Protein AF-0000000083156523 (afdb_homodimer)

Secondary structure (DSSP, 8-state):
---------GGGGHHHHHHHHHHHHHHHTS-TT------------SS-STTSHHHHHHTT-EEETTTTEEE-GGG--HHHHHHHHHHS---EESSTTS-SEE-HHHHTTT--SEEEEEHHHHHHHHHHHHHHHHHHHHTTPPPBHHHHSHHHHHHHHHHHHTHHHHHHH-SEEEEE-BEE-BS--HHHHTSTT---EEEEETTEEE-S-TTSSTTTT-S--/---------GGGGTHHHHHHHHHHHHHHTS-TT------------S--STTSHHHHHHTT-EEETTTTEEE-GGG--HHHHHHHHHHS---EESSTTS-SEE-HHHHTTT--SEEEEEHHHHHHHHHHHHHHHHHHHHTTPPPBHHHHSHHHHHHHHHHHHTHHHHHHH-SEEEEE-BEE-BS--HHHHTSTT---EEEEETTEEE-S-TTSSTTTT-S--

InterPro domains:
  IPR053008 Phomopsin biosynthesis-associated protein [PTHR35896] (39-182)

Sequence (442 aa):
MSLANFCLRPHTWVSFGVATFILVNLIFFLPSHISYPLRLRSAQSIYQCGNSPEEARSNGCHFDLMSFSWLPPACFDGELMDEFLTHSNWEWYSDISQKNTVPANEVQHGQHDALYVSWDYHFVHCTYMWQKMHRALLHQRPMDGYIGNMHHTAHCADLLLSQADMRTTGKMTVIFAKYPSCGEDPRLMADENHHGWYRVENGTRVFTMPGGPPNDYGHHHMSLANFCLRPHTWVSFGVATFILVNLIFFLPSHISYPLRLRSAQSIYQCGNSPEEARSNGCHFDLMSFSWLPPACFDGELMDEFLTHSNWEWYSDISQKNTVPANEVQHGQHDALYVSWDYHFVHCTYMWQKMHRALLHQRPMDGYIGNMHHTAHCADLLLSQADMRTTGKMTVIFAKYPSCGEDPRLMADENHHGWYRVENGTRVFTMPGGPPNDYGHHH

Foldseek 3Di:
DDDDDPCPDPDVVVVVVVVVVVVVVVVVPPPPPVCCVPPCPVQDPFFQCAQALVSNVVSVWFQQPLQLETGHPLLDDPVLSVVLCVVDVWWKAQDQVRPHTDDPVRSRSSHDFKIKTFLVSLLSSLVSLVVSVVVCVVVVTKHWLCSLAVVSNVLSVVCNVCVVVVVVVDTIAMEGYKGFTINHDSVQNDDPPDQRIFHHDPRDTHSDDPPDDCDPSNRYD/DDPPDPPPDPPVVPVVVVVVVVVVVVVVPPPPPVCVVPPPPPQPDWFQQAQALVSNVVSVWFQQPLQLETGHPLLDDPVLSVVLCVVDVWWKAQDQVRPHTDDPVRSRSSHDFKIKTFLVSLLSSLVSLVVSVVVCVVVVTKHWLCSLAVVSNVLSVVCNVCVVVVVVVDTIAMEGYKGFTIRHDSVQRDDPPDQRIFHHDPRDTHSDDPPDDLPDSNRYD

pLDDT: mean 80.74, std 24.46, range [24.69, 98.75]

Structure (mmCIF, N/CA/C/O backbone):
data_AF-0000000083156523-model_v1
#
loop_
_entity.id
_entity.type
_entity.pdbx_description
1 polymer 'Uncharacterized protein'
#
loop_
_atom_site.group_PDB
_atom_site.id
_atom_site.type_symbol
_atom_site.label_atom_id
_atom_site.label_alt_id
_atom_site.label_comp_id
_atom_site.label_asym_id
_atom_site.label_entity_id
_atom_site.label_seq_id
_atom_site.pdbx_PDB_ins_code
_atom_site.Cartn_x
_atom_site.Cartn_y
_atom_site.Cartn_z
_atom_site.occupancy
_atom_site.B_iso_or_equiv
_atom_site.auth_seq_id
_atom_site.auth_comp_id
_atom_site.auth_asym_id
_atom_site.auth_atom_id
_atom_site.pdbx_PDB_model_num
ATOM 1 N N . MET A 1 1 ? -105.75 -8.375 10.539 1 26.44 1 MET A N 1
ATOM 2 C CA . MET A 1 1 ? -104.625 -8.484 9.656 1 26.44 1 MET A CA 1
ATOM 3 C C . MET A 1 1 ? -103.625 -7.332 9.883 1 26.44 1 MET A C 1
ATOM 5 O O . MET A 1 1 ? -103.875 -6.219 9.406 1 26.44 1 MET A O 1
ATOM 9 N N . SER A 1 2 ? -103 -7.277 11.078 1 25.92 2 SER A N 1
ATOM 10 C CA . SER A 1 2 ? -102.188 -6.504 12.055 1 25.92 2 SER A CA 1
ATOM 11 C C . SER A 1 2 ? -100.75 -6.312 11.594 1 25.92 2 SER A C 1
ATOM 13 O O . SER A 1 2 ? -100.125 -7.234 11.047 1 25.92 2 SER A O 1
ATOM 15 N N . LEU A 1 3 ? -100.25 -5.188 11.594 1 25.59 3 LEU A N 1
ATOM 16 C CA . LEU A 1 3 ? -99.125 -4.426 11.039 1 25.59 3 LEU A CA 1
ATOM 17 C C . LEU A 1 3 ? -97.812 -4.863 11.664 1 25.59 3 LEU A C 1
ATOM 19 O O . LEU A 1 3 ? -96.75 -4.344 11.305 1 25.59 3 LEU A O 1
ATOM 23 N N . ALA A 1 4 ? -97.625 -5.738 12.633 1 27.22 4 ALA A N 1
ATOM 24 C CA . ALA A 1 4 ? -96.5 -5.344 13.484 1 27.22 4 ALA A CA 1
ATOM 25 C C . ALA A 1 4 ? -95.188 -5.285 12.688 1 27.22 4 ALA A C 1
ATOM 27 O O . ALA A 1 4 ? -95 -6.074 11.758 1 27.22 4 ALA A O 1
ATOM 28 N N . ASN A 1 5 ? -94.375 -4.207 12.758 1 28.02 5 ASN A N 1
ATOM 29 C CA . ASN A 1 5 ? -93.188 -3.434 12.492 1 28.02 5 ASN A CA 1
ATOM 30 C C . ASN A 1 5 ? -91.938 -4.219 12.852 1 28.02 5 ASN A C 1
ATOM 32 O O . ASN A 1 5 ? -91.812 -4.766 13.945 1 28.02 5 ASN A O 1
ATOM 36 N N . PHE A 1 6 ? -91.312 -4.945 11.867 1 31.67 6 PHE A N 1
ATOM 37 C CA . PHE A 1 6 ? -90.062 -5.637 11.852 1 31.67 6 PHE A CA 1
ATOM 38 C C . PHE A 1 6 ? -88.938 -4.77 12.477 1 31.67 6 PHE A C 1
ATOM 40 O O . PHE A 1 6 ? -88.562 -3.752 11.898 1 31.67 6 PHE A O 1
ATOM 47 N N . CYS A 1 7 ? -89.062 -4.441 13.766 1 28.59 7 CYS A N 1
ATOM 48 C CA . CYS A 1 7 ? -88.25 -3.6 14.617 1 28.59 7 CYS A CA 1
ATOM 49 C C . CYS A 1 7 ? -86.812 -4.043 14.562 1 28.59 7 CYS A C 1
ATOM 51 O O . CYS A 1 7 ? -86.438 -5.105 15.086 1 28.59 7 CYS A O 1
ATOM 53 N N . LEU A 1 8 ? -86.25 -4.125 13.367 1 32.78 8 LEU A N 1
ATOM 54 C CA . LEU A 1 8 ? -84.812 -4.367 13.289 1 32.78 8 LEU A CA 1
ATOM 55 C C . LEU A 1 8 ? -84.062 -3.527 14.312 1 32.78 8 LEU A C 1
ATOM 57 O O . LEU A 1 8 ? -84.188 -2.305 14.359 1 32.78 8 LEU A O 1
ATOM 61 N N . ARG A 1 9 ? -83.812 -4.066 15.5 1 30.81 9 ARG A N 1
ATOM 62 C CA . ARG A 1 9 ? -83.375 -3.41 16.719 1 30.81 9 ARG A CA 1
ATOM 63 C C . ARG A 1 9 ? -82.062 -2.654 16.453 1 30.81 9 ARG A C 1
ATOM 65 O O . ARG A 1 9 ? -81.312 -2.984 15.523 1 30.81 9 ARG A O 1
ATOM 72 N N . PRO A 1 10 ? -81.688 -1.655 17.234 1 34.97 10 PRO A N 1
ATOM 73 C CA . PRO A 1 10 ? -80.75 -0.524 17.234 1 34.97 10 PRO A CA 1
ATOM 74 C C . PRO A 1 10 ? -79.25 -0.961 17.156 1 34.97 10 PRO A C 1
ATOM 76 O O . PRO A 1 10 ? -78.5 -0.313 16.484 1 34.97 10 PRO A O 1
ATOM 79 N N . HIS A 1 11 ? -78.812 -1.833 18.094 1 36.69 11 HIS A N 1
ATOM 80 C CA . HIS A 1 11 ? -77.438 -1.641 18.531 1 36.69 11 HIS A CA 1
ATOM 81 C C . HIS A 1 11 ? -76.5 -2.271 17.547 1 36.69 11 HIS A C 1
ATOM 83 O O . HIS A 1 11 ? -75.312 -2.375 17.844 1 36.69 11 HIS A O 1
ATOM 89 N N . THR A 1 12 ? -76.938 -2.775 16.359 1 38.91 12 THR A N 1
ATOM 90 C CA . THR A 1 12 ? -75.938 -3.256 15.375 1 38.91 12 THR A CA 1
ATOM 91 C C . THR A 1 12 ? -75 -2.135 14.945 1 38.91 12 THR A C 1
ATOM 93 O O . THR A 1 12 ? -74.125 -2.352 14.133 1 38.91 12 THR A O 1
ATOM 96 N N . TRP A 1 13 ? -75.5 -0.959 15.25 1 35.78 13 TRP A N 1
ATOM 97 C CA . TRP A 1 13 ? -74.688 0.128 14.766 1 35.78 13 TRP A CA 1
ATOM 98 C C . TRP A 1 13 ? -73.375 0.183 15.531 1 35.78 13 TRP A C 1
ATOM 100 O O . TRP A 1 13 ? -72.312 0.683 15.023 1 35.78 13 TRP A O 1
ATOM 110 N N . VAL A 1 14 ? -73.562 -0.147 16.844 1 39.09 14 VAL A N 1
ATOM 111 C CA . VAL A 1 14 ? -72.438 0.293 17.703 1 39.09 14 VAL A CA 1
ATOM 112 C C . VAL A 1 14 ? -71.188 -0.596 17.469 1 39.09 14 VAL A C 1
ATOM 114 O O . VAL A 1 14 ? -70.062 -0.189 17.734 1 39.09 14 VAL A O 1
ATOM 117 N N . SER A 1 15 ? -71.5 -1.827 16.969 1 38.81 15 SER A N 1
ATOM 118 C CA . SER A 1 15 ? -70.312 -2.697 16.875 1 38.81 15 SER A CA 1
ATOM 119 C C . SER A 1 15 ? -69.375 -2.223 15.797 1 38.81 15 SER A C 1
ATOM 121 O O . SER A 1 15 ? -68.188 -2.674 15.734 1 38.81 15 SER A O 1
ATOM 123 N N . PHE A 1 16 ? -70 -1.608 14.852 1 43.5 16 PHE A N 1
ATOM 124 C CA . PHE A 1 16 ? -69.062 -1.26 13.766 1 43.5 16 PHE A CA 1
ATOM 125 C C . PHE A 1 16 ? -68.125 -0.141 14.195 1 43.5 16 PHE A C 1
ATOM 127 O O . PHE A 1 16 ? -67.125 0.105 13.539 1 43.5 16 PHE A O 1
ATOM 134 N N . GLY A 1 17 ? -68.688 0.701 15.156 1 38.94 17 GLY A N 1
ATOM 135 C CA . GLY A 1 17 ? -67.812 1.838 15.484 1 38.94 17 GLY A CA 1
ATOM 136 C C . GLY A 1 17 ? -66.562 1.454 16.281 1 38.94 17 GLY A C 1
ATOM 137 O O . GLY A 1 17 ? -65.625 2.193 16.297 1 38.94 17 GLY A O 1
ATOM 138 N N . VAL A 1 18 ? -66.875 0.4 17.125 1 45 18 VAL A N 1
ATOM 139 C CA . VAL A 1 18 ? -65.75 0.145 18.047 1 45 18 VAL A CA 1
ATOM 140 C C . VAL A 1 18 ? -64.625 -0.498 17.297 1 45 18 VAL A C 1
ATOM 142 O O . VAL A 1 18 ? -63.438 -0.29 17.641 1 45 18 VAL A O 1
ATOM 145 N N . ALA A 1 19 ? -64.938 -1.291 16.297 1 42.44 19 ALA A N 1
ATOM 146 C CA . ALA A 1 19 ? -63.844 -1.965 15.641 1 42.44 19 ALA A CA 1
ATOM 147 C C . ALA A 1 19 ? -62.969 -0.97 14.875 1 42.44 19 ALA A C 1
ATOM 149 O O . ALA A 1 19 ? -61.75 -1.111 14.828 1 42.44 19 ALA A O 1
ATOM 150 N N . THR A 1 20 ? -63.688 0.014 14.328 1 43.41 20 THR A N 1
ATOM 151 C CA . THR A 1 20 ? -62.875 0.963 13.586 1 43.41 20 THR A CA 1
ATOM 152 C C . THR A 1 20 ? -62 1.775 14.539 1 43.41 20 THR A C 1
ATOM 154 O O . THR A 1 20 ? -60.906 2.211 14.172 1 43.41 20 THR A O 1
ATOM 157 N N . PHE A 1 21 ? -62.5 1.935 15.797 1 47.12 21 PHE A N 1
ATOM 158 C CA . PHE A 1 21 ? -61.688 2.773 16.672 1 47.12 21 PHE A CA 1
ATOM 159 C C . PHE A 1 21 ? -60.5 2.01 17.172 1 47.12 21 PHE A C 1
ATOM 161 O O . PHE A 1 21 ? -59.406 2.576 17.297 1 47.12 21 PHE A O 1
ATOM 168 N N . ILE A 1 22 ? -60.75 0.719 17.5 1 45.19 22 ILE A N 1
ATOM 169 C CA . ILE A 1 22 ? -59.625 0.001 18.031 1 45.19 22 ILE A CA 1
ATOM 170 C C . ILE A 1 22 ? -58.562 -0.179 16.938 1 45.19 22 ILE A C 1
ATOM 172 O O . ILE A 1 22 ? -57.344 -0.07 17.203 1 45.19 22 ILE A O 1
ATOM 176 N N . LEU A 1 23 ? -59.062 -0.493 15.711 1 45.06 23 LEU A N 1
ATOM 177 C CA . LEU A 1 23 ? -58.031 -0.667 14.688 1 45.06 23 LEU A CA 1
ATOM 178 C C . LEU A 1 23 ? -57.312 0.647 14.414 1 45.06 23 LEU A C 1
ATOM 180 O O . LEU A 1 23 ? -56.125 0.652 14.117 1 45.06 23 LEU A O 1
ATOM 184 N N . VAL A 1 24 ? -58.031 1.756 14.602 1 42.62 24 VAL A N 1
ATOM 185 C CA . VAL A 1 24 ? -57.281 3.002 14.398 1 42.62 24 VAL A CA 1
ATOM 186 C C . VAL A 1 24 ? -56.312 3.223 15.555 1 42.62 24 VAL A C 1
ATOM 188 O O . VAL A 1 24 ? -55.25 3.82 15.375 1 42.62 24 VAL A O 1
ATOM 191 N N . ASN A 1 25 ? -56.688 2.721 16.797 1 42.44 25 ASN A N 1
ATOM 192 C CA . ASN A 1 25 ? -55.75 3.016 17.875 1 42.44 25 ASN A CA 1
ATOM 193 C C . ASN A 1 25 ? -54.562 2.092 17.828 1 42.44 25 ASN A C 1
ATOM 195 O O . ASN A 1 25 ? -53.531 2.352 18.484 1 42.44 25 ASN A O 1
ATOM 199 N N . LEU A 1 26 ? -54.781 0.841 17.453 1 45.44 26 LEU A N 1
ATOM 200 C CA . LEU A 1 26 ? -53.562 0.005 17.422 1 45.44 26 LEU A CA 1
ATOM 201 C C . LEU A 1 26 ? -52.531 0.583 16.469 1 45.44 26 LEU A C 1
ATOM 203 O O . LEU A 1 26 ? -51.344 0.484 16.734 1 45.44 26 LEU A O 1
ATOM 207 N N . ILE A 1 27 ? -53.031 1.021 15.312 1 41.28 27 ILE A N 1
ATOM 208 C CA . ILE A 1 27 ? -52.031 1.539 14.375 1 41.28 27 ILE A CA 1
ATOM 209 C C . ILE A 1 27 ? -51.375 2.789 14.961 1 41.28 27 ILE A C 1
ATOM 211 O O . ILE A 1 27 ? -50.188 3.021 14.766 1 41.28 27 ILE A O 1
ATOM 215 N N . PHE A 1 28 ? -52.125 3.576 15.727 1 43.69 28 PHE A N 1
ATOM 216 C CA . PHE A 1 28 ? -51.469 4.812 16.156 1 43.69 28 PHE A CA 1
ATOM 217 C C . PHE A 1 28 ? -50.438 4.531 17.25 1 43.69 28 PHE A C 1
ATOM 219 O O . PHE A 1 28 ? -49.562 5.355 17.5 1 43.69 28 PHE A O 1
ATOM 226 N N . PHE A 1 29 ? -50.781 3.516 18.125 1 39.5 29 PHE A N 1
ATOM 227 C CA . PHE A 1 29 ? -49.719 3.398 19.141 1 39.5 29 PHE A CA 1
ATOM 228 C C . PHE A 1 29 ? -48.5 2.658 18.578 1 39.5 29 PHE A C 1
ATOM 230 O O . PHE A 1 29 ? -47.688 2.125 19.328 1 39.5 29 PHE A O 1
ATOM 237 N N . LEU A 1 30 ? -48.625 2.035 17.516 1 38.12 30 LEU A N 1
ATOM 238 C CA . LEU A 1 30 ? -47.281 1.626 17.109 1 38.12 30 LEU A CA 1
ATOM 239 C C . LEU A 1 30 ? -46.281 2.771 17.281 1 38.12 30 LEU A C 1
ATOM 241 O O . LEU A 1 30 ? -46.562 3.895 16.844 1 38.12 30 LEU A O 1
ATOM 245 N N . PRO A 1 31 ? -45.656 2.752 18.547 1 35.22 31 PRO A N 1
ATOM 246 C CA . PRO A 1 31 ? -44.656 3.832 18.547 1 35.22 31 PRO A CA 1
ATOM 247 C C . PRO A 1 31 ? -43.969 4.023 17.188 1 35.22 31 PRO A C 1
ATOM 249 O O . PRO A 1 31 ? -43.719 3.045 16.469 1 35.22 31 PRO A O 1
ATOM 252 N N . SER A 1 32 ? -44.438 4.973 16.359 1 37.09 32 SER A N 1
ATOM 253 C CA . SER A 1 32 ? -43.625 5.531 15.289 1 37.09 32 SER A CA 1
ATOM 254 C C . SER A 1 32 ? -42.156 5.488 15.641 1 37.09 32 SER A C 1
ATOM 256 O O . SER A 1 32 ? -41.312 5.945 14.867 1 37.09 32 SER A O 1
ATOM 258 N N . HIS A 1 33 ? -41.938 5.34 16.984 1 35.28 33 HIS A N 1
ATOM 259 C CA . HIS A 1 33 ? -40.531 5.715 17.125 1 35.28 33 HIS A CA 1
ATOM 260 C C . HIS A 1 33 ? -39.625 4.641 16.547 1 35.28 33 HIS A C 1
ATOM 262 O O . HIS A 1 33 ? -38.469 4.512 16.984 1 35.28 33 HIS A O 1
ATOM 268 N N . ILE A 1 34 ? -40.156 3.561 16.062 1 36.12 34 ILE A N 1
ATOM 269 C CA . ILE A 1 34 ? -39 2.881 15.5 1 36.12 34 ILE A CA 1
ATOM 270 C C . ILE A 1 34 ? -38.219 3.855 14.641 1 36.12 34 ILE A C 1
ATOM 272 O O . ILE A 1 34 ? -38.531 4.086 13.477 1 36.12 34 ILE A O 1
ATOM 276 N N . SER A 1 35 ? -38.156 5.105 15.086 1 30.06 35 SER A N 1
ATOM 277 C CA . SER A 1 35 ? -37.094 5.832 14.383 1 30.06 35 SER A CA 1
ATOM 278 C C . SER A 1 35 ? -35.844 4.973 14.227 1 30.06 35 SER A C 1
ATOM 280 O O . SER A 1 35 ? -35.188 4.645 15.211 1 30.06 35 SER A O 1
ATOM 282 N N . TYR A 1 36 ? -35.938 3.801 13.633 1 33.12 36 TYR A N 1
ATOM 283 C CA . TYR A 1 36 ? -34.594 3.385 13.234 1 33.12 36 TYR A CA 1
ATOM 284 C C . TYR A 1 36 ? -33.719 4.59 12.891 1 33.12 36 TYR A C 1
ATOM 286 O O . TYR A 1 36 ? -34.031 5.332 11.953 1 33.12 36 TYR A O 1
ATOM 294 N N . PRO A 1 37 ? -33.344 5.352 13.836 1 32.34 37 PRO A N 1
ATOM 295 C CA . PRO A 1 37 ? -32.469 6.359 13.258 1 32.34 37 PRO A CA 1
ATOM 296 C C . PRO A 1 37 ? -31.656 5.824 12.078 1 32.34 37 PRO A C 1
ATOM 298 O O . PRO A 1 37 ? -31.156 4.695 12.125 1 32.34 37 PRO A O 1
ATOM 301 N N . LEU A 1 38 ? -32.094 6.004 10.859 1 32.94 38 LEU A N 1
ATOM 302 C CA . LEU A 1 38 ? -31.312 6.406 9.703 1 32.94 38 LEU A CA 1
ATOM 303 C C . LEU A 1 38 ? -29.922 6.871 10.125 1 32.94 38 LEU A C 1
ATOM 305 O O . LEU A 1 38 ? -29.781 7.945 10.719 1 32.94 38 LEU A O 1
ATOM 309 N N . ARG A 1 39 ? -29.312 6.035 10.945 1 33.59 39 ARG A N 1
ATOM 310 C CA . ARG A 1 39 ? -27.938 6.508 10.922 1 33.59 39 ARG A CA 1
ATOM 311 C C . ARG A 1 39 ? -27.672 7.371 9.688 1 33.59 39 ARG A C 1
ATOM 313 O O . ARG A 1 39 ? -27.781 6.891 8.562 1 33.59 39 ARG A O 1
ATOM 320 N N . LEU A 1 40 ? -28.125 8.43 9.672 1 31.69 40 LEU A N 1
ATOM 321 C CA . LEU A 1 40 ? -27.391 9.523 9.047 1 31.69 40 LEU A CA 1
ATOM 322 C C . LEU A 1 40 ? -25.891 9.203 8.969 1 31.69 40 LEU A C 1
ATOM 324 O O . LEU A 1 40 ? -25.188 9.258 9.977 1 31.69 40 LEU A O 1
ATOM 328 N N . ARG A 1 41 ? -25.562 7.965 8.672 1 37.88 41 ARG A N 1
ATOM 329 C CA . ARG A 1 41 ? -24.266 8.227 8.055 1 37.88 41 ARG A CA 1
ATOM 330 C C . ARG A 1 41 ? -24.203 9.641 7.477 1 37.88 41 ARG A C 1
ATOM 332 O O . ARG A 1 41 ? -24.828 9.922 6.449 1 37.88 41 ARG A O 1
ATOM 339 N N . SER A 1 42 ? -24.453 10.609 8.242 1 35.16 42 SER A N 1
ATOM 340 C CA . SER A 1 42 ? -23.859 11.914 7.965 1 35.16 42 SER A CA 1
ATOM 341 C C . SER A 1 42 ? -22.703 11.805 6.98 1 35.16 42 SER A C 1
ATOM 343 O O . SER A 1 42 ? -21.656 11.234 7.309 1 35.16 42 SER A O 1
ATOM 345 N N . ALA A 1 43 ? -23 11.406 6.023 1 38.62 43 ALA A N 1
ATOM 346 C CA . ALA A 1 43 ? -22.109 11.453 4.859 1 38.62 43 ALA A CA 1
ATOM 347 C C . ALA A 1 43 ? -20.938 12.391 5.098 1 38.62 43 ALA A C 1
ATOM 349 O O . ALA A 1 43 ? -19.781 12.039 4.809 1 38.62 43 ALA A O 1
ATOM 350 N N . GLN A 1 44 ? -21.188 13.828 5.273 1 40.84 44 GLN A N 1
ATOM 351 C CA . GLN A 1 44 ? -20.562 14.805 4.395 1 40.84 44 GLN A CA 1
ATOM 352 C C . GLN A 1 44 ? -19.109 15.023 4.773 1 40.84 44 GLN A C 1
ATOM 354 O O . GLN A 1 44 ? -18.297 15.461 3.943 1 40.84 44 GLN A O 1
ATOM 359 N N . SER A 1 45 ? -18.656 15.68 6.27 1 50.34 45 SER A N 1
ATOM 360 C CA . SER A 1 45 ? -17.984 16.969 6.164 1 50.34 45 SER A CA 1
ATOM 361 C C . SER A 1 45 ? -16.609 16.828 5.52 1 50.34 45 SER A C 1
ATOM 363 O O . SER A 1 45 ? -15.664 16.328 6.152 1 50.34 45 SER A O 1
ATOM 365 N N . ILE A 1 46 ? -16.5 16.766 4.012 1 71.19 46 ILE A N 1
ATOM 366 C CA . ILE A 1 46 ? -15.297 16.75 3.186 1 71.19 46 ILE A CA 1
ATOM 367 C C . ILE A 1 46 ? -14.336 17.828 3.643 1 71.19 46 ILE A C 1
ATOM 369 O O . ILE A 1 46 ? -14.734 18.984 3.836 1 71.19 46 ILE A O 1
ATOM 373 N N . TYR A 1 47 ? -13.617 18.141 3.996 1 85.94 47 TYR A N 1
ATOM 374 C CA . TYR A 1 47 ? -12.57 19.031 4.48 1 85.94 47 TYR A CA 1
ATOM 375 C C . TYR A 1 47 ? -12.977 19.688 5.797 1 85.94 47 TYR A C 1
ATOM 377 O O . TYR A 1 47 ? -13.68 20.688 5.805 1 85.94 47 TYR A O 1
ATOM 385 N N . GLN A 1 48 ? -12.609 19.047 6.988 1 91.94 48 GLN A N 1
ATOM 386 C CA . GLN A 1 48 ? -13.133 19.391 8.305 1 91.94 48 GLN A CA 1
ATOM 387 C C . GLN A 1 48 ? -12.086 20.125 9.141 1 91.94 48 GLN A C 1
ATOM 389 O O . GLN A 1 48 ? -12.398 20.641 10.211 1 91.94 48 GLN A O 1
ATOM 394 N N . CYS A 1 49 ? -10.898 20.281 8.672 1 97.38 49 CYS A N 1
ATOM 395 C CA . CYS A 1 49 ? -9.859 20.781 9.562 1 97.38 49 CYS A CA 1
ATOM 396 C C . CYS A 1 49 ? -9.625 22.266 9.336 1 97.38 49 CYS A C 1
ATOM 398 O O . CYS A 1 49 ? -8.766 22.875 9.984 1 97.38 49 CYS A O 1
ATOM 400 N N . GLY A 1 50 ? -10.367 22.859 8.469 1 96.19 50 GLY A N 1
ATOM 401 C CA . GLY A 1 50 ? -10.312 24.297 8.305 1 96.19 50 GLY A CA 1
ATOM 402 C C . GLY A 1 50 ? -9.148 24.75 7.445 1 96.19 50 GLY A C 1
ATOM 403 O O . GLY A 1 50 ? -8.719 24.047 6.535 1 96.19 50 GLY A O 1
ATOM 404 N N . ASN A 1 51 ? -8.68 26.031 7.66 1 96.25 51 ASN A N 1
ATOM 405 C CA . ASN A 1 51 ? -7.711 26.656 6.766 1 96.25 51 ASN A CA 1
ATOM 406 C C . ASN A 1 51 ? -6.504 27.188 7.531 1 96.25 51 ASN A C 1
ATOM 408 O O . ASN A 1 51 ? -5.77 28.047 7.023 1 96.25 51 ASN A O 1
ATOM 412 N N . SER A 1 52 ? -6.379 26.719 8.727 1 96.88 52 SER A N 1
ATOM 413 C CA . SER A 1 52 ? -5.219 27.094 9.531 1 96.88 52 SER A CA 1
ATOM 414 C C . SER A 1 52 ? -4.984 26.109 10.664 1 96.88 52 SER A C 1
ATOM 416 O O . SER A 1 52 ? -5.902 25.391 11.07 1 96.88 52 SER A O 1
ATOM 418 N N . PRO A 1 53 ? -3.73 26.047 11.172 1 97.69 53 PRO A N 1
ATOM 419 C CA . PRO A 1 53 ? -3.473 25.188 12.328 1 97.69 53 PRO A CA 1
ATOM 420 C C . PRO A 1 53 ? -4.375 25.516 13.516 1 97.69 53 PRO A C 1
ATOM 422 O O . PRO A 1 53 ? -4.844 24.609 14.211 1 97.69 53 PRO A O 1
ATOM 425 N N . GLU A 1 54 ? -4.602 26.75 13.758 1 97.44 54 GLU A N 1
ATOM 426 C CA . GLU A 1 54 ? -5.469 27.172 14.852 1 97.44 54 GLU A CA 1
ATOM 427 C C . GLU A 1 54 ? -6.887 26.625 14.672 1 97.44 54 GLU A C 1
ATOM 429 O O . GLU A 1 54 ? -7.48 26.109 15.609 1 97.44 54 GLU A O 1
ATOM 434 N N . GLU A 1 55 ? -7.395 26.812 13.492 1 97.31 55 GLU A N 1
ATOM 435 C CA . GLU A 1 55 ? -8.727 26.281 13.211 1 97.31 55 GLU A CA 1
ATOM 436 C C . GLU A 1 55 ? -8.75 24.766 13.336 1 97.31 55 GLU A C 1
ATOM 438 O O . GLU A 1 55 ? -9.711 24.203 13.859 1 97.31 55 GLU A O 1
ATOM 443 N N . ALA A 1 56 ? -7.68 24.172 12.805 1 98.25 56 ALA A N 1
ATOM 444 C CA . ALA A 1 56 ? -7.609 22.703 12.891 1 98.25 56 ALA A CA 1
ATOM 445 C C . ALA A 1 56 ? -7.68 22.234 14.336 1 98.25 56 ALA A C 1
ATOM 447 O O . ALA A 1 56 ? -8.453 21.344 14.664 1 98.25 56 ALA A O 1
ATOM 448 N N . ARG A 1 57 ? -6.93 22.859 15.211 1 98.06 57 ARG A N 1
ATOM 449 C CA . ARG A 1 57 ? -6.945 22.516 16.625 1 98.06 57 ARG A CA 1
ATOM 450 C C . ARG A 1 57 ? -8.328 22.734 17.234 1 98.06 57 ARG A C 1
ATOM 452 O O . ARG A 1 57 ? -8.828 21.891 17.969 1 98.06 57 ARG A O 1
ATOM 459 N N . SER A 1 58 ? -8.906 23.828 16.875 1 97.69 58 SER A N 1
ATOM 460 C CA . SER A 1 58 ? -10.227 24.156 17.391 1 97.69 58 SER A CA 1
ATOM 461 C C . SER A 1 58 ? -11.273 23.156 16.938 1 97.69 58 SER A C 1
ATOM 463 O O . SER A 1 58 ? -12.227 22.875 17.672 1 97.69 58 SER A O 1
ATOM 465 N N . ASN A 1 59 ? -11.055 22.609 15.766 1 97.19 59 ASN A N 1
ATOM 466 C CA . ASN A 1 59 ? -11.984 21.641 15.203 1 97.19 59 ASN A CA 1
ATOM 467 C C . ASN A 1 59 ? -11.68 20.219 15.695 1 97.19 59 ASN A C 1
ATOM 469 O O . ASN A 1 59 ? -12.289 19.25 15.234 1 97.19 59 ASN A O 1
ATOM 473 N N . GLY A 1 60 ? -10.664 20.094 16.609 1 97.94 60 GLY A N 1
ATOM 474 C CA . GLY A 1 60 ? -10.359 18.812 17.219 1 97.94 60 GLY A CA 1
ATOM 475 C C . GLY A 1 60 ? -9.469 17.938 16.344 1 97.94 60 GLY A C 1
ATOM 476 O O . GLY A 1 60 ? -9.352 16.734 16.578 1 97.94 60 GLY A O 1
ATOM 477 N N . CYS A 1 61 ? -8.906 18.516 15.297 1 98.38 61 CYS A N 1
ATOM 478 C CA . CYS A 1 61 ? -8.031 17.766 14.406 1 98.38 61 CYS A CA 1
ATOM 479 C C . CYS A 1 61 ? -6.668 17.547 15.047 1 98.38 61 CYS A C 1
ATOM 481 O O . CYS A 1 61 ? -6.289 18.25 15.977 1 98.38 61 CYS A O 1
ATOM 483 N N . HIS A 1 62 ? -5.965 16.516 14.57 1 98.44 62 HIS A N 1
ATOM 484 C CA . HIS A 1 62 ? -4.621 16.156 15.023 1 98.44 62 HIS A CA 1
ATOM 485 C C . HIS A 1 62 ? -3.613 16.297 13.883 1 98.44 62 HIS A C 1
ATOM 487 O O . HIS A 1 62 ? -3.916 15.953 12.734 1 98.44 62 HIS A O 1
ATOM 493 N N . PHE A 1 63 ? -2.492 16.781 14.234 1 98.69 63 PHE A N 1
ATOM 494 C CA . PHE A 1 63 ? -1.438 16.844 13.227 1 98.69 63 PHE A CA 1
ATOM 495 C C . PHE A 1 63 ? -0.658 15.539 13.18 1 98.69 63 PHE A C 1
ATOM 497 O O . PHE A 1 63 ? -0.103 15.102 14.188 1 98.69 63 PHE A O 1
ATOM 504 N N . ASP A 1 64 ? -0.654 14.945 12.031 1 98.31 64 ASP A N 1
ATOM 505 C CA . ASP A 1 64 ? 0.019 13.68 11.773 1 98.31 64 ASP A CA 1
ATOM 506 C C . ASP A 1 64 ? 1.406 13.898 11.172 1 98.31 64 ASP A C 1
ATOM 508 O O . ASP A 1 64 ? 1.53 14.336 10.023 1 98.31 64 ASP A O 1
ATOM 512 N N . LEU A 1 65 ? 2.434 13.508 11.891 1 97.69 65 LEU A N 1
ATOM 513 C CA . LEU A 1 65 ? 3.805 13.766 11.461 1 97.69 65 LEU A CA 1
ATOM 514 C C . LEU A 1 65 ? 4.207 12.82 10.336 1 97.69 65 LEU A C 1
ATOM 516 O O . LEU A 1 65 ? 5.152 13.094 9.594 1 97.69 65 LEU A O 1
ATOM 520 N N . MET A 1 66 ? 3.541 11.711 10.148 1 96.69 66 MET A N 1
ATOM 521 C CA . MET A 1 66 ? 3.863 10.766 9.086 1 96.69 66 MET A CA 1
ATOM 522 C C . MET A 1 66 ? 3.447 11.312 7.723 1 96.69 66 MET A C 1
ATOM 524 O O . MET A 1 66 ? 4.234 11.289 6.773 1 96.69 66 MET A O 1
ATOM 528 N N . SER A 1 67 ? 2.219 11.82 7.652 1 96.81 67 SER A N 1
ATOM 529 C CA . SER A 1 67 ? 1.687 12.328 6.391 1 96.81 67 SER A CA 1
ATOM 530 C C . SER A 1 67 ? 1.816 13.844 6.305 1 96.81 67 SER A C 1
ATOM 532 O O . SER A 1 67 ? 1.544 14.438 5.258 1 96.81 67 SER A O 1
ATOM 534 N N . PHE A 1 68 ? 2.234 14.523 7.414 1 97.88 68 PHE A N 1
ATOM 535 C CA . PHE A 1 68 ? 2.346 15.969 7.523 1 97.88 68 PHE A CA 1
ATOM 536 C C . PHE A 1 68 ? 1.024 16.641 7.176 1 97.88 68 PHE A C 1
ATOM 538 O O . PHE A 1 68 ? 0.979 17.531 6.312 1 97.88 68 PHE A O 1
ATOM 545 N N . SER A 1 69 ? -0.021 16.203 7.926 1 98.06 69 SER A N 1
ATOM 546 C CA . SER A 1 69 ? -1.386 16.609 7.609 1 98.06 69 SER A CA 1
ATOM 547 C C . SER A 1 69 ? -2.205 16.828 8.875 1 98.06 69 SER A C 1
ATOM 549 O O 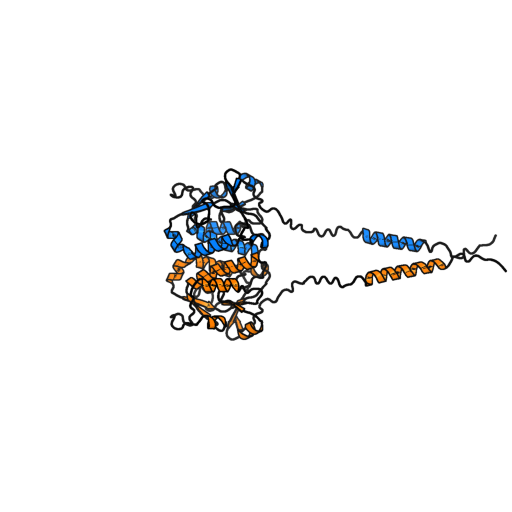. SER A 1 69 ? -2.018 16.141 9.875 1 98.06 69 SER A O 1
ATOM 551 N N . TRP A 1 70 ? -3.068 17.797 8.852 1 98.56 70 TRP A N 1
ATOM 552 C CA . TRP A 1 70 ? -4.129 17.922 9.844 1 98.56 70 TRP A CA 1
ATOM 553 C C . TRP A 1 70 ? -5.285 16.984 9.531 1 98.56 70 TRP A C 1
ATOM 555 O O . TRP A 1 70 ? -5.914 17.094 8.477 1 98.56 70 TRP A O 1
ATOM 565 N N . LEU A 1 71 ? -5.555 16.062 10.453 1 98.25 71 LEU A N 1
ATOM 566 C CA . LEU A 1 71 ? -6.574 15.055 10.195 1 98.25 71 LEU A CA 1
ATOM 567 C C . LEU A 1 71 ? -7.668 15.109 11.258 1 98.25 71 LEU A C 1
ATOM 569 O O . LEU A 1 71 ? -7.379 15.203 12.445 1 98.25 71 LEU A O 1
ATOM 573 N N . PRO A 1 72 ? -8.922 15.062 10.797 1 97.38 72 PRO A N 1
ATOM 574 C CA . PRO A 1 72 ? -9.961 14.789 11.789 1 97.38 72 PRO A CA 1
ATOM 575 C C . PRO A 1 72 ? -9.719 13.492 12.562 1 97.38 72 PRO A C 1
ATOM 577 O O . PRO A 1 72 ? -9.023 12.602 12.07 1 97.38 72 PRO A O 1
ATOM 580 N N . PRO A 1 73 ? -10.258 13.383 13.742 1 97.25 73 PRO A N 1
ATOM 581 C CA . PRO A 1 73 ? -10 12.211 14.578 1 97.25 73 PRO A CA 1
ATOM 582 C C . PRO A 1 73 ? -10.352 10.898 13.875 1 97.25 73 PRO A C 1
ATOM 584 O O . PRO A 1 73 ? -9.656 9.898 14.047 1 97.25 73 PRO A O 1
ATOM 587 N N . ALA A 1 74 ? -11.352 10.875 13.023 1 96.38 74 ALA A N 1
ATOM 588 C CA . ALA A 1 74 ? -11.82 9.656 12.383 1 96.38 74 ALA A CA 1
ATOM 589 C C . ALA A 1 74 ? -10.781 9.102 11.422 1 96.38 74 ALA A C 1
ATOM 591 O O . ALA A 1 74 ? -10.734 7.895 11.164 1 96.38 74 ALA A O 1
ATOM 592 N N . CYS A 1 75 ? -9.883 9.969 10.898 1 97.56 75 CYS A N 1
ATOM 593 C CA . CYS A 1 75 ? -8.906 9.547 9.906 1 97.56 75 CYS A CA 1
ATOM 594 C C . CYS A 1 75 ? -7.492 9.586 10.477 1 97.56 75 CYS A C 1
ATOM 596 O O . CYS A 1 75 ? -6.516 9.375 9.758 1 97.56 75 CYS A O 1
ATOM 598 N N . PHE A 1 76 ? -7.367 9.938 11.742 1 98.31 76 PHE A N 1
ATOM 599 C CA . PHE A 1 76 ? -6.07 10.008 12.406 1 98.31 76 PHE A CA 1
ATOM 600 C C . PHE A 1 76 ? -5.727 8.68 13.07 1 98.31 76 PHE A C 1
ATOM 602 O O . PHE A 1 76 ? -6.527 8.141 13.836 1 98.31 76 PHE A O 1
ATOM 609 N N . ASP A 1 77 ? -4.617 8.102 12.727 1 98.38 77 ASP A N 1
ATOM 610 C CA . ASP A 1 77 ? -4.109 6.875 13.328 1 98.38 77 ASP A CA 1
ATOM 611 C C . ASP A 1 77 ? -2.902 7.168 14.227 1 98.38 77 ASP A C 1
ATOM 613 O O . ASP A 1 77 ? -1.756 7.035 13.789 1 98.38 77 ASP A O 1
ATOM 617 N N . GLY A 1 78 ? -3.176 7.477 15.469 1 98.12 78 GLY A N 1
ATOM 618 C CA . GLY A 1 78 ? -2.135 7.879 16.406 1 98.12 78 GLY A CA 1
ATOM 619 C C . GLY A 1 78 ? -1.151 6.766 16.719 1 98.12 78 GLY A C 1
ATOM 620 O O . GLY A 1 78 ? 0.048 7.012 16.859 1 98.12 78 GLY A O 1
ATOM 621 N N . GLU A 1 79 ? -1.613 5.562 16.859 1 98.12 79 GLU A N 1
ATOM 622 C CA . GLU A 1 79 ? -0.739 4.422 17.109 1 98.12 79 GLU A CA 1
ATOM 623 C C . GLU A 1 79 ? 0.267 4.23 15.984 1 98.12 79 GLU A C 1
ATOM 625 O O . GLU A 1 79 ? 1.456 4.02 16.234 1 98.12 79 GLU A O 1
ATOM 630 N N . LEU A 1 80 ? -0.213 4.309 14.789 1 98.5 80 LEU A N 1
ATOM 631 C CA . LEU A 1 80 ? 0.67 4.148 13.641 1 98.5 80 LEU A CA 1
ATOM 632 C C . LEU A 1 80 ? 1.684 5.285 13.57 1 98.5 80 LEU A C 1
ATOM 634 O O . LEU A 1 80 ? 2.85 5.066 13.234 1 98.5 80 LEU A O 1
ATOM 638 N N . MET A 1 81 ? 1.255 6.539 13.875 1 98.25 81 MET A N 1
ATOM 639 C CA . MET A 1 81 ? 2.191 7.66 13.906 1 98.25 81 MET A CA 1
ATOM 640 C C . MET A 1 81 ? 3.299 7.418 14.93 1 98.25 81 MET A C 1
ATOM 642 O O . MET A 1 81 ? 4.469 7.691 14.656 1 98.25 81 MET A O 1
ATOM 646 N N . ASP A 1 82 ? 2.934 6.883 16.078 1 97.94 82 ASP A N 1
ATOM 647 C CA . ASP A 1 82 ? 3.932 6.578 17.094 1 97.94 82 ASP A CA 1
ATOM 648 C C . ASP A 1 82 ? 4.938 5.547 16.594 1 97.94 82 ASP A C 1
ATOM 650 O O . ASP A 1 82 ? 6.141 5.672 16.844 1 97.94 82 ASP A O 1
ATOM 654 N N . GLU A 1 83 ? 4.449 4.551 15.922 1 98.12 83 GLU A N 1
ATOM 655 C CA . GLU A 1 83 ? 5.336 3.555 15.328 1 98.12 83 GLU A CA 1
ATOM 656 C C . GLU A 1 83 ? 6.293 4.195 14.328 1 98.12 83 GLU A C 1
ATOM 658 O O . GLU A 1 83 ? 7.484 3.877 14.312 1 98.12 83 GLU A O 1
ATOM 663 N N . PHE A 1 84 ? 5.793 5.066 13.562 1 98.44 84 PHE A N 1
ATOM 664 C CA . PHE A 1 84 ? 6.609 5.785 12.594 1 98.44 84 PHE A CA 1
ATOM 665 C C . PHE A 1 84 ? 7.711 6.574 13.289 1 98.44 84 PHE A C 1
ATOM 667 O O . PHE A 1 84 ? 8.867 6.555 12.859 1 98.44 84 PHE A O 1
ATOM 674 N N . LEU A 1 85 ? 7.312 7.219 14.352 1 97.69 85 LEU A N 1
ATOM 675 C CA . LEU A 1 85 ? 8.25 8.094 15.047 1 97.69 85 LEU A CA 1
ATOM 676 C C . LEU A 1 85 ? 9.32 7.281 15.766 1 97.69 85 LEU A C 1
ATOM 678 O O . LEU A 1 85 ? 10.398 7.793 16.062 1 97.69 85 LEU A O 1
ATOM 682 N N . THR A 1 86 ? 9.062 6.012 16.031 1 97.19 86 THR A N 1
ATOM 683 C CA . THR A 1 86 ? 10.047 5.156 16.688 1 97.19 86 THR A CA 1
ATOM 684 C C . THR A 1 86 ? 10.891 4.41 15.664 1 97.19 86 THR A C 1
ATOM 686 O O . THR A 1 86 ? 11.906 3.799 16.016 1 97.19 86 THR A O 1
ATOM 689 N N . HIS A 1 87 ? 10.477 4.461 14.414 1 97.12 87 HIS A N 1
ATOM 690 C CA . HIS A 1 87 ? 11.195 3.77 13.344 1 97.12 87 HIS A CA 1
ATOM 691 C C . HIS A 1 87 ? 12.602 4.328 13.172 1 97.12 87 HIS A C 1
ATOM 693 O O . HIS A 1 87 ? 13.523 3.592 12.828 1 97.12 87 HIS A O 1
ATOM 699 N N . SER A 1 88 ? 12.789 5.57 13.352 1 96.62 88 SER A N 1
ATOM 700 C CA . SER A 1 88 ? 14.055 6.277 13.211 1 96.62 88 SER A CA 1
ATOM 701 C C . SER A 1 88 ? 14.047 7.594 13.984 1 96.62 88 SER A C 1
ATOM 703 O O . SER A 1 88 ? 12.984 8.094 14.352 1 96.62 88 SER A O 1
ATOM 705 N N . ASN A 1 89 ? 15.227 8.062 14.227 1 96.44 89 ASN A N 1
ATOM 706 C CA . ASN A 1 89 ? 15.344 9.406 14.781 1 96.44 89 ASN A CA 1
ATOM 707 C C . ASN A 1 89 ? 15.227 10.477 13.695 1 96.44 89 ASN A C 1
ATOM 709 O O . ASN A 1 89 ? 16.234 11.062 13.297 1 96.44 89 ASN A O 1
ATOM 713 N N . TRP A 1 90 ? 14.055 10.758 13.352 1 97.5 90 TRP A N 1
ATOM 714 C CA . TRP A 1 90 ? 13.781 11.68 12.258 1 97.5 90 TRP A CA 1
ATOM 715 C C . TRP A 1 90 ? 14.25 13.094 12.602 1 97.5 90 TRP A C 1
ATOM 717 O O . TRP A 1 90 ? 14.164 13.508 13.758 1 97.5 90 TRP A O 1
ATOM 727 N N . GLU A 1 91 ? 14.703 13.773 11.625 1 96.75 91 GLU A N 1
ATOM 728 C CA . GLU A 1 91 ? 15.039 15.188 11.734 1 96.75 91 GLU A CA 1
ATOM 729 C C . GLU A 1 91 ? 14.297 16.016 10.688 1 96.75 91 GLU A C 1
ATOM 731 O O . GLU A 1 91 ? 14.109 15.57 9.555 1 96.75 91 GLU A O 1
ATOM 736 N N . TRP A 1 92 ? 13.891 17.188 11.078 1 97.94 92 TRP A N 1
ATOM 737 C CA . TRP A 1 92 ? 13.25 18.172 10.211 1 97.94 92 TRP A CA 1
ATOM 738 C C . TRP A 1 92 ? 14.07 19.453 10.141 1 97.94 92 TRP A C 1
ATOM 740 O O . TRP A 1 92 ? 14.633 19.891 11.148 1 97.94 92 TRP A O 1
ATOM 750 N N . TYR A 1 93 ? 14.086 20.031 9.016 1 97 93 TYR A N 1
ATOM 751 C CA . TYR A 1 93 ? 14.859 21.25 8.812 1 97 93 TYR A CA 1
ATOM 752 C C . TYR A 1 93 ? 14.016 22.328 8.141 1 97 93 TYR A C 1
ATOM 754 O O . TYR A 1 93 ? 13.172 22.031 7.293 1 97 93 TYR A O 1
ATOM 762 N N . SER A 1 94 ? 14.258 23.562 8.5 1 96.38 94 SER A N 1
ATOM 763 C CA . SER A 1 94 ? 13.562 24.672 7.863 1 96.38 94 SER A CA 1
ATOM 764 C C . SER A 1 94 ? 14.273 25.109 6.59 1 96.38 94 SER A C 1
ATOM 766 O O . SER A 1 94 ? 13.75 25.922 5.824 1 96.38 94 SER A O 1
ATOM 768 N N . ASP A 1 95 ? 15.469 24.531 6.355 1 93.19 95 ASP A N 1
ATOM 769 C CA . ASP A 1 95 ? 16.25 24.875 5.176 1 93.19 95 ASP A CA 1
ATOM 770 C C . ASP A 1 95 ? 16.844 23.641 4.531 1 93.19 95 ASP A C 1
ATOM 772 O O . ASP A 1 95 ? 17.125 22.641 5.215 1 93.19 95 ASP A O 1
ATOM 776 N N . ILE A 1 96 ? 17.078 23.703 3.254 1 88.62 96 ILE A N 1
ATOM 777 C CA . ILE A 1 96 ? 17.531 22.547 2.49 1 88.62 96 ILE A CA 1
ATOM 778 C C . ILE A 1 96 ? 18.984 22.234 2.861 1 88.62 96 ILE A C 1
ATOM 780 O O . ILE A 1 96 ? 19.453 21.109 2.672 1 88.62 96 ILE A O 1
ATOM 784 N N . SER A 1 97 ? 19.781 23.234 3.377 1 91.38 97 SER A N 1
ATOM 785 C CA . SER A 1 97 ? 21.188 23.078 3.701 1 91.38 97 SER A CA 1
ATOM 786 C C . SER A 1 97 ? 21.375 22.375 5.043 1 91.38 97 SER A C 1
ATOM 788 O O . SER A 1 97 ? 22.5 22.141 5.473 1 91.38 97 SER A O 1
ATOM 790 N N . GLN A 1 98 ? 20.266 22.047 5.727 1 92.81 98 GLN A N 1
ATOM 791 C CA . GLN A 1 98 ? 20.281 21.312 6.988 1 92.81 98 GLN A CA 1
ATOM 792 C C . GLN A 1 98 ? 20.969 22.125 8.086 1 92.81 98 GLN A C 1
ATOM 794 O O . GLN A 1 98 ? 21.688 21.578 8.922 1 92.81 98 GLN A O 1
ATOM 799 N N . LYS A 1 99 ? 20.844 23.375 8.094 1 94.81 99 LYS A N 1
ATOM 800 C CA . LYS A 1 99 ? 21.469 24.25 9.086 1 94.81 99 LYS A CA 1
ATOM 801 C C . LYS A 1 99 ? 20.531 24.516 10.25 1 94.81 99 LYS A C 1
ATOM 803 O O . LYS A 1 99 ? 20.984 24.734 11.383 1 94.81 99 LYS A O 1
ATOM 808 N N . ASN A 1 100 ? 19.281 24.531 9.961 1 97 100 ASN A N 1
ATOM 809 C CA . ASN A 1 100 ? 18.297 24.875 10.984 1 97 100 ASN A CA 1
ATOM 810 C C . ASN A 1 100 ? 17.359 23.703 11.266 1 97 100 ASN A C 1
ATOM 812 O O . ASN A 1 100 ? 16.359 23.516 10.555 1 97 100 ASN A O 1
ATOM 816 N N . THR A 1 101 ? 17.578 22.984 12.344 1 97.44 101 THR A N 1
ATOM 817 C CA . THR A 1 101 ? 16.734 21.859 12.75 1 97.44 101 THR A CA 1
ATOM 818 C C . THR A 1 101 ? 15.484 22.359 13.461 1 97.44 101 THR A C 1
ATOM 820 O O . THR A 1 101 ? 15.523 23.344 14.188 1 97.44 101 THR A O 1
ATOM 823 N N . VAL A 1 102 ? 14.43 21.734 13.219 1 98 102 VAL A N 1
ATOM 824 C CA . VAL A 1 102 ? 13.188 21.969 13.945 1 98 102 VAL A CA 1
ATOM 825 C C . VAL A 1 102 ? 12.891 20.766 14.844 1 98 102 VAL A C 1
ATOM 827 O O . VAL A 1 102 ? 12.734 19.641 14.352 1 98 102 VAL A O 1
ATOM 830 N N . PRO A 1 103 ? 12.789 20.969 16.156 1 96 103 PRO A N 1
ATOM 831 C CA . PRO A 1 103 ? 12.539 19.828 17.047 1 96 103 PRO A CA 1
ATOM 832 C C . PRO A 1 103 ? 11.164 19.203 16.828 1 96 103 PRO A C 1
ATOM 834 O O . PRO A 1 103 ? 10.211 19.906 16.484 1 96 103 PRO A O 1
ATOM 837 N N . ALA A 1 104 ? 11.062 17.875 17.125 1 94.75 104 ALA A N 1
ATOM 838 C CA . ALA A 1 104 ? 9.852 17.094 16.891 1 94.75 104 ALA A CA 1
ATOM 839 C C . ALA A 1 104 ? 8.648 17.719 17.594 1 94.75 104 ALA A C 1
ATOM 841 O O . ALA A 1 104 ? 7.539 17.734 17.062 1 94.75 104 ALA A O 1
ATOM 842 N N . ASN A 1 105 ? 8.867 18.141 18.797 1 94.31 105 ASN A N 1
ATOM 843 C CA . ASN A 1 105 ? 7.766 18.719 19.562 1 94.31 105 ASN A CA 1
ATOM 844 C C . ASN A 1 105 ? 7.211 19.969 18.875 1 94.31 105 ASN A C 1
ATOM 846 O O . ASN A 1 105 ? 6.012 20.234 18.953 1 94.31 105 ASN A O 1
ATOM 850 N N . GLU A 1 106 ? 8.086 20.766 18.297 1 96.44 106 GLU A N 1
ATOM 851 C CA . GLU A 1 106 ? 7.637 21.922 17.547 1 96.44 106 GLU A CA 1
ATOM 852 C C . GLU A 1 106 ? 6.914 21.5 16.266 1 96.44 106 GLU A C 1
ATOM 854 O O . GLU A 1 106 ? 5.883 22.078 15.914 1 96.44 106 GLU A O 1
ATOM 859 N N . VAL A 1 107 ? 7.438 20.516 15.539 1 97.81 107 VAL A N 1
ATOM 860 C CA . VAL A 1 107 ? 6.809 20 14.32 1 97.81 107 VAL A CA 1
ATOM 861 C C . VAL A 1 107 ? 5.402 19.5 14.641 1 97.81 107 VAL A C 1
ATOM 863 O O . VAL A 1 107 ? 4.473 19.719 13.859 1 97.81 107 VAL A O 1
ATOM 866 N N . GLN A 1 108 ? 5.195 18.906 15.781 1 95.88 108 GLN A N 1
ATOM 867 C CA . GLN A 1 108 ? 3.928 18.312 16.203 1 95.88 108 GLN A CA 1
ATOM 868 C C . GLN A 1 108 ? 2.836 19.375 16.312 1 95.88 108 GLN A C 1
ATOM 870 O O . GLN A 1 108 ? 1.646 19.062 16.234 1 95.88 108 GLN A O 1
ATOM 875 N N . HIS A 1 109 ? 3.26 20.625 16.484 1 96.25 109 HIS A N 1
ATOM 876 C CA . HIS A 1 109 ? 2.277 21.703 16.609 1 96.25 109 HIS A CA 1
ATOM 877 C C . HIS A 1 109 ? 1.672 22.062 15.25 1 96.25 109 HIS A C 1
ATOM 879 O O . HIS A 1 109 ? 0.677 22.781 15.188 1 96.25 109 HIS A O 1
ATOM 885 N N . GLY A 1 110 ? 2.275 21.594 14.195 1 97.56 110 GLY A N 1
ATOM 886 C CA . GLY A 1 110 ? 1.679 21.719 12.875 1 97.56 110 GLY A CA 1
ATOM 887 C C . GLY A 1 110 ? 1.652 23.141 12.367 1 97.56 110 GLY A C 1
ATOM 888 O O . GLY A 1 110 ? 0.734 23.531 11.641 1 97.56 110 GLY A O 1
ATOM 889 N N . GLN A 1 111 ? 2.66 23.938 12.773 1 96.38 111 GLN A N 1
ATOM 890 C CA . GLN A 1 111 ? 2.643 25.359 12.438 1 96.38 111 GLN A CA 1
ATOM 891 C C . GLN A 1 111 ? 3.465 25.625 11.18 1 96.38 111 GLN A C 1
ATOM 893 O O . GLN A 1 111 ? 3.479 26.75 10.672 1 96.38 111 GLN A O 1
ATOM 898 N N . HIS A 1 112 ? 4.188 24.641 10.703 1 96.12 112 HIS A N 1
ATOM 899 C CA . HIS A 1 112 ? 5.039 24.812 9.531 1 96.12 112 HIS A CA 1
ATOM 900 C C . HIS A 1 112 ? 4.32 24.391 8.25 1 96.12 112 HIS A C 1
ATOM 902 O O . HIS A 1 112 ? 3.801 23.281 8.172 1 96.12 112 HIS A O 1
ATOM 908 N N . ASP A 1 113 ? 4.391 25.234 7.227 1 94.5 113 ASP A N 1
ATOM 909 C CA . ASP A 1 113 ? 3.777 24.922 5.941 1 94.5 113 ASP A CA 1
ATOM 910 C C . ASP A 1 113 ? 4.602 23.891 5.176 1 94.5 113 ASP A C 1
ATOM 912 O O . ASP A 1 113 ? 4.066 23.141 4.359 1 94.5 113 ASP A O 1
ATOM 916 N N . ALA A 1 114 ? 5.871 23.938 5.395 1 94.81 114 ALA A N 1
ATOM 917 C CA . ALA A 1 114 ? 6.793 23.016 4.734 1 94.81 114 ALA A CA 1
ATOM 918 C C . ALA A 1 114 ? 8.055 22.812 5.566 1 94.81 114 ALA A C 1
ATOM 920 O O . ALA A 1 114 ? 8.484 23.719 6.285 1 94.81 114 ALA A O 1
ATOM 921 N N . LEU A 1 115 ? 8.578 21.656 5.496 1 96.19 115 LEU A N 1
ATOM 922 C CA . LEU A 1 115 ? 9.875 21.344 6.086 1 96.19 115 LEU A CA 1
ATOM 923 C C . LEU A 1 115 ? 10.672 20.422 5.168 1 96.19 115 LEU A C 1
ATOM 925 O O . LEU A 1 115 ? 10.125 19.844 4.23 1 96.19 115 LEU A O 1
ATOM 929 N N . TYR A 1 116 ? 11.953 20.375 5.438 1 94.75 116 TYR A N 1
ATOM 930 C CA . TYR A 1 116 ? 12.836 19.484 4.699 1 94.75 116 TYR A CA 1
ATOM 931 C C . TYR A 1 116 ? 13.156 18.234 5.52 1 94.75 116 TYR A C 1
ATOM 93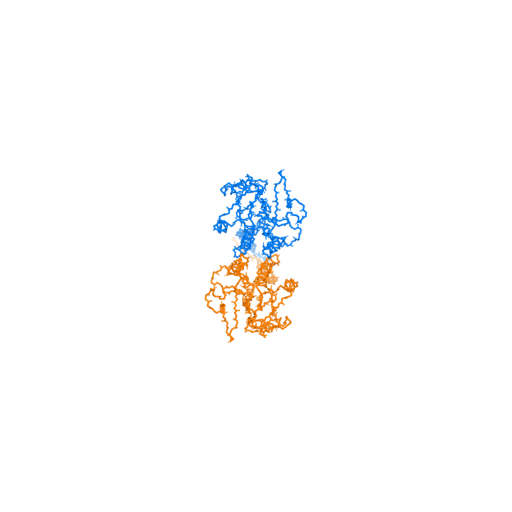3 O O . TYR A 1 116 ? 13.43 18.328 6.719 1 94.75 116 TYR A O 1
ATOM 941 N N . VAL A 1 117 ? 13.078 17.078 4.859 1 95.81 117 VAL A N 1
ATOM 942 C CA . VAL A 1 117 ? 13.336 15.797 5.5 1 95.81 117 VAL A CA 1
ATOM 943 C C . VAL A 1 117 ? 14.234 14.938 4.602 1 95.81 117 VAL A C 1
ATOM 945 O O . VAL A 1 117 ? 14.461 15.281 3.439 1 95.81 117 VAL A O 1
ATOM 948 N N . SER A 1 118 ? 14.734 13.891 5.145 1 94.25 118 SER A N 1
ATOM 949 C CA . SER A 1 118 ? 15.586 12.992 4.379 1 94.25 118 SER A CA 1
ATOM 950 C C . SER A 1 118 ? 14.773 12.156 3.391 1 94.25 118 SER A C 1
ATOM 952 O O . SER A 1 118 ? 13.562 12 3.553 1 94.25 118 SER A O 1
ATOM 954 N N . TRP A 1 119 ? 15.461 11.562 2.385 1 94.38 119 TRP A N 1
ATOM 955 C CA . TRP A 1 119 ? 14.812 10.641 1.463 1 94.38 119 TRP A CA 1
ATOM 956 C C . TRP A 1 119 ? 14.328 9.391 2.193 1 94.38 119 TRP A C 1
ATOM 958 O O . TRP A 1 119 ? 13.281 8.828 1.857 1 94.38 119 TRP A O 1
ATOM 968 N N . ASP A 1 120 ? 15.062 8.977 3.191 1 95.31 120 ASP A N 1
ATOM 969 C CA . ASP A 1 120 ? 14.617 7.836 3.988 1 95.31 120 ASP A CA 1
ATOM 970 C C . ASP A 1 120 ? 13.258 8.109 4.621 1 95.31 120 ASP A C 1
ATOM 972 O O . ASP A 1 120 ? 12.406 7.219 4.676 1 95.31 120 ASP A O 1
ATOM 976 N N . TYR A 1 121 ? 13.125 9.312 5.145 1 96.69 121 TYR A N 1
ATOM 977 C CA . TYR A 1 121 ? 11.82 9.711 5.668 1 96.69 121 TYR A CA 1
ATOM 978 C C . TYR A 1 121 ? 10.727 9.492 4.629 1 96.69 121 TYR A C 1
ATOM 980 O O . TYR A 1 121 ? 9.68 8.922 4.93 1 96.69 121 TYR A O 1
ATOM 988 N N . HIS A 1 122 ? 10.984 9.891 3.395 1 96.62 122 HIS A N 1
ATOM 989 C CA . HIS A 1 122 ? 9.984 9.789 2.334 1 96.62 122 HIS A CA 1
ATOM 990 C C . HIS A 1 122 ? 9.672 8.328 2.012 1 96.62 122 HIS A C 1
ATOM 992 O O . HIS A 1 122 ? 8.5 7.965 1.854 1 96.62 122 HIS A O 1
ATOM 998 N N . PHE A 1 123 ? 10.695 7.5 1.916 1 97.25 123 PHE A N 1
ATOM 999 C CA . PHE A 1 123 ? 10.469 6.094 1.6 1 97.25 123 PHE A CA 1
ATOM 1000 C C . PHE A 1 123 ? 9.656 5.414 2.697 1 97.25 123 PHE A C 1
ATOM 1002 O O . PHE A 1 123 ? 8.703 4.688 2.412 1 97.25 123 PHE A O 1
ATOM 1009 N N . VAL A 1 124 ? 10.047 5.691 3.908 1 98.19 124 VAL A N 1
ATOM 1010 C CA . VAL A 1 124 ? 9.336 5.094 5.039 1 98.19 124 VAL A CA 1
ATOM 1011 C C . VAL A 1 124 ? 7.922 5.656 5.113 1 98.19 124 VAL A C 1
ATOM 1013 O O . VAL A 1 124 ? 6.969 4.918 5.371 1 98.19 124 VAL A O 1
ATOM 1016 N N . HIS A 1 125 ? 7.773 6.953 4.922 1 97.94 125 HIS A N 1
ATOM 1017 C CA . HIS A 1 125 ? 6.453 7.566 4.797 1 97.94 125 HIS A CA 1
ATOM 1018 C C . HIS A 1 125 ? 5.574 6.789 3.826 1 97.94 125 HIS A C 1
ATOM 1020 O O . HIS A 1 125 ? 4.418 6.496 4.129 1 97.94 125 HIS A O 1
ATOM 1026 N N . CYS A 1 126 ? 6.078 6.457 2.68 1 98.25 126 CYS A N 1
ATOM 1027 C CA . CYS A 1 126 ? 5.305 5.762 1.657 1 98.25 126 CYS A CA 1
ATOM 1028 C C . CYS A 1 126 ? 4.793 4.426 2.176 1 98.25 126 CYS A C 1
ATOM 1030 O O . CYS A 1 126 ? 3.619 4.09 1.996 1 98.25 126 CYS A O 1
ATOM 1032 N N . THR A 1 127 ? 5.625 3.641 2.807 1 98.62 127 THR A N 1
ATOM 1033 C CA . THR A 1 127 ? 5.195 2.338 3.299 1 98.62 127 THR A CA 1
ATOM 1034 C C . THR A 1 127 ? 4.195 2.492 4.438 1 98.62 127 THR A C 1
ATOM 1036 O O . THR A 1 127 ? 3.279 1.677 4.582 1 98.62 127 THR A O 1
ATOM 1039 N N . TYR A 1 128 ? 4.309 3.514 5.254 1 98.62 128 TYR A N 1
ATOM 1040 C CA . TYR A 1 128 ? 3.373 3.738 6.352 1 98.62 128 TYR A CA 1
ATOM 1041 C C . TYR A 1 128 ? 2.035 4.246 5.828 1 98.62 128 TYR A C 1
ATOM 1043 O O . TYR A 1 128 ? 0.992 4.016 6.445 1 98.62 128 TYR A O 1
ATOM 1051 N N . MET A 1 129 ? 2.053 4.992 4.68 1 98.56 129 MET A N 1
ATOM 1052 C CA . MET A 1 129 ? 0.78 5.367 4.074 1 98.56 129 MET A CA 1
ATOM 1053 C C . MET A 1 129 ? 0.037 4.133 3.566 1 98.56 129 MET A C 1
ATOM 1055 O O . MET A 1 129 ? -1.192 4.074 3.635 1 98.56 129 MET A O 1
ATOM 1059 N N . TRP A 1 130 ? 0.809 3.15 3.09 1 98.75 130 TRP A N 1
ATOM 1060 C CA . TRP A 1 130 ? 0.213 1.867 2.732 1 98.75 130 TRP A CA 1
ATOM 1061 C C . TRP A 1 130 ? -0.402 1.194 3.955 1 98.75 130 TRP A C 1
ATOM 1063 O O . TRP A 1 130 ? -1.555 0.759 3.918 1 98.75 130 TRP A O 1
ATOM 1073 N N . GLN A 1 131 ? 0.349 1.148 5.004 1 98.5 131 GLN A N 1
ATOM 1074 C CA . GLN A 1 131 ? -0.147 0.557 6.242 1 98.5 131 GLN A CA 1
ATOM 1075 C C . GLN A 1 131 ? -1.383 1.295 6.75 1 98.5 131 GLN A C 1
ATOM 1077 O O . GLN A 1 131 ? -2.338 0.671 7.219 1 98.5 131 GLN A O 1
ATOM 1082 N N . LYS A 1 132 ? -1.345 2.58 6.699 1 98.5 132 LYS A N 1
ATOM 1083 C CA . LYS A 1 132 ? -2.479 3.389 7.137 1 98.5 132 LYS A CA 1
ATOM 1084 C C . LYS A 1 132 ? -3.74 3.035 6.355 1 98.5 132 LYS A C 1
ATOM 1086 O O . LYS A 1 132 ? -4.809 2.852 6.945 1 98.5 132 LYS A O 1
ATOM 1091 N N . MET A 1 133 ? -3.602 2.977 5.051 1 98.12 133 MET A N 1
ATOM 1092 C CA . MET A 1 133 ? -4.723 2.576 4.207 1 98.12 133 MET A CA 1
ATOM 1093 C C . MET A 1 133 ? -5.234 1.194 4.598 1 98.12 133 MET A C 1
ATOM 1095 O O . MET A 1 133 ? -6.441 0.997 4.758 1 98.12 133 MET A O 1
ATOM 1099 N N . HIS A 1 134 ? -4.32 0.281 4.742 1 98.31 134 HIS A N 1
ATOM 1100 C CA . HIS A 1 134 ? -4.691 -1.096 5.055 1 98.31 134 HIS A CA 1
ATOM 1101 C C . HIS A 1 134 ? -5.395 -1.186 6.402 1 98.31 134 HIS A C 1
ATOM 1103 O O . HIS A 1 134 ? -6.41 -1.877 6.531 1 98.31 134 HIS A O 1
ATOM 1109 N N . ARG A 1 135 ? -4.875 -0.499 7.387 1 97.38 135 ARG A N 1
ATOM 1110 C CA . ARG A 1 135 ? -5.496 -0.491 8.711 1 97.38 135 ARG A CA 1
ATOM 1111 C C . ARG A 1 135 ? -6.898 0.103 8.648 1 97.38 135 ARG A C 1
ATOM 1113 O O . ARG A 1 135 ? -7.816 -0.392 9.305 1 97.38 135 ARG A O 1
ATOM 1120 N N . ALA A 1 136 ? -7.027 1.187 7.906 1 96.38 136 ALA A N 1
ATOM 1121 C CA . ALA A 1 136 ? -8.359 1.771 7.758 1 96.38 136 ALA A CA 1
ATOM 1122 C C . ALA A 1 136 ? -9.336 0.764 7.16 1 96.38 136 ALA A C 1
ATOM 1124 O O . ALA A 1 136 ? -10.484 0.665 7.602 1 96.38 136 ALA A O 1
ATOM 1125 N N . LEU A 1 137 ? -8.883 0.033 6.168 1 95 137 LEU A N 1
ATOM 1126 C CA . LEU A 1 137 ? -9.703 -0.986 5.527 1 95 137 LEU A CA 1
ATOM 1127 C C . LEU A 1 137 ? -10.086 -2.08 6.52 1 95 137 LEU A C 1
ATOM 1129 O O . LEU A 1 137 ? -11.266 -2.416 6.656 1 95 137 LEU A O 1
ATOM 1133 N N . LEU A 1 138 ? -9.109 -2.609 7.25 1 95.5 138 LEU A N 1
ATOM 1134 C CA . LEU A 1 138 ? -9.328 -3.736 8.148 1 95.5 138 LEU A CA 1
ATOM 1135 C C . LEU A 1 138 ? -10.258 -3.35 9.297 1 95.5 138 LEU A C 1
ATOM 1137 O O . LEU A 1 138 ? -11.062 -4.164 9.75 1 95.5 138 LEU A O 1
ATOM 1141 N N . HIS A 1 139 ? -10.195 -2.143 9.695 1 94.06 139 HIS A N 1
ATOM 1142 C CA . HIS A 1 139 ? -10.961 -1.715 10.859 1 94.06 139 HIS A CA 1
ATOM 1143 C C . HIS A 1 139 ? -12.164 -0.878 10.453 1 94.06 139 HIS A C 1
ATOM 1145 O O . HIS A 1 139 ? -12.82 -0.269 11.297 1 94.06 139 HIS A O 1
ATOM 1151 N N . GLN A 1 140 ? -12.414 -0.85 9.219 1 91.94 140 GLN A N 1
ATOM 1152 C CA . GLN A 1 140 ? -13.578 -0.169 8.656 1 91.94 140 GLN A CA 1
ATOM 1153 C C . GLN A 1 140 ? -13.633 1.285 9.117 1 91.94 140 GLN A C 1
ATOM 1155 O O . GLN A 1 140 ? -14.68 1.757 9.57 1 91.94 140 GLN A O 1
ATOM 1160 N N . ARG A 1 141 ? -12.5 1.945 9.109 1 94.12 141 ARG A N 1
ATOM 1161 C CA . ARG A 1 141 ? -12.398 3.377 9.375 1 94.12 141 ARG A CA 1
ATOM 1162 C C . ARG A 1 141 ? -12.375 4.176 8.078 1 94.12 141 ARG A C 1
ATOM 1164 O O . ARG A 1 141 ? -11.984 3.658 7.031 1 94.12 141 ARG A O 1
ATOM 1171 N N . PRO A 1 142 ? -12.828 5.402 8.188 1 94.38 142 PRO A N 1
ATOM 1172 C CA . PRO A 1 142 ? -12.773 6.219 6.969 1 94.38 142 PRO A CA 1
ATOM 1173 C C . PRO A 1 142 ? -11.344 6.496 6.504 1 94.38 142 PRO A C 1
ATOM 1175 O O . PRO A 1 142 ? -10.445 6.641 7.332 1 94.38 142 PRO A O 1
ATOM 1178 N N . MET A 1 143 ? -11.211 6.621 5.199 1 94.69 143 MET A N 1
ATOM 1179 C CA . MET A 1 143 ? -9.945 6.957 4.566 1 94.69 143 MET A CA 1
ATOM 1180 C C . MET A 1 143 ? -9.828 8.461 4.336 1 94.69 143 MET A C 1
ATOM 1182 O O . MET A 1 143 ? -10.812 9.117 3.979 1 94.69 143 MET A O 1
ATOM 1186 N N . ASP A 1 144 ? -8.68 9 4.543 1 96.5 144 ASP A N 1
ATOM 1187 C CA . ASP A 1 144 ? -8.523 10.414 4.219 1 96.5 144 ASP A CA 1
ATOM 1188 C C . ASP A 1 144 ? -8.219 10.609 2.734 1 96.5 144 ASP A C 1
ATOM 1190 O O . ASP A 1 144 ? -7.754 9.688 2.064 1 96.5 144 ASP A O 1
ATOM 1194 N N . GLY A 1 145 ? -8.453 11.797 2.262 1 95.06 145 GLY A N 1
ATOM 1195 C CA . GLY A 1 145 ? -8.359 12.086 0.839 1 95.06 145 GLY A CA 1
ATOM 1196 C C . GLY A 1 145 ? -6.926 12.188 0.343 1 95.06 145 GLY A C 1
ATOM 1197 O O . GLY A 1 145 ? -6.68 12.148 -0.864 1 95.06 145 GLY A O 1
ATOM 1198 N N . TYR A 1 146 ? -5.961 12.359 1.21 1 95.19 146 TYR A N 1
ATOM 1199 C CA . TYR A 1 146 ? -4.559 12.43 0.806 1 95.19 146 TYR A CA 1
ATOM 1200 C C . TYR A 1 146 ? -4.074 11.078 0.295 1 95.19 146 TYR A C 1
ATOM 1202 O O . TYR A 1 146 ? -3.455 10.992 -0.769 1 95.19 146 TYR A O 1
ATOM 1210 N N . ILE A 1 147 ? -4.438 10 1.045 1 96.38 147 ILE A N 1
ATOM 1211 C CA . ILE A 1 147 ? -3.963 8.68 0.644 1 96.38 147 ILE A CA 1
ATOM 1212 C C . ILE A 1 147 ? -5.043 7.969 -0.167 1 96.38 147 ILE A C 1
ATOM 1214 O O . ILE A 1 147 ? -4.812 6.879 -0.696 1 96.38 147 ILE A O 1
ATOM 1218 N N . GLY A 1 148 ? -6.195 8.578 -0.333 1 94.62 148 GLY A N 1
ATOM 1219 C CA . GLY A 1 148 ? -7.34 7.914 -0.934 1 94.62 148 GLY A CA 1
ATOM 1220 C C . GLY A 1 148 ? -7.312 7.934 -2.451 1 94.62 148 GLY A C 1
ATOM 1221 O O . GLY A 1 148 ? -8.023 7.168 -3.1 1 94.62 148 GLY A O 1
ATOM 1222 N N . ASN A 1 149 ? -6.586 8.828 -2.988 1 91.44 149 ASN A N 1
ATOM 1223 C CA . ASN A 1 149 ? -6.477 8.906 -4.441 1 91.44 149 ASN A CA 1
ATOM 1224 C C . ASN A 1 149 ? -5.312 8.062 -4.961 1 91.44 149 ASN A C 1
ATOM 1226 O O . ASN A 1 149 ? -4.234 8.055 -4.363 1 91.44 149 ASN A O 1
ATOM 1230 N N . MET A 1 150 ? -5.508 7.449 -6.152 1 93.88 150 MET A N 1
ATOM 1231 C CA . MET A 1 150 ? -4.52 6.535 -6.719 1 93.88 150 MET A CA 1
ATOM 1232 C C . MET A 1 150 ? -3.223 7.266 -7.043 1 93.88 150 MET A C 1
ATOM 1234 O O . MET A 1 150 ? -2.154 6.652 -7.09 1 93.88 150 MET A O 1
ATOM 1238 N N . HIS A 1 151 ? -3.32 8.555 -7.215 1 91.75 151 HIS A N 1
ATOM 1239 C CA . HIS A 1 151 ? -2.131 9.336 -7.531 1 91.75 151 HIS A CA 1
ATOM 1240 C C . HIS A 1 151 ? -1.08 9.203 -6.434 1 91.75 151 HIS A C 1
ATOM 1242 O O . HIS A 1 151 ? 0.115 9.102 -6.723 1 91.75 151 HIS A O 1
ATOM 1248 N N . HIS A 1 152 ? -1.511 9.25 -5.203 1 94.56 152 HIS A N 1
ATOM 1249 C CA . HIS A 1 152 ? -0.556 9.117 -4.109 1 94.56 152 HIS A CA 1
ATOM 1250 C C . HIS A 1 152 ? 0.118 7.746 -4.129 1 94.56 152 HIS A C 1
ATOM 1252 O O . HIS A 1 152 ? 1.342 7.652 -4.008 1 94.56 152 HIS A O 1
ATOM 1258 N N . THR A 1 153 ? -0.677 6.691 -4.285 1 96.44 153 THR A N 1
ATOM 1259 C CA . THR A 1 153 ? -0.148 5.336 -4.352 1 96.44 153 THR A CA 1
ATOM 1260 C C . THR A 1 153 ? 0.835 5.195 -5.508 1 96.44 153 THR A C 1
ATOM 1262 O O . THR A 1 153 ? 1.92 4.633 -5.344 1 96.44 153 THR A O 1
ATOM 1265 N N . ALA A 1 154 ? 0.488 5.719 -6.652 1 94.56 154 ALA A N 1
ATOM 1266 C CA . ALA A 1 154 ? 1.359 5.648 -7.82 1 94.56 154 ALA A CA 1
ATOM 1267 C C . ALA A 1 154 ? 2.668 6.391 -7.574 1 94.56 154 ALA A C 1
ATOM 1269 O O . ALA A 1 154 ? 3.744 5.895 -7.918 1 94.56 154 ALA A O 1
ATOM 1270 N N . HIS A 1 155 ? 2.615 7.559 -7.008 1 94.12 155 HIS A N 1
ATOM 1271 C CA . HIS A 1 155 ? 3.797 8.352 -6.684 1 94.12 155 HIS A CA 1
ATOM 1272 C C . HIS A 1 155 ? 4.719 7.605 -5.727 1 94.12 155 HIS A C 1
ATOM 1274 O O . HIS A 1 155 ? 5.926 7.508 -5.969 1 94.12 155 HIS A O 1
ATOM 1280 N N . CYS A 1 156 ? 4.152 7.078 -4.668 1 96.94 156 CYS A N 1
ATOM 1281 C CA . CYS A 1 156 ? 4.938 6.352 -3.68 1 96.94 156 CYS A CA 1
ATOM 1282 C C . CYS A 1 156 ? 5.555 5.098 -4.289 1 96.94 156 CYS A C 1
ATOM 1284 O O . CYS A 1 156 ? 6.703 4.762 -4 1 96.94 156 CYS A O 1
ATOM 1286 N N . ALA A 1 157 ? 4.711 4.367 -5.109 1 97.06 157 ALA A N 1
ATOM 1287 C CA . ALA A 1 157 ? 5.234 3.176 -5.777 1 97.06 157 ALA A CA 1
ATOM 1288 C C . ALA A 1 157 ? 6.469 3.51 -6.609 1 97.06 157 ALA A C 1
ATOM 1290 O O . ALA A 1 157 ? 7.492 2.832 -6.512 1 97.06 157 ALA A O 1
ATOM 1291 N N . ASP A 1 158 ? 6.391 4.516 -7.391 1 95.62 158 ASP A N 1
ATOM 1292 C CA . ASP A 1 158 ? 7.496 4.949 -8.242 1 95.62 158 ASP A CA 1
ATOM 1293 C C . ASP A 1 158 ? 8.719 5.324 -7.406 1 95.62 158 ASP A C 1
ATOM 1295 O O . ASP A 1 158 ? 9.844 4.945 -7.734 1 95.62 158 ASP A O 1
ATOM 1299 N N . LEU A 1 159 ? 8.461 6.035 -6.352 1 95.69 159 LEU A N 1
ATOM 1300 C CA . LEU A 1 159 ? 9.547 6.48 -5.492 1 95.69 159 LEU A CA 1
ATOM 1301 C C . LEU A 1 159 ? 10.242 5.293 -4.836 1 95.69 159 LEU A C 1
ATOM 1303 O O . LEU A 1 159 ? 11.477 5.246 -4.766 1 95.69 159 LEU A O 1
ATOM 1307 N N . LEU A 1 160 ? 9.461 4.375 -4.352 1 97.38 160 LEU A N 1
ATOM 1308 C CA . LEU A 1 160 ? 10.023 3.205 -3.682 1 97.38 160 LEU A CA 1
ATOM 1309 C C . LEU A 1 160 ? 10.859 2.377 -4.648 1 97.38 160 LEU A C 1
ATOM 1311 O O . LEU A 1 160 ? 11.875 1.793 -4.254 1 97.38 160 LEU A O 1
ATOM 1315 N N . LEU A 1 161 ? 10.438 2.354 -5.898 1 96.94 161 LEU A N 1
ATOM 1316 C CA . LEU A 1 161 ? 11.172 1.56 -6.883 1 96.94 161 LEU A CA 1
ATOM 1317 C C . LEU A 1 161 ? 12.383 2.322 -7.406 1 96.94 161 LEU A C 1
ATOM 1319 O O . LEU A 1 161 ? 13.273 1.73 -8.016 1 96.94 161 LEU A O 1
ATOM 1323 N N . SER A 1 162 ? 12.492 3.645 -7.125 1 94.19 162 SER A N 1
ATOM 1324 C CA . SER A 1 162 ? 13.57 4.469 -7.656 1 94.19 162 SER A CA 1
ATOM 1325 C C . SER A 1 162 ? 14.453 5.016 -6.539 1 94.19 162 SER A C 1
ATOM 1327 O O . SER A 1 162 ? 15.016 6.105 -6.66 1 94.19 162 SER A O 1
ATOM 1329 N N . GLN A 1 163 ? 14.547 4.34 -5.465 1 93.75 163 GLN A N 1
ATOM 1330 C CA . GLN A 1 163 ? 15.234 4.844 -4.281 1 93.75 163 GLN A CA 1
ATOM 1331 C C . GLN A 1 163 ? 16.688 5.191 -4.598 1 93.75 163 GLN A C 1
ATOM 1333 O O . GLN A 1 163 ? 17.203 6.219 -4.145 1 93.75 163 GLN A O 1
ATOM 1338 N N . ALA A 1 164 ? 17.344 4.305 -5.34 1 91.19 164 ALA A N 1
ATOM 1339 C CA . ALA A 1 164 ? 18.75 4.531 -5.652 1 91.19 164 ALA A CA 1
ATOM 1340 C C . ALA A 1 164 ? 18.938 5.84 -6.418 1 91.19 164 ALA A C 1
ATOM 1342 O O . ALA A 1 164 ? 19.844 6.617 -6.117 1 91.19 164 ALA A O 1
ATOM 1343 N N . ASP A 1 165 ? 18.109 6.098 -7.348 1 91.44 165 ASP A N 1
ATOM 1344 C CA . ASP A 1 165 ? 18.172 7.32 -8.141 1 91.44 165 ASP A CA 1
ATOM 1345 C C . ASP A 1 165 ? 17.859 8.547 -7.281 1 91.44 165 ASP A C 1
ATOM 1347 O O . ASP A 1 165 ? 18.547 9.57 -7.383 1 91.44 165 ASP A O 1
ATOM 1351 N N . MET A 1 166 ? 16.891 8.438 -6.398 1 91.5 166 MET A N 1
ATOM 1352 C CA . MET A 1 166 ? 16.5 9.578 -5.574 1 91.5 166 MET A CA 1
ATOM 1353 C C . MET A 1 166 ? 17.609 9.969 -4.613 1 91.5 166 MET A C 1
ATOM 1355 O O . MET A 1 166 ? 17.844 11.156 -4.383 1 91.5 166 MET A O 1
ATOM 1359 N N . ARG A 1 167 ? 18.281 8.984 -4.105 1 88.38 167 ARG A N 1
ATOM 1360 C CA . ARG A 1 167 ? 19.344 9.242 -3.148 1 88.38 167 ARG A CA 1
ATOM 1361 C C . ARG A 1 167 ? 20.5 9.984 -3.809 1 88.38 167 ARG A C 1
ATOM 1363 O O . ARG A 1 167 ? 21.297 10.641 -3.127 1 88.38 167 ARG A O 1
ATOM 1370 N N . THR A 1 168 ? 20.625 9.914 -5.121 1 90.69 168 THR A N 1
ATOM 1371 C CA . THR A 1 168 ? 21.703 10.586 -5.828 1 90.69 168 THR A CA 1
ATOM 1372 C C . THR A 1 168 ? 21.359 12.047 -6.094 1 90.69 168 THR A C 1
ATOM 1374 O O . THR A 1 168 ? 22.219 12.852 -6.434 1 90.69 168 THR A O 1
ATOM 1377 N N . THR A 1 169 ? 20.109 12.453 -6.016 1 85.94 169 THR A N 1
ATOM 1378 C CA . THR A 1 169 ? 19.672 13.805 -6.336 1 85.94 169 THR A CA 1
ATOM 1379 C C . THR A 1 169 ? 20 14.766 -5.199 1 85.94 169 THR A C 1
ATOM 1381 O O . THR A 1 169 ? 20.016 15.984 -5.391 1 85.94 169 THR A O 1
ATOM 1384 N N . GLY A 1 170 ? 20.234 14.25 -4.066 1 83.81 170 GLY A N 1
ATOM 1385 C CA . GLY A 1 170 ? 20.516 15.047 -2.879 1 83.81 170 GLY A CA 1
ATOM 1386 C C . GLY A 1 170 ? 20.125 14.344 -1.589 1 83.81 170 GLY A C 1
ATOM 1387 O O . GLY A 1 170 ? 19.75 13.172 -1.603 1 83.81 170 GLY A O 1
ATOM 1388 N N . LYS A 1 171 ? 20.141 15.242 -0.55 1 81.19 171 LYS A N 1
ATOM 1389 C CA . LYS A 1 171 ? 19.953 14.625 0.759 1 81.19 171 LYS A CA 1
ATOM 1390 C C . LYS A 1 171 ? 18.531 14.805 1.259 1 81.19 171 LYS A C 1
ATOM 1392 O O . LYS A 1 171 ? 18.062 14.07 2.139 1 81.19 171 LYS A O 1
ATOM 1397 N N . MET A 1 172 ? 17.938 15.852 0.615 1 90.81 172 MET A N 1
ATOM 1398 C CA . MET A 1 172 ? 16.688 16.219 1.265 1 90.81 172 MET A CA 1
ATOM 1399 C C . MET A 1 172 ? 15.547 16.297 0.25 1 90.81 172 MET A C 1
ATOM 1401 O O . MET A 1 172 ? 15.789 16.422 -0.951 1 90.81 172 MET A O 1
ATOM 1405 N N . THR A 1 173 ? 14.367 16.125 0.742 1 92.12 173 THR A N 1
ATOM 1406 C CA . THR A 1 173 ? 13.117 16.406 0.049 1 92.12 173 THR A CA 1
ATOM 1407 C C . THR A 1 173 ? 12.195 17.25 0.917 1 92.12 173 THR A C 1
ATOM 1409 O O . THR A 1 173 ? 12.445 17.422 2.113 1 92.12 173 THR A O 1
ATOM 1412 N N . VAL A 1 174 ? 11.219 17.844 0.328 1 93 174 VAL A N 1
ATOM 1413 C CA . VAL A 1 174 ? 10.336 18.766 1.046 1 93 174 VAL A CA 1
ATOM 1414 C C . VAL A 1 174 ? 9.008 18.078 1.345 1 93 174 VAL A C 1
ATOM 1416 O O . VAL A 1 174 ? 8.516 17.281 0.535 1 93 174 VAL A O 1
ATOM 1419 N N . ILE A 1 175 ? 8.5 18.344 2.5 1 94.81 175 ILE A N 1
ATOM 1420 C CA . ILE A 1 175 ? 7.164 17.875 2.877 1 94.81 175 ILE A CA 1
ATOM 1421 C C . ILE A 1 175 ? 6.281 19.078 3.209 1 94.81 175 ILE A C 1
ATOM 1423 O O . ILE A 1 175 ? 6.695 19.984 3.938 1 94.81 175 ILE A O 1
ATOM 1427 N N . PHE A 1 176 ? 5.078 19.078 2.68 1 95.44 176 PHE A N 1
ATOM 1428 C CA . PHE A 1 176 ? 4.148 20.188 2.861 1 95.44 176 PHE A CA 1
ATOM 1429 C C . PHE A 1 176 ? 2.996 19.781 3.773 1 95.44 176 PHE A C 1
ATOM 1431 O O . PHE A 1 176 ? 2.502 18.656 3.693 1 95.44 176 PHE A O 1
ATOM 1438 N N . ALA A 1 177 ? 2.611 20.75 4.57 1 96.69 177 ALA A N 1
ATOM 1439 C CA . ALA A 1 177 ? 1.418 20.516 5.379 1 96.69 177 ALA A CA 1
ATOM 1440 C C . ALA A 1 177 ? 0.163 20.5 4.512 1 96.69 177 ALA A C 1
ATOM 1442 O O . ALA A 1 177 ? 0.008 21.328 3.613 1 96.69 177 ALA A O 1
ATOM 1443 N N . LYS A 1 178 ? -0.714 19.562 4.844 1 97 178 LYS A N 1
ATOM 1444 C CA . LYS A 1 178 ? -1.926 19.391 4.047 1 97 178 LYS A CA 1
ATOM 1445 C C . LYS A 1 178 ? -3.16 19.297 4.941 1 97 178 LYS A C 1
ATOM 1447 O O . LYS A 1 178 ? -3.051 19 6.133 1 97 178 LYS A O 1
ATOM 1452 N N . TYR A 1 179 ? -4.246 19.562 4.324 1 97.5 179 TYR A N 1
ATOM 1453 C CA . TYR A 1 179 ? -5.578 19.406 4.902 1 97.5 179 TYR A CA 1
ATOM 1454 C C . TYR A 1 179 ? -6.426 18.469 4.055 1 97.5 179 TYR A C 1
ATOM 1456 O O . TYR A 1 179 ? -7.098 18.906 3.117 1 97.5 179 TYR A O 1
ATOM 1464 N N . PRO A 1 180 ? -6.383 17.172 4.391 1 96.88 180 PRO A N 1
ATOM 1465 C CA . PRO A 1 180 ? -7.145 16.188 3.604 1 96.88 180 PRO A CA 1
ATOM 1466 C C . PRO A 1 180 ? -8.625 16.156 3.977 1 96.88 180 PRO A C 1
ATOM 1468 O O . PRO A 1 180 ? -8.984 16.5 5.105 1 96.88 180 PRO A O 1
ATOM 1471 N N . SER A 1 181 ? -9.398 15.75 2.992 1 95.38 181 SER A N 1
ATOM 1472 C CA . SER A 1 181 ? -10.758 15.32 3.32 1 95.38 181 SER A CA 1
ATOM 1473 C C . SER A 1 181 ? -10.742 14.031 4.141 1 95.38 181 SER A C 1
ATOM 1475 O O . SER A 1 181 ? -9.727 13.344 4.207 1 95.38 181 SER A O 1
ATOM 1477 N N . CYS A 1 182 ? -11.867 13.773 4.805 1 96.25 182 CYS A N 1
ATOM 1478 C CA . CYS A 1 182 ? -11.984 12.555 5.594 1 96.25 182 CYS A CA 1
ATOM 1479 C C . CYS A 1 182 ? -13.367 11.93 5.434 1 96.25 182 CYS A C 1
ATOM 1481 O O . CYS A 1 182 ? -14.383 12.586 5.672 1 96.25 182 CYS A O 1
ATOM 1483 N N . GLY A 1 183 ? -13.352 10.617 4.992 1 92 183 GLY A N 1
ATOM 1484 C CA . GLY A 1 183 ? -14.586 9.852 4.938 1 92 183 GLY A CA 1
ATOM 1485 C C . GLY A 1 183 ? -15.359 10.062 3.648 1 92 183 GLY A C 1
ATOM 1486 O O . GLY A 1 183 ? -16.578 9.914 3.625 1 92 183 GLY A O 1
ATOM 1487 N N . GLU A 1 184 ? -14.656 10.5 2.678 1 91.25 184 GLU A N 1
ATOM 1488 C CA . GLU A 1 184 ? -15.289 10.602 1.367 1 91.25 184 GLU A CA 1
ATOM 1489 C C . GLU A 1 184 ? -15.617 9.227 0.799 1 91.25 184 GLU A C 1
ATOM 1491 O O . GLU A 1 184 ? -14.961 8.242 1.135 1 91.25 184 GLU A O 1
ATOM 1496 N N . ASP A 1 185 ? -16.656 9.242 -0.031 1 89.56 185 ASP A N 1
ATOM 1497 C CA . ASP A 1 185 ? -16.938 8.031 -0.797 1 89.56 185 ASP A CA 1
ATOM 1498 C C . ASP A 1 185 ? -15.742 7.641 -1.658 1 89.56 185 ASP A C 1
ATOM 1500 O O . ASP A 1 185 ? -15.25 8.445 -2.455 1 89.56 185 ASP A O 1
ATOM 1504 N N . PRO A 1 186 ? -15.305 6.375 -1.481 1 90 186 PRO A N 1
ATOM 1505 C CA . PRO A 1 186 ? -14.141 5.953 -2.268 1 90 186 PRO A CA 1
ATOM 1506 C C . PRO A 1 186 ? -14.367 6.082 -3.771 1 90 186 PRO A C 1
ATOM 1508 O O . PRO A 1 186 ? -13.422 6.324 -4.523 1 90 186 PRO A O 1
ATOM 1511 N N . ARG A 1 187 ? -15.539 5.945 -4.266 1 89.56 187 ARG A N 1
ATOM 1512 C CA . ARG A 1 187 ? -15.828 6.043 -5.695 1 89.56 187 ARG A CA 1
ATOM 1513 C C . ARG A 1 187 ? -15.547 7.449 -6.211 1 89.56 187 ARG A C 1
ATOM 1515 O O . ARG A 1 187 ? -15.203 7.629 -7.383 1 89.56 187 ARG A O 1
ATOM 1522 N N . LEU A 1 188 ? -15.68 8.414 -5.344 1 88.81 188 LEU A N 1
ATOM 1523 C CA . LEU A 1 188 ? -15.352 9.781 -5.711 1 88.81 188 LEU A CA 1
ATOM 1524 C C . LEU A 1 188 ? -13.836 9.969 -5.816 1 88.81 188 LEU A C 1
ATOM 1526 O O . LEU A 1 188 ? -13.359 10.711 -6.672 1 88.81 188 LEU A O 1
ATOM 1530 N N . MET A 1 189 ? -13.148 9.234 -5.012 1 91.19 189 MET A N 1
ATOM 1531 C CA . MET A 1 189 ? -11.695 9.367 -4.984 1 91.19 189 MET A CA 1
ATOM 1532 C C . MET A 1 189 ? -11.062 8.672 -6.188 1 91.19 189 MET A C 1
ATOM 1534 O O . MET A 1 189 ? -9.891 8.891 -6.488 1 91.19 189 MET A O 1
ATOM 1538 N N . ALA A 1 190 ? -11.859 7.848 -6.887 1 89.81 190 ALA A N 1
ATOM 1539 C CA . ALA A 1 190 ? -11.359 7.125 -8.055 1 89.81 190 ALA A CA 1
ATOM 1540 C C . ALA A 1 190 ? -11.234 8.055 -9.258 1 89.81 190 ALA A C 1
ATOM 1542 O O . ALA A 1 190 ? -10.562 7.715 -10.242 1 89.81 190 ALA A O 1
ATOM 1543 N N . ASP A 1 191 ? -11.852 9.227 -9.117 1 89 191 ASP A N 1
ATOM 1544 C CA . ASP A 1 191 ? -11.812 10.188 -10.219 1 89 191 ASP A CA 1
ATOM 1545 C C . ASP A 1 191 ? -10.422 10.797 -10.359 1 89 191 ASP A C 1
ATOM 1547 O O . ASP A 1 191 ? -9.812 11.219 -9.375 1 89 191 ASP A O 1
ATOM 1551 N N . GLU A 1 192 ? -9.906 10.852 -11.547 1 83.31 192 GLU A N 1
ATOM 1552 C CA . GLU A 1 192 ? -8.562 11.359 -11.812 1 83.31 192 GLU A CA 1
ATOM 1553 C C . GLU A 1 192 ? -8.445 12.836 -11.438 1 83.31 192 GLU A C 1
ATOM 1555 O O . GLU A 1 192 ? -7.355 13.328 -11.156 1 83.31 192 GLU A O 1
ATOM 1560 N N . ASN A 1 193 ? -9.562 13.523 -11.414 1 84.31 193 ASN A N 1
ATOM 1561 C CA . ASN A 1 193 ? -9.562 14.945 -11.117 1 84.31 193 ASN A CA 1
ATOM 1562 C C . ASN A 1 193 ? -9.938 15.211 -9.656 1 84.31 193 ASN A C 1
ATOM 1564 O O . ASN A 1 193 ? -10.148 16.359 -9.266 1 84.31 193 ASN A O 1
ATOM 1568 N N . HIS A 1 194 ? -9.984 14.164 -8.898 1 86.5 194 HIS A N 1
ATOM 1569 C CA . HIS A 1 194 ? -10.359 14.289 -7.492 1 86.5 194 HIS A CA 1
ATOM 1570 C C . HIS A 1 194 ? -9.258 14.977 -6.691 1 86.5 194 HIS A C 1
ATOM 1572 O O . HIS A 1 194 ? -8.086 14.617 -6.809 1 86.5 194 HIS A O 1
ATOM 1578 N N . HIS A 1 195 ? -9.672 16.016 -5.926 1 88.75 195 HIS A N 1
ATOM 1579 C CA . HIS A 1 195 ? -8.773 16.641 -4.965 1 88.75 195 HIS A CA 1
ATOM 1580 C C . HIS A 1 195 ? -9.117 16.219 -3.539 1 88.75 195 HIS A C 1
ATOM 1582 O O . HIS A 1 195 ? -10.031 16.781 -2.928 1 88.75 195 HIS A O 1
ATOM 1588 N N . GLY A 1 196 ? -8.406 15.398 -3.004 1 93.06 196 GLY A N 1
ATOM 1589 C CA . GLY A 1 196 ? -8.695 14.852 -1.688 1 93.06 196 GLY A CA 1
ATOM 1590 C C . GLY A 1 196 ? -8.023 15.617 -0.564 1 93.06 196 GLY A C 1
ATOM 1591 O O . GLY A 1 196 ? -8.164 15.258 0.608 1 93.06 196 GLY A O 1
ATOM 1592 N N . TRP A 1 197 ? -7.242 16.703 -0.938 1 94.94 197 TRP A N 1
ATOM 1593 C CA . TRP A 1 197 ? -6.539 17.516 0.044 1 94.94 197 TRP A CA 1
ATOM 1594 C C . TRP A 1 197 ? -6.199 18.891 -0.532 1 94.94 197 TRP A C 1
ATOM 1596 O O . TRP A 1 197 ? -6.348 19.125 -1.735 1 94.94 197 TRP A O 1
ATOM 1606 N N . TYR A 1 198 ? -5.895 19.797 0.297 1 95.5 198 TYR A N 1
ATOM 1607 C CA . TYR A 1 198 ? -5.402 21.109 -0.103 1 95.5 198 TYR A CA 1
ATOM 1608 C C . TYR A 1 198 ? -4.324 21.594 0.858 1 95.5 198 TYR A C 1
ATOM 1610 O O . TYR A 1 198 ? -4.125 21.016 1.926 1 95.5 198 TYR A O 1
ATOM 1618 N N . ARG A 1 199 ? -3.582 22.5 0.426 1 95.88 199 ARG A N 1
ATOM 1619 C CA . ARG A 1 199 ? -2.715 23.328 1.263 1 95.88 199 ARG A CA 1
ATOM 1620 C C . ARG A 1 199 ? -3.309 24.719 1.461 1 95.88 199 ARG A C 1
ATOM 1622 O O . ARG A 1 199 ? -4.27 25.094 0.781 1 95.88 199 ARG A O 1
ATOM 1629 N N . VAL A 1 200 ? -2.762 25.312 2.471 1 95.94 200 VAL A N 1
ATOM 1630 C CA . VAL A 1 200 ? -3.189 26.703 2.67 1 95.94 200 VAL A CA 1
ATOM 1631 C C . VAL A 1 200 ? -2.02 27.641 2.414 1 95.94 200 VAL A C 1
ATOM 1633 O O . VAL A 1 200 ? -0.958 27.516 3.027 1 95.94 200 VAL A O 1
ATOM 1636 N N . GLU A 1 201 ? -2.148 28.5 1.48 1 91.88 201 GLU A N 1
ATOM 1637 C CA . GLU A 1 201 ? -1.191 29.547 1.156 1 91.88 201 GLU A CA 1
ATOM 1638 C C . GLU A 1 201 ? -1.832 30.938 1.273 1 91.88 201 GLU A C 1
ATOM 1640 O O . GLU A 1 201 ? -2.752 31.266 0.522 1 91.88 201 GLU A O 1
ATOM 1645 N N . ASN A 1 202 ? -1.322 31.734 2.203 1 89.75 202 ASN A N 1
ATOM 1646 C CA . ASN A 1 202 ? -1.854 33.062 2.443 1 89.75 202 ASN A CA 1
ATOM 1647 C C . ASN A 1 202 ? -3.367 33.062 2.648 1 89.75 202 ASN A C 1
ATOM 1649 O O . ASN A 1 202 ? -4.094 33.812 2.031 1 89.75 202 ASN A O 1
ATOM 1653 N N . GLY A 1 203 ? -3.832 32.062 3.375 1 89.94 203 GLY A N 1
ATOM 1654 C CA . GLY A 1 203 ? -5.23 31.969 3.764 1 89.94 203 GLY A CA 1
ATOM 1655 C C . GLY A 1 203 ? -6.109 31.344 2.695 1 89.94 203 GLY A C 1
ATOM 1656 O O . GLY A 1 203 ? -7.312 31.172 2.9 1 89.94 203 GLY A O 1
ATOM 1657 N N . THR A 1 204 ? -5.523 30.984 1.599 1 93.44 204 THR A N 1
ATOM 1658 C CA . THR A 1 204 ? -6.297 30.438 0.491 1 93.44 204 THR A CA 1
ATOM 1659 C C . THR A 1 204 ? -5.957 28.969 0.274 1 93.44 204 THR A C 1
ATOM 1661 O O . THR A 1 204 ? -4.789 28.578 0.357 1 93.44 204 THR A O 1
ATOM 1664 N N . ARG A 1 205 ? -6.973 28.219 -0.062 1 94.88 205 ARG A N 1
ATOM 1665 C CA . ARG A 1 205 ? -6.77 26.797 -0.364 1 94.88 205 ARG A CA 1
ATOM 1666 C C . ARG A 1 205 ? -6.141 26.625 -1.741 1 94.88 205 ARG A C 1
ATOM 1668 O O . ARG A 1 205 ? -6.594 27.219 -2.719 1 94.88 205 ARG A O 1
ATOM 1675 N N . VAL A 1 206 ? -5.133 25.891 -1.767 1 93.5 206 VAL A N 1
ATOM 1676 C CA . VAL A 1 206 ? -4.461 25.5 -3.006 1 93.5 206 VAL A CA 1
ATOM 1677 C C . VAL A 1 206 ? -4.457 23.984 -3.141 1 93.5 206 VAL A C 1
ATOM 1679 O O . VAL A 1 206 ? -4.027 23.266 -2.227 1 93.5 206 VAL A O 1
ATOM 1682 N N . PHE A 1 207 ? -4.852 23.453 -4.234 1 90.5 207 PHE A N 1
ATOM 1683 C CA . PHE A 1 207 ? -5.082 22.016 -4.391 1 90.5 207 PHE A CA 1
ATOM 1684 C C . PHE A 1 207 ? -3.949 21.375 -5.184 1 90.5 207 PHE A C 1
ATOM 1686 O O . PHE A 1 207 ? -4.121 20.297 -5.75 1 90.5 207 PHE A O 1
ATOM 1693 N N . THR A 1 208 ? -2.791 22.156 -5.293 1 84.19 208 THR A N 1
ATOM 1694 C CA . THR A 1 208 ? -1.62 21.656 -6.004 1 84.19 208 THR A CA 1
ATOM 1695 C C . THR A 1 208 ? -0.366 21.797 -5.145 1 84.19 208 THR A C 1
ATOM 1697 O O . THR A 1 208 ? -0.375 22.5 -4.137 1 84.19 208 THR A O 1
ATOM 1700 N N . MET A 1 209 ? 0.61 21.078 -5.473 1 82.81 209 MET A N 1
ATOM 1701 C CA . MET A 1 209 ? 1.917 21.281 -4.855 1 82.81 209 MET A CA 1
ATOM 1702 C C . MET A 1 209 ? 2.621 22.5 -5.453 1 82.81 209 MET A C 1
ATOM 1704 O O . MET A 1 209 ? 2.381 22.859 -6.609 1 82.81 209 MET A O 1
ATOM 1708 N N . PRO A 1 210 ? 3.391 23.234 -4.59 1 74.69 210 PRO A N 1
ATOM 1709 C CA . PRO A 1 210 ? 4.145 24.344 -5.176 1 74.69 210 PRO A CA 1
ATOM 1710 C C . PRO A 1 210 ? 5.066 23.906 -6.309 1 74.69 210 PRO A C 1
ATOM 1712 O O . PRO A 1 210 ? 5.66 22.828 -6.238 1 74.69 210 PRO A O 1
ATOM 1715 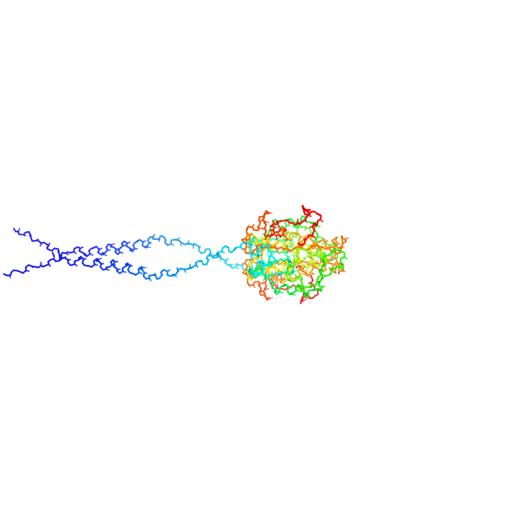N N . GLY A 1 211 ? 5.41 25 -7.32 1 58.25 211 GLY A N 1
ATOM 1716 C CA . GLY A 1 211 ? 6.297 24.797 -8.453 1 58.25 211 GLY A CA 1
ATOM 1717 C C . GLY A 1 211 ? 5.633 24.078 -9.609 1 58.25 211 GLY A C 1
ATOM 1718 O O . GLY A 1 211 ? 6.188 24 -10.703 1 58.25 211 GLY A O 1
ATOM 1719 N N . GLY A 1 212 ? 4.34 24.172 -10.008 1 43.75 212 GLY A N 1
ATOM 1720 C CA . GLY A 1 212 ? 3.561 23.75 -11.164 1 43.75 212 GLY A CA 1
ATOM 1721 C C . GLY A 1 212 ? 3.562 22.25 -11.367 1 43.75 212 GLY A C 1
ATOM 1722 O O . GLY A 1 212 ? 4.047 21.5 -10.516 1 43.75 212 GLY A O 1
ATOM 1723 N N . PRO A 1 213 ? 3.199 21.781 -12.734 1 40.28 213 PRO A N 1
ATOM 1724 C CA . PRO A 1 213 ? 3.109 20.359 -13.062 1 40.28 213 PRO A CA 1
ATOM 1725 C C . PRO A 1 213 ? 4.266 19.547 -12.484 1 40.28 213 PRO A C 1
ATOM 1727 O O . PRO A 1 213 ? 5.34 20.094 -12.227 1 40.28 213 PRO A O 1
ATOM 1730 N N . PRO A 1 214 ? 3.982 18.281 -12.023 1 39.22 214 PRO A N 1
ATOM 1731 C CA . PRO A 1 214 ? 4.773 17.375 -11.18 1 39.22 214 PRO A CA 1
ATOM 1732 C C . PRO A 1 214 ? 6.25 17.359 -11.562 1 39.22 214 PRO A C 1
ATOM 1734 O O . PRO A 1 214 ? 6.996 16.484 -11.117 1 39.22 214 PRO A O 1
ATOM 1737 N N . ASN A 1 215 ? 6.746 18.031 -12.578 1 36.72 215 ASN A N 1
ATOM 1738 C CA . ASN A 1 215 ? 8.062 17.547 -13 1 36.72 215 ASN A CA 1
ATOM 1739 C C . ASN A 1 215 ? 9.148 17.984 -12.023 1 36.72 215 ASN A C 1
ATOM 1741 O O . ASN A 1 215 ? 10.219 17.375 -11.969 1 36.72 215 ASN A O 1
ATOM 1745 N N . ASP A 1 216 ? 9.344 19.266 -11.672 1 38.97 216 ASP A N 1
ATOM 1746 C CA . ASP A 1 216 ? 10.586 19.672 -11.023 1 38.97 216 ASP A CA 1
ATOM 1747 C C . ASP A 1 216 ? 10.594 19.281 -9.547 1 38.97 216 ASP A C 1
ATOM 1749 O O . ASP A 1 216 ? 11.648 18.953 -8.992 1 38.97 216 ASP A O 1
ATOM 1753 N N . TYR A 1 217 ? 9.68 19.891 -8.68 1 45.09 217 TYR A N 1
ATOM 1754 C CA . TYR A 1 217 ? 9.75 19.375 -7.324 1 45.09 217 TYR A CA 1
ATOM 1755 C C . TYR A 1 217 ? 9.172 17.953 -7.258 1 45.09 217 TYR A C 1
ATOM 1757 O O . TYR A 1 217 ? 8.039 17.766 -6.812 1 45.09 217 TYR A O 1
ATOM 1765 N N . GLY A 1 218 ? 9.375 17.219 -8.312 1 50.31 218 GLY A N 1
ATOM 1766 C CA . GLY A 1 218 ? 8.953 15.898 -8.75 1 50.31 218 GLY A CA 1
ATOM 1767 C C . GLY A 1 218 ? 8.445 15.031 -7.609 1 50.31 218 GLY A C 1
ATOM 1768 O O . GLY A 1 218 ? 7.324 14.523 -7.656 1 50.31 218 GLY A O 1
ATOM 1769 N N . HIS A 1 219 ? 9.375 14.484 -6.848 1 61.31 219 HIS A N 1
ATOM 1770 C CA . HIS A 1 219 ? 9.023 13.539 -5.793 1 61.31 219 HIS A CA 1
ATOM 1771 C C . HIS A 1 219 ? 8.883 14.25 -4.449 1 61.31 219 HIS A C 1
ATOM 1773 O O . HIS A 1 219 ? 9.883 14.633 -3.842 1 61.31 219 HIS A O 1
ATOM 1779 N N . HIS A 1 220 ? 7.711 15.039 -4.223 1 65.62 220 HIS A N 1
ATOM 1780 C CA . HIS A 1 220 ? 7.355 15.633 -2.941 1 65.62 220 HIS A CA 1
ATOM 1781 C C . HIS A 1 220 ? 6.371 14.758 -2.178 1 65.62 220 HIS A C 1
ATOM 1783 O O . HIS A 1 220 ? 5.805 13.82 -2.74 1 65.62 220 HIS A O 1
ATOM 1789 N N . HIS A 1 221 ? 6.438 15 -0.688 1 69.69 221 HIS A N 1
ATOM 1790 C CA . HIS A 1 221 ? 5.375 14.438 0.14 1 69.69 221 HIS A CA 1
ATOM 1791 C C . HIS A 1 221 ? 4.113 15.289 0.07 1 69.69 221 HIS A C 1
ATOM 1793 O O . HIS A 1 221 ? 4.191 16.516 0.039 1 69.69 221 HIS A O 1
ATOM 1799 N N . MET B 1 1 ? -100.875 -1.705 31.031 1 24.69 1 MET B N 1
ATOM 1800 C CA . MET B 1 1 ? -100.312 -1.346 29.734 1 24.69 1 MET B CA 1
ATOM 1801 C C . MET B 1 1 ? -99.125 -2.26 29.391 1 24.69 1 MET B C 1
ATOM 1803 O O . MET B 1 1 ? -98.375 -2.67 30.281 1 24.69 1 MET B O 1
ATOM 1807 N N . SER B 1 2 ? -99.125 -2.891 28.109 1 27.39 2 SER B N 1
ATOM 1808 C CA . SER B 1 2 ? -98.562 -3.893 27.203 1 27.39 2 SER B CA 1
ATOM 1809 C C . SER B 1 2 ? -97.062 -3.619 26.922 1 27.39 2 SER B C 1
ATOM 1811 O O . SER B 1 2 ? -96.688 -2.469 26.734 1 27.39 2 SER B O 1
ATOM 1813 N N . LEU B 1 3 ? -96.25 -4.512 27.281 1 28.66 3 LEU B N 1
ATOM 1814 C CA . LEU B 1 3 ? -94.812 -4.789 27.219 1 28.66 3 LEU B CA 1
ATOM 1815 C C . LEU B 1 3 ? -94.312 -4.859 25.781 1 28.66 3 LEU B C 1
ATOM 1817 O O . LEU B 1 3 ? -94.688 -5.801 25.047 1 28.66 3 LEU B O 1
ATOM 1821 N N . ALA B 1 4 ? -94.438 -3.812 25 1 30.72 4 ALA B N 1
ATOM 1822 C CA . ALA B 1 4 ? -94.125 -3.777 23.562 1 30.72 4 ALA B CA 1
ATOM 1823 C C . ALA B 1 4 ? -92.688 -4.223 23.281 1 30.72 4 ALA B C 1
ATOM 1825 O O . ALA B 1 4 ? -91.75 -3.766 23.938 1 30.72 4 ALA B O 1
ATOM 1826 N N . ASN B 1 5 ? -92.562 -5.43 22.797 1 28.17 5 ASN B N 1
ATOM 1827 C CA . ASN B 1 5 ? -91.5 -6.277 22.328 1 28.17 5 ASN B CA 1
ATOM 1828 C C . ASN B 1 5 ? -90.625 -5.543 21.312 1 28.17 5 ASN B C 1
ATOM 1830 O O . ASN B 1 5 ? -91.125 -5.078 20.281 1 28.17 5 ASN B O 1
ATOM 1834 N N . PHE B 1 6 ? -89.688 -4.684 21.766 1 31.78 6 PHE B N 1
ATOM 1835 C CA . PHE B 1 6 ? -88.688 -3.998 20.984 1 31.78 6 PHE B CA 1
ATOM 1836 C C . PHE B 1 6 ? -87.938 -4.977 20.062 1 31.78 6 PHE B C 1
ATOM 1838 O O . PHE B 1 6 ? -87.312 -5.883 20.547 1 31.78 6 PHE B O 1
ATOM 1845 N N . CYS B 1 7 ? -88.688 -5.434 18.969 1 30.05 7 CYS B N 1
ATOM 1846 C CA . CYS B 1 7 ? -88.188 -6.316 17.906 1 30.05 7 CYS B CA 1
ATOM 1847 C C . CYS B 1 7 ? -86.875 -5.797 17.312 1 30.05 7 CYS B C 1
ATOM 1849 O O . CYS B 1 7 ? -86.875 -4.707 16.75 1 30.05 7 CYS B O 1
ATOM 1851 N N . LEU B 1 8 ? -85.812 -6.027 17.984 1 31.17 8 LEU B N 1
ATOM 1852 C CA . LEU B 1 8 ? -84.438 -5.773 17.5 1 31.17 8 LEU B CA 1
ATOM 1853 C C . LEU B 1 8 ? -84.25 -6.312 16.078 1 31.17 8 LEU B C 1
ATOM 1855 O O . LEU B 1 8 ? -84.625 -7.453 15.797 1 31.17 8 LEU B O 1
ATOM 1859 N N . ARG B 1 9 ? -84.375 -5.418 15.102 1 33.81 9 ARG B N 1
ATOM 1860 C CA . ARG B 1 9 ? -84.312 -5.562 13.656 1 33.81 9 ARG B CA 1
ATOM 1861 C C . ARG B 1 9 ? -83 -6.289 13.273 1 33.81 9 ARG B C 1
ATOM 1863 O O . ARG B 1 9 ? -81.938 -5.984 13.797 1 33.81 9 ARG B O 1
ATOM 1870 N N . PRO B 1 10 ? -83.062 -7.516 12.75 1 37.59 10 PRO B N 1
ATOM 1871 C CA . PRO B 1 10 ? -82.062 -8.508 12.383 1 37.59 10 PRO B CA 1
ATOM 1872 C C . PRO B 1 10 ? -81 -7.934 11.461 1 37.59 10 PRO B C 1
ATOM 1874 O O . PRO B 1 10 ? -80 -8.586 11.219 1 37.59 10 PRO B O 1
ATOM 1877 N N . HIS B 1 11 ? -81.375 -6.738 10.805 1 38.03 11 HIS B N 1
ATOM 1878 C CA . HIS B 1 11 ? -80.5 -6.566 9.648 1 38.03 11 HIS B CA 1
ATOM 1879 C C . HIS B 1 11 ? -79.062 -6.156 10.07 1 38.03 11 HIS B C 1
ATOM 1881 O O . HIS B 1 11 ? -78.188 -5.93 9.219 1 38.03 11 HIS B O 1
ATOM 1887 N N . THR B 1 12 ? -78.875 -5.75 11.375 1 39.19 12 THR B N 1
ATOM 1888 C CA . THR B 1 12 ? -77.562 -5.246 11.719 1 39.19 12 THR B CA 1
ATOM 1889 C C . THR B 1 12 ? -76.5 -6.355 11.633 1 39.19 12 THR B C 1
ATOM 1891 O O . THR B 1 12 ? -75.312 -6.125 11.906 1 39.19 12 THR B O 1
ATOM 1894 N N . TRP B 1 13 ? -77 -7.598 11.523 1 37 13 TRP B N 1
ATOM 1895 C CA . TRP B 1 13 ? -75.938 -8.617 11.562 1 37 13 TRP B CA 1
ATOM 1896 C C . TRP B 1 13 ? -75.125 -8.625 10.273 1 37 13 TRP B C 1
ATOM 1898 O O . TRP B 1 13 ? -74.062 -9.227 10.211 1 37 13 TRP B O 1
ATOM 1908 N N . VAL B 1 14 ? -75.812 -8.18 9.156 1 40.66 14 VAL B N 1
ATOM 1909 C CA . VAL B 1 14 ? -75.188 -8.547 7.91 1 40.66 14 VAL B CA 1
ATOM 1910 C C . VAL B 1 14 ? -73.938 -7.672 7.711 1 40.66 14 VAL B C 1
ATOM 1912 O O . VAL B 1 14 ? -72.938 -8.125 7.141 1 40.66 14 VAL B O 1
ATOM 1915 N N . SER B 1 15 ? -73.938 -6.43 8.25 1 39.59 15 SER B N 1
ATOM 1916 C CA . SER B 1 15 ? -72.875 -5.543 7.848 1 39.59 15 SER B CA 1
ATOM 1917 C C . SER B 1 15 ? -71.562 -5.957 8.484 1 39.59 15 SER B C 1
ATOM 1919 O O . SER B 1 15 ? -70.5 -5.461 8.109 1 39.59 15 SER B O 1
ATOM 1921 N N . PHE B 1 16 ? -71.625 -6.652 9.57 1 42.75 16 PHE B N 1
ATOM 1922 C CA . PHE B 1 16 ? -70.375 -6.918 10.195 1 42.75 16 PHE B CA 1
ATOM 1923 C C . PHE B 1 16 ? -69.562 -7.965 9.406 1 42.75 16 PHE B C 1
ATOM 1925 O O . PHE B 1 16 ? -68.375 -8.18 9.656 1 42.75 16 PHE B O 1
ATOM 1932 N N . GLY B 1 17 ? -70.375 -8.789 8.633 1 38.56 17 GLY B N 1
ATOM 1933 C CA . GLY B 1 17 ? -69.562 -9.867 8.016 1 38.56 17 GLY B CA 1
ATOM 1934 C C . GLY B 1 17 ? -68.688 -9.391 6.879 1 38.56 17 GLY B C 1
ATOM 1935 O O . GLY B 1 17 ? -67.688 -10.016 6.574 1 38.56 17 GLY B O 1
ATOM 1936 N N . VAL B 1 18 ? -69.312 -8.367 6.137 1 45.53 18 VAL B N 1
ATOM 1937 C CA . VAL B 1 18 ? -68.562 -8.086 4.891 1 45.53 18 VAL B CA 1
ATOM 1938 C C . VAL B 1 18 ? -67.312 -7.336 5.184 1 45.53 18 VAL B C 1
ATOM 1940 O O . VAL B 1 18 ? -66.312 -7.492 4.465 1 45.53 18 VAL B O 1
ATOM 1943 N N . ALA B 1 19 ? -67.312 -6.543 6.25 1 42.19 19 ALA B N 1
ATOM 1944 C CA . ALA B 1 19 ? -66.062 -5.754 6.449 1 42.19 19 ALA B CA 1
ATOM 1945 C C . ALA B 1 19 ? -64.938 -6.645 6.84 1 42.19 19 ALA B C 1
ATOM 1947 O O . ALA B 1 19 ? -63.75 -6.379 6.457 1 42.19 19 ALA B O 1
ATOM 1948 N N . THR B 1 20 ? -65.25 -7.734 7.527 1 42.97 20 THR B N 1
ATOM 1949 C CA . THR B 1 20 ? -64.125 -8.57 7.867 1 42.97 20 THR B CA 1
ATOM 1950 C C . THR B 1 20 ? -63.562 -9.25 6.621 1 42.97 20 THR B C 1
ATOM 1952 O O . THR B 1 20 ? -62.375 -9.562 6.566 1 42.97 20 THR B O 1
ATOM 1955 N N . PHE B 1 21 ? -64.438 -9.391 5.566 1 46.69 21 PHE B N 1
ATOM 1956 C CA . PHE B 1 21 ? -63.938 -10.109 4.414 1 46.69 21 PHE B CA 1
ATOM 1957 C C . PHE B 1 21 ? -63 -9.219 3.605 1 46.69 21 PHE B C 1
ATOM 1959 O O . PHE B 1 21 ? -61.969 -9.688 3.102 1 46.69 21 PHE B O 1
ATOM 1966 N N . ILE B 1 22 ? -63.438 -7.961 3.486 1 45.31 22 ILE B N 1
ATOM 1967 C CA . ILE B 1 22 ? -62.625 -7.117 2.625 1 45.31 22 ILE B CA 1
ATOM 1968 C C . ILE B 1 22 ? -61.281 -6.875 3.285 1 45.31 22 ILE B C 1
ATOM 1970 O O . ILE B 1 22 ? -60.25 -6.859 2.611 1 45.31 22 ILE B O 1
ATOM 1974 N N . LEU B 1 23 ? -61.281 -6.723 4.629 1 45.53 23 LEU B N 1
ATOM 1975 C CA . LEU B 1 23 ? -59.969 -6.469 5.227 1 45.53 23 LEU B CA 1
ATOM 1976 C C . LEU B 1 23 ? -59.094 -7.695 5.109 1 45.53 23 LEU B C 1
ATOM 1978 O O . LEU B 1 23 ? -57.875 -7.57 4.996 1 45.53 23 LEU B O 1
ATOM 1982 N N . VAL B 1 24 ? -59.688 -8.891 5.059 1 43.12 24 VAL B N 1
ATOM 1983 C CA . VAL B 1 24 ? -58.812 -10.039 4.914 1 43.12 24 VAL B CA 1
ATOM 1984 C C . VAL B 1 24 ? -58.25 -10.094 3.494 1 43.12 24 VAL B C 1
ATOM 1986 O O . VAL B 1 24 ? -57.125 -10.562 3.275 1 43.12 24 VAL B O 1
ATOM 1989 N N . ASN B 1 25 ? -59.125 -9.617 2.486 1 42.12 25 ASN B N 1
ATOM 1990 C CA . ASN B 1 25 ? -58.594 -9.773 1.14 1 42.12 25 ASN B CA 1
ATOM 1991 C C . ASN B 1 25 ? -57.5 -8.742 0.847 1 42.12 25 ASN B C 1
ATOM 1993 O O . ASN B 1 25 ? -56.719 -8.898 -0.106 1 42.12 25 ASN B O 1
ATOM 1997 N N . LEU B 1 26 ? -57.719 -7.535 1.374 1 45.59 26 LEU B N 1
ATOM 1998 C CA . LEU B 1 26 ? -56.688 -6.574 1.025 1 45.59 26 LEU B CA 1
ATOM 1999 C C . LEU B 1 26 ? -55.344 -7.031 1.55 1 45.59 26 LEU B C 1
ATOM 2001 O O . LEU B 1 26 ? -54.312 -6.75 0.938 1 45.59 26 LEU B O 1
ATOM 2005 N N . ILE B 1 27 ? -55.344 -7.652 2.727 1 40.81 27 ILE B N 1
ATOM 2006 C CA . ILE B 1 27 ? -54.031 -8.094 3.211 1 40.81 27 ILE B CA 1
ATOM 2007 C C . ILE B 1 27 ? -53.5 -9.18 2.291 1 40.81 27 ILE B C 1
ATOM 2009 O O . ILE B 1 27 ? -52.281 -9.289 2.107 1 40.81 27 ILE B O 1
ATOM 2013 N N . PHE B 1 28 ? -54.375 -9.953 1.675 1 43.28 28 PHE B N 1
ATOM 2014 C CA . PHE B 1 28 ? -53.781 -11.047 0.908 1 43.28 28 PHE B CA 1
ATOM 2015 C C . PHE B 1 28 ? -53.125 -10.516 -0.36 1 43.28 28 PHE B C 1
ATOM 2017 O O . PHE B 1 28 ? -52.25 -11.172 -0.932 1 43.28 28 PHE B O 1
ATOM 2024 N N . PHE B 1 29 ? -53.781 -9.5 -1.018 1 39.91 29 PHE B N 1
ATOM 2025 C CA . PHE B 1 29 ? -53.094 -9.156 -2.254 1 39.91 29 PHE B CA 1
ATOM 2026 C C . PHE B 1 29 ? -51.844 -8.336 -1.965 1 39.91 29 PHE B C 1
ATOM 2028 O O . PHE B 1 29 ? -51.375 -7.613 -2.834 1 39.91 29 PHE B O 1
ATOM 2035 N N . LEU B 1 30 ? -51.656 -7.918 -0.756 1 38.47 30 LEU B N 1
ATOM 2036 C CA . LEU B 1 30 ? -50.281 -7.418 -0.697 1 38.47 30 LEU B CA 1
ATOM 2037 C C . LEU B 1 30 ? -49.312 -8.414 -1.329 1 38.47 30 LEU B C 1
ATOM 2039 O O . LEU B 1 30 ? -49.312 -9.594 -0.984 1 38.47 30 LEU B O 1
ATOM 2043 N N . PRO B 1 31 ? -49.156 -8.211 -2.689 1 36.69 31 PRO B N 1
ATOM 2044 C CA . PRO B 1 31 ? -48.125 -9.141 -3.17 1 36.69 31 PRO B CA 1
ATOM 2045 C C . PRO B 1 31 ? -46.969 -9.32 -2.178 1 36.69 31 PRO B C 1
ATOM 2047 O O . PRO B 1 31 ? -46.562 -8.359 -1.525 1 36.69 31 PRO B O 1
ATOM 2050 N N . SER B 1 32 ? -47 -10.367 -1.32 1 38.28 32 SER B N 1
ATOM 2051 C CA . SER B 1 32 ? -45.812 -10.898 -0.68 1 38.28 32 SER B CA 1
ATOM 2052 C C . SER B 1 32 ? -44.562 -10.672 -1.545 1 38.28 32 SER B C 1
ATOM 2054 O O . SER B 1 32 ? -43.5 -11.18 -1.238 1 38.28 32 SER B O 1
ATOM 2056 N N . HIS B 1 33 ? -44.875 -10.273 -2.781 1 36.69 33 HIS B N 1
ATOM 2057 C CA . HIS B 1 33 ? -43.594 -10.406 -3.504 1 36.69 33 HIS B CA 1
ATOM 2058 C C . HIS B 1 33 ? -42.594 -9.359 -3.045 1 36.69 33 HIS B C 1
ATOM 2060 O O . HIS B 1 33 ? -41.562 -9.18 -3.678 1 36.69 33 HIS B O 1
ATOM 2066 N N . ILE B 1 34 ? -43.062 -8.375 -2.311 1 36.31 34 ILE B N 1
ATOM 2067 C CA . ILE B 1 34 ? -41.812 -7.609 -2.129 1 36.31 34 ILE B CA 1
ATOM 2068 C C . ILE B 1 34 ? -40.781 -8.477 -1.425 1 36.31 34 ILE B C 1
ATOM 2070 O O . ILE B 1 34 ? -40.812 -8.625 -0.2 1 36.31 34 ILE B O 1
ATOM 2074 N N . SER B 1 35 ? -40.75 -9.711 -1.691 1 31.19 35 SER B N 1
ATOM 2075 C CA . SER B 1 35 ? -39.5 -10.289 -1.21 1 31.19 35 SER B CA 1
ATOM 2076 C C . SER B 1 35 ? -38.312 -9.367 -1.508 1 31.19 35 SER B C 1
ATOM 2078 O O . SER B 1 35 ? -37.969 -9.148 -2.672 1 31.19 35 SER B O 1
ATOM 2080 N N . TYR B 1 36 ? -38.281 -8.188 -0.995 1 33.09 36 TYR B N 1
ATOM 2081 C CA . TYR B 1 36 ? -36.938 -7.633 -1.022 1 33.09 36 TYR B CA 1
ATOM 2082 C C . TYR B 1 36 ? -35.906 -8.727 -0.799 1 33.09 36 TYR B C 1
ATOM 2084 O O . TYR B 1 36 ? -35.844 -9.312 0.281 1 33.09 36 TYR B O 1
ATOM 2092 N N . PRO B 1 37 ? -35.781 -9.609 -1.74 1 34.03 37 PRO B N 1
ATOM 2093 C CA . PRO B 1 37 ? -34.562 -10.336 -1.324 1 34.03 37 PRO B CA 1
ATOM 2094 C C . PRO B 1 37 ? -33.5 -9.43 -0.728 1 34.03 37 PRO B C 1
ATOM 2096 O O . PRO B 1 37 ? -33.125 -8.438 -1.351 1 34.03 37 PRO B O 1
ATOM 2099 N N . LEU B 1 38 ? -33.688 -8.891 0.444 1 33.66 38 LEU B N 1
ATOM 2100 C CA . LEU B 1 38 ? -32.406 -8.625 1.066 1 33.66 38 LEU B CA 1
ATOM 2101 C C . LEU B 1 38 ? -31.297 -9.445 0.4 1 33.66 38 LEU B C 1
ATOM 2103 O O . LEU B 1 38 ? -31.344 -10.672 0.385 1 33.66 38 LEU B O 1
ATOM 2107 N N . ARG B 1 39 ? -31 -9.07 -0.821 1 34.38 39 ARG B N 1
ATOM 2108 C CA . ARG B 1 39 ? -29.703 -9.602 -1.223 1 34.38 39 ARG B CA 1
ATOM 2109 C C . ARG B 1 39 ? -28.859 -9.969 -0.005 1 34.38 39 ARG B C 1
ATOM 2111 O O . ARG B 1 39 ? -28.438 -9.094 0.756 1 34.38 39 ARG B O 1
ATOM 2118 N N . LEU B 1 40 ? -29.281 -10.812 0.852 1 32.38 40 LEU B N 1
ATOM 2119 C CA . LEU B 1 40 ? -28.25 -11.625 1.5 1 32.38 40 LEU B CA 1
ATOM 2120 C C . LEU B 1 40 ? -26.953 -11.586 0.708 1 32.38 40 LEU B C 1
ATOM 2122 O O . LEU B 1 40 ? -26.906 -12.047 -0.432 1 32.38 40 LEU B O 1
ATOM 2126 N N . ARG B 1 41 ? -26.375 -10.406 0.551 1 38.5 41 ARG B N 1
ATOM 2127 C CA . ARG B 1 41 ? -24.938 -10.648 0.37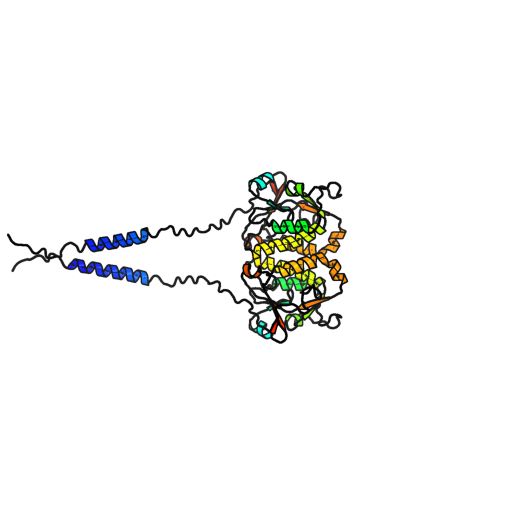9 1 38.5 41 ARG B CA 1
ATOM 2128 C C . ARG B 1 41 ? -24.562 -12.031 0.893 1 38.5 41 ARG B C 1
ATOM 2130 O O . ARG B 1 41 ? -24.531 -12.266 2.104 1 38.5 41 ARG B O 1
ATOM 2137 N N . SER B 1 42 ? -25.172 -13.109 0.458 1 36.94 42 SER B N 1
ATOM 2138 C CA . SER B 1 42 ? -24.547 -14.422 0.572 1 36.94 42 SER B CA 1
ATOM 2139 C C . SER B 1 42 ? -23.078 -14.305 0.97 1 36.94 42 SER B C 1
ATOM 2141 O O . SER B 1 42 ? -22.344 -13.477 0.426 1 36.94 42 SER B O 1
ATOM 2143 N N . ALA B 1 43 ? -22.75 -14.453 2.084 1 42.72 43 ALA B N 1
ATOM 2144 C CA . ALA B 1 43 ? -21.406 -14.719 2.59 1 42.72 43 ALA B CA 1
ATOM 2145 C C . ALA B 1 43 ? -20.516 -15.344 1.509 1 42.72 43 ALA B C 1
ATOM 2147 O O . ALA B 1 43 ? -20.656 -16.531 1.194 1 42.72 43 ALA B O 1
ATOM 2148 N N . GLN B 1 44 ? -20.5 -14.914 0.221 1 47.69 44 GLN B N 1
ATOM 2149 C CA . GLN B 1 44 ? -19.641 -15.578 -0.751 1 47.69 44 GLN B CA 1
ATOM 2150 C C . GLN B 1 44 ? -18.484 -16.312 -0.06 1 47.69 44 GLN B C 1
ATOM 2152 O O . GLN B 1 44 ? -17.953 -15.828 0.943 1 47.69 44 GLN B O 1
ATOM 2157 N N . SER B 1 45 ? -18.344 -17.578 -0.567 1 55.78 45 SER B N 1
ATOM 2158 C CA . SER B 1 45 ? -17.484 -18.719 -0.321 1 55.78 45 SER B CA 1
ATOM 2159 C C . SER B 1 45 ? -16.016 -18.297 -0.247 1 55.78 45 SER B C 1
ATOM 2161 O O . SER B 1 45 ? -15.469 -17.781 -1.218 1 55.78 45 SER B O 1
ATOM 2163 N N . ILE B 1 46 ? -15.523 -18.25 0.853 1 77.88 46 ILE B N 1
ATOM 2164 C CA . ILE B 1 46 ? -14.117 -18.141 1.202 1 77.88 46 ILE B CA 1
ATOM 2165 C C . ILE B 1 46 ? -13.328 -19.266 0.524 1 77.88 46 ILE B C 1
ATOM 2167 O O . ILE B 1 46 ? -13.844 -20.359 0.328 1 77.88 46 ILE B O 1
ATOM 2171 N N . TYR B 1 47 ? -12.508 -19.281 -0.233 1 85.81 47 TYR B N 1
ATOM 2172 C CA . TYR B 1 47 ? -11.609 -20.172 -0.959 1 85.81 47 TYR B CA 1
ATOM 2173 C C . TYR B 1 47 ? -12.352 -20.922 -2.055 1 85.81 47 TYR B C 1
ATOM 2175 O O . TYR B 1 47 ? -12.93 -21.984 -1.804 1 85.81 47 TYR B O 1
ATOM 2183 N N . GLN B 1 48 ? -12.445 -20.422 -3.238 1 91.62 48 GLN B N 1
ATOM 2184 C CA . GLN B 1 48 ? -13.328 -20.875 -4.309 1 91.62 48 GLN B CA 1
ATOM 2185 C C . GLN B 1 48 ? -12.531 -21.516 -5.445 1 91.62 48 GLN B C 1
ATOM 2187 O O . GLN B 1 48 ? -13.109 -22.109 -6.363 1 91.62 48 GLN B O 1
ATOM 2192 N N . CYS B 1 49 ? -11.219 -21.562 -5.371 1 97.38 49 CYS B N 1
ATOM 2193 C CA . CYS B 1 49 ? -10.484 -21.969 -6.555 1 97.38 49 CYS B CA 1
ATOM 2194 C C . CYS B 1 49 ? -10.047 -23.438 -6.445 1 97.38 49 CYS B C 1
ATOM 2196 O O . CYS B 1 49 ? -9.391 -23.953 -7.352 1 97.38 49 CYS B O 1
ATOM 2198 N N . GLY B 1 50 ? -10.414 -24.078 -5.379 1 96.31 50 GLY B N 1
ATOM 2199 C CA . GLY B 1 50 ? -10.164 -25.516 -5.27 1 96.31 50 GLY B CA 1
ATOM 2200 C C . GLY B 1 50 ? -8.75 -25.844 -4.84 1 96.31 50 GLY B C 1
ATOM 2201 O O . GLY B 1 50 ? -8.125 -25.078 -4.094 1 96.31 50 GLY B O 1
ATOM 2202 N N . ASN B 1 51 ? -8.242 -27.078 -5.223 1 96.5 51 ASN B N 1
ATOM 2203 C CA . ASN B 1 51 ? -6.977 -27.594 -4.703 1 96.5 51 ASN B CA 1
ATOM 2204 C C . ASN B 1 51 ? -6.039 -28.016 -5.828 1 96.5 51 ASN B C 1
ATOM 2206 O O . ASN B 1 51 ? -5.102 -28.781 -5.602 1 96.5 51 ASN B O 1
ATOM 2210 N N . SER B 1 52 ? -6.344 -27.562 -6.992 1 96.75 52 SER B N 1
ATOM 2211 C CA . SER B 1 52 ? -5.48 -27.828 -8.133 1 96.75 52 SER B CA 1
ATOM 2212 C C . SER B 1 52 ? -5.727 -26.844 -9.266 1 96.75 52 SER B C 1
ATOM 2214 O O . SER B 1 52 ? -6.793 -26.234 -9.344 1 96.75 52 SER B O 1
ATOM 2216 N N . PRO B 1 53 ? -4.723 -26.672 -10.156 1 97.62 53 PRO B N 1
ATOM 2217 C CA . PRO B 1 53 ? -4.941 -25.812 -11.32 1 97.62 53 PRO B CA 1
ATOM 2218 C C . PRO B 1 53 ? -6.148 -26.25 -12.156 1 97.62 53 PRO B C 1
ATOM 2220 O O . PRO B 1 53 ? -6.902 -25.391 -12.641 1 97.62 53 PRO B O 1
ATOM 2223 N N . GLU B 1 54 ? -6.316 -27.5 -12.328 1 97.25 54 GLU B N 1
ATOM 2224 C CA . GLU B 1 54 ? -7.453 -28 -13.086 1 97.25 54 GLU B CA 1
ATOM 2225 C C . GLU B 1 54 ? -8.773 -27.609 -12.438 1 97.25 54 GLU B C 1
ATOM 2227 O O . GLU B 1 54 ? -9.695 -27.141 -13.117 1 97.25 54 GLU B O 1
ATOM 2232 N N . GLU B 1 55 ? -8.852 -27.828 -11.172 1 97.31 55 GLU B N 1
ATOM 2233 C CA . GLU B 1 55 ? -10.055 -27.422 -10.453 1 97.31 55 GLU B CA 1
ATOM 2234 C C . GLU B 1 55 ? -10.266 -25.906 -10.539 1 97.31 55 GLU B C 1
ATOM 2236 O O . GLU B 1 55 ? -11.398 -25.438 -10.703 1 97.31 55 GLU B O 1
ATOM 2241 N N . ALA B 1 56 ? -9.141 -25.203 -10.383 1 98.25 56 ALA B N 1
ATOM 2242 C CA . ALA B 1 56 ? -9.242 -23.734 -10.453 1 98.25 56 ALA B CA 1
ATOM 2243 C C . ALA B 1 56 ? -9.836 -23.297 -11.789 1 98.25 56 ALA B C 1
ATOM 2245 O O . ALA B 1 56 ? -10.758 -22.484 -11.828 1 98.25 56 ALA B O 1
ATOM 2246 N N . ARG B 1 57 ? -9.359 -23.859 -12.875 1 98 57 ARG B N 1
ATOM 2247 C CA . ARG B 1 57 ? -9.867 -23.531 -14.203 1 98 57 ARG B CA 1
ATOM 2248 C C . ARG B 1 57 ? -11.344 -23.906 -14.32 1 98 57 ARG B C 1
ATOM 2250 O O . ARG B 1 57 ? -12.148 -23.125 -14.844 1 98 57 ARG B O 1
ATOM 2257 N N . SER B 1 58 ? -11.672 -25.047 -13.805 1 97.62 58 SER B N 1
ATOM 2258 C CA . SER B 1 58 ? -13.055 -25.516 -13.867 1 97.62 58 SER B CA 1
ATOM 2259 C C . SER B 1 58 ? -13.984 -24.594 -13.078 1 97.62 58 SER B C 1
ATOM 2261 O O . SER B 1 58 ? -15.148 -24.422 -13.445 1 97.62 58 SER B O 1
ATOM 2263 N N . ASN B 1 59 ? -13.438 -24.016 -12.039 1 97.19 59 ASN B N 1
ATOM 2264 C CA . ASN B 1 59 ? -14.219 -23.125 -11.195 1 97.19 59 ASN B CA 1
ATOM 2265 C C . ASN B 1 59 ? -14.234 -21.703 -11.734 1 97.19 59 ASN B C 1
ATOM 2267 O O . ASN B 1 59 ? -14.734 -20.781 -11.078 1 97.19 59 ASN B O 1
ATOM 2271 N N . GLY B 1 60 ? -13.586 -21.5 -12.922 1 97.88 60 GLY B N 1
ATOM 2272 C CA . GLY B 1 60 ? -13.617 -20.188 -13.578 1 97.88 60 GLY B CA 1
ATOM 2273 C C . GLY B 1 60 ? -12.578 -19.234 -13.031 1 97.88 60 GLY B C 1
ATOM 2274 O O . GLY B 1 60 ? -12.656 -18.016 -13.273 1 97.88 60 GLY B O 1
ATOM 2275 N N . CYS B 1 61 ? -11.656 -19.734 -12.219 1 98.38 61 CYS B N 1
ATOM 2276 C CA . CYS B 1 61 ? -10.617 -18.891 -11.648 1 98.38 61 CYS B CA 1
ATOM 2277 C C . CYS B 1 61 ? -9.562 -18.547 -12.688 1 98.38 61 CYS B C 1
ATOM 2279 O O . CYS B 1 61 ? -9.438 -19.234 -13.703 1 98.38 61 CYS B O 1
ATOM 2281 N N . HIS B 1 62 ? -8.836 -17.438 -12.461 1 98.38 62 HIS B N 1
ATOM 2282 C CA . HIS B 1 62 ? -7.754 -16.969 -13.312 1 98.38 62 HIS B CA 1
ATOM 2283 C C . HIS B 1 62 ? -6.422 -16.984 -12.562 1 98.38 62 HIS B C 1
ATOM 2285 O O . HIS B 1 62 ? -6.367 -16.656 -11.383 1 98.38 62 HIS B O 1
ATOM 2291 N N . PHE B 1 63 ? -5.434 -17.375 -13.273 1 98.62 63 PHE B N 1
ATOM 2292 C CA . PHE B 1 63 ? -4.109 -17.328 -12.672 1 98.62 63 PHE B CA 1
ATOM 2293 C C . PHE B 1 63 ? -3.482 -15.945 -12.852 1 98.62 63 PHE B C 1
ATOM 2295 O O . PHE B 1 63 ? -3.332 -15.477 -13.977 1 98.62 63 PHE B O 1
ATOM 2302 N N . ASP B 1 64 ? -3.168 -15.336 -11.758 1 98.31 64 ASP B N 1
ATOM 2303 C CA . ASP B 1 64 ? -2.572 -14 -11.711 1 98.31 64 ASP B CA 1
ATOM 2304 C C . ASP B 1 64 ? -1.052 -14.086 -11.602 1 98.31 64 ASP B C 1
ATOM 2306 O O . ASP B 1 64 ? -0.521 -14.492 -10.57 1 98.31 64 ASP B O 1
ATOM 2310 N N . LEU B 1 65 ? -0.362 -13.602 -12.609 1 97.62 65 LEU B N 1
ATOM 2311 C CA . LEU B 1 65 ? 1.092 -13.719 -12.656 1 97.62 65 LEU B CA 1
ATOM 2312 C C . LEU B 1 65 ? 1.748 -12.727 -11.711 1 97.62 65 LEU B C 1
ATOM 2314 O O . LEU B 1 65 ? 2.91 -12.891 -11.328 1 97.62 65 LEU B O 1
ATOM 2318 N N . MET B 1 66 ? 1.076 -11.68 -11.289 1 96.69 66 MET B N 1
ATOM 2319 C CA . MET B 1 66 ? 1.635 -10.695 -10.367 1 96.69 66 MET B CA 1
ATOM 2320 C C . MET B 1 66 ? 1.738 -11.266 -8.961 1 96.69 66 MET B C 1
ATOM 2322 O O . MET B 1 66 ? 2.785 -11.156 -8.32 1 96.69 66 MET B O 1
ATOM 2326 N N . SER B 1 67 ? 0.651 -11.883 -8.5 1 96.75 67 SER B N 1
ATOM 2327 C CA . SER B 1 67 ? 0.608 -12.422 -7.145 1 96.75 67 SER B CA 1
ATOM 2328 C C . SER B 1 67 ? 0.901 -13.922 -7.133 1 96.75 67 SER B C 1
ATOM 2330 O O . SER B 1 67 ? 1.038 -14.523 -6.066 1 96.75 67 SER B O 1
ATOM 2332 N N . PHE B 1 68 ? 1.003 -14.57 -8.328 1 97.88 68 PHE B N 1
ATOM 2333 C CA . PHE B 1 68 ? 1.211 -16 -8.5 1 97.88 68 PHE B CA 1
ATOM 2334 C C . PHE B 1 68 ? 0.145 -16.797 -7.746 1 97.88 68 PHE B C 1
ATOM 2336 O O . PHE B 1 68 ? 0.466 -17.672 -6.938 1 97.88 68 PHE B O 1
ATOM 2343 N N . SER B 1 69 ? -1.12 -16.469 -8.109 1 97.94 69 SER B N 1
ATOM 2344 C CA . SER B 1 69 ? -2.262 -17 -7.371 1 97.94 69 SER B CA 1
ATOM 2345 C C . SER B 1 69 ? -3.424 -17.312 -8.305 1 97.94 69 SER B C 1
ATOM 2347 O O . SER B 1 69 ? -3.643 -16.609 -9.297 1 97.94 69 SER B O 1
ATOM 2349 N N . TRP B 1 70 ? -4.137 -18.359 -8.016 1 98.5 70 TRP B N 1
ATOM 2350 C CA . TRP B 1 70 ? -5.445 -18.609 -8.617 1 98.5 70 TRP B CA 1
ATOM 2351 C C . TRP B 1 70 ? -6.52 -17.766 -7.922 1 98.5 70 TRP B C 1
ATOM 2353 O O . TRP B 1 70 ? -6.75 -17.922 -6.719 1 98.5 70 TRP B O 1
ATOM 2363 N N . LEU B 1 71 ? -7.168 -16.891 -8.688 1 98.12 71 LEU B N 1
ATOM 2364 C CA . LEU B 1 71 ? -8.141 -15.984 -8.102 1 98.12 71 LEU B CA 1
ATOM 2365 C C . LEU B 1 71 ? -9.508 -16.156 -8.742 1 98.12 71 LEU B C 1
ATOM 2367 O O . LEU B 1 71 ? -9.625 -16.25 -9.961 1 98.12 71 LEU B O 1
ATOM 2371 N N . PRO B 1 72 ? -10.539 -16.219 -7.883 1 97.38 72 PRO B N 1
ATOM 2372 C CA . PRO B 1 72 ? -11.875 -16.062 -8.469 1 97.38 72 PRO B CA 1
ATOM 2373 C C . PRO B 1 72 ? -12.023 -14.758 -9.258 1 97.38 72 PRO B C 1
ATOM 2375 O O . PRO B 1 72 ? -11.297 -13.797 -9.008 1 97.38 72 PRO B O 1
ATOM 2378 N N . PRO B 1 73 ? -12.93 -14.727 -10.203 1 97.19 73 PRO B N 1
ATOM 2379 C CA . PRO B 1 73 ? -13.07 -13.547 -11.062 1 97.19 73 PRO B CA 1
ATOM 2380 C C . PRO B 1 73 ? -13.297 -12.266 -10.266 1 97.19 73 PRO B C 1
ATOM 2382 O O . PRO B 1 73 ? -12.797 -11.203 -10.648 1 97.19 73 PRO B O 1
ATOM 2385 N N . ALA B 1 74 ? -13.961 -12.32 -9.133 1 96.31 74 ALA B N 1
ATOM 2386 C CA . ALA B 1 74 ? -14.312 -11.133 -8.359 1 96.31 74 ALA B CA 1
ATOM 2387 C C . ALA B 1 74 ? -13.062 -10.469 -7.777 1 96.31 74 ALA B C 1
ATOM 2389 O O . ALA B 1 74 ? -13.055 -9.258 -7.535 1 96.31 74 ALA B O 1
ATOM 2390 N N . CYS B 1 75 ? -11.969 -11.234 -7.598 1 97.56 75 CYS B N 1
ATOM 2391 C CA . CYS B 1 75 ? -10.766 -10.703 -6.973 1 97.56 75 CYS B CA 1
ATOM 2392 C C . CYS B 1 75 ? -9.617 -10.625 -7.973 1 97.56 75 CYS B C 1
ATOM 2394 O O . CYS B 1 75 ? -8.484 -10.312 -7.602 1 97.56 75 CYS B O 1
ATOM 2396 N N . PHE B 1 76 ? -9.891 -10.984 -9.211 1 98.25 76 PHE B N 1
ATOM 2397 C CA . PHE B 1 76 ? -8.875 -10.945 -10.266 1 98.25 76 PHE B CA 1
ATOM 2398 C C . PHE B 1 76 ? -8.898 -9.602 -10.984 1 98.25 76 PHE B C 1
ATOM 2400 O O . PHE B 1 76 ? -9.953 -9.148 -11.438 1 98.25 76 PHE B O 1
ATOM 2407 N N . ASP B 1 77 ? -7.789 -8.922 -11.016 1 98.31 77 ASP B N 1
ATOM 2408 C CA . ASP B 1 77 ? -7.621 -7.66 -11.734 1 98.31 77 ASP B CA 1
ATOM 2409 C C . ASP B 1 77 ? -6.75 -7.848 -12.977 1 98.31 77 ASP B C 1
ATOM 2411 O O . ASP B 1 77 ? -5.543 -7.598 -12.938 1 98.31 77 ASP B O 1
ATOM 2415 N N . GLY B 1 78 ? -7.383 -8.203 -14.078 1 98.12 78 GLY B N 1
ATOM 2416 C CA . GLY B 1 78 ? -6.672 -8.523 -15.305 1 98.12 78 GLY B CA 1
ATOM 2417 C C . GLY B 1 78 ? -5.949 -7.332 -15.898 1 98.12 78 GLY B C 1
ATOM 2418 O O . GLY B 1 78 ? -4.844 -7.469 -16.438 1 98.12 78 GLY B O 1
ATOM 2419 N N . GLU B 1 79 ? -6.547 -6.172 -15.867 1 98.12 79 GLU B N 1
ATOM 2420 C CA . GLU B 1 79 ? -5.914 -4.961 -16.391 1 98.12 79 GLU B CA 1
ATOM 2421 C C . GLU B 1 79 ? -4.617 -4.656 -15.641 1 98.12 79 GLU B C 1
ATOM 2423 O O . GLU B 1 79 ? -3.6 -4.336 -16.25 1 98.12 79 GLU B O 1
ATOM 2428 N N . LEU B 1 80 ? -4.676 -4.762 -14.352 1 98.5 80 LEU B N 1
ATOM 2429 C CA . LEU B 1 80 ? -3.486 -4.5 -13.555 1 98.5 80 LEU B CA 1
ATOM 2430 C C . LEU B 1 80 ? -2.404 -5.535 -13.836 1 98.5 80 LEU B C 1
ATOM 2432 O O . LEU B 1 80 ? -1.219 -5.199 -13.898 1 98.5 80 LEU B O 1
ATOM 2436 N N . MET B 1 81 ? -2.783 -6.824 -14.008 1 98.25 81 MET B N 1
ATOM 2437 C CA . MET B 1 81 ? -1.807 -7.852 -14.352 1 98.25 81 MET B CA 1
ATOM 2438 C C . MET B 1 81 ? -1.118 -7.523 -15.672 1 98.25 81 MET B C 1
ATOM 2440 O O . MET B 1 81 ? 0.097 -7.68 -15.805 1 98.25 81 MET B O 1
ATOM 2444 N N . ASP B 1 82 ? -1.893 -7.047 -16.641 1 98 82 ASP B N 1
ATOM 2445 C CA . ASP B 1 82 ? -1.313 -6.668 -17.922 1 98 82 ASP B CA 1
ATOM 2446 C C . ASP B 1 82 ? -0.301 -5.535 -17.75 1 98 82 ASP B C 1
ATOM 2448 O O . ASP B 1 82 ? 0.765 -5.555 -18.375 1 98 82 ASP B O 1
ATOM 2452 N N . GLU B 1 83 ? -0.641 -4.574 -16.953 1 98.12 83 GLU B N 1
ATOM 2453 C CA . GLU B 1 83 ? 0.292 -3.49 -16.656 1 98.12 83 GLU B CA 1
ATOM 2454 C C . GLU B 1 83 ? 1.581 -4.02 -16.047 1 98.12 83 GLU B C 1
ATOM 2456 O O . GLU B 1 83 ? 2.676 -3.592 -16.406 1 98.12 83 GLU B O 1
ATOM 2461 N N . PHE B 1 84 ? 1.441 -4.918 -15.164 1 98.44 84 PHE B N 1
ATOM 2462 C CA . PHE B 1 84 ? 2.598 -5.539 -14.523 1 98.44 84 PHE B CA 1
ATOM 2463 C C . PHE B 1 84 ? 3.477 -6.234 -15.555 1 98.44 84 PHE B C 1
ATOM 2465 O O . PHE B 1 84 ? 4.703 -6.094 -15.531 1 98.44 84 PHE B O 1
ATOM 2472 N N . LEU B 1 85 ? 2.828 -6.938 -16.438 1 97.69 85 LEU B N 1
ATOM 2473 C CA . LEU B 1 85 ? 3.561 -7.734 -17.422 1 97.69 85 LEU B CA 1
ATOM 2474 C C . LEU B 1 85 ? 4.258 -6.84 -18.438 1 97.69 85 LEU B C 1
ATOM 2476 O O . LEU B 1 85 ? 5.234 -7.25 -19.062 1 97.69 85 LEU B O 1
ATOM 2480 N N . THR B 1 86 ? 3.816 -5.602 -18.578 1 97.12 86 THR B N 1
ATOM 2481 C CA . THR B 1 86 ? 4.438 -4.672 -19.516 1 97.12 86 THR B CA 1
ATOM 2482 C C . THR B 1 86 ? 5.496 -3.826 -18.812 1 97.12 86 THR B C 1
ATOM 2484 O O . THR B 1 86 ? 6.27 -3.119 -19.453 1 97.12 86 THR B O 1
ATOM 2487 N N . HIS B 1 87 ? 5.523 -3.898 -17.5 1 97.12 87 HIS B N 1
ATOM 2488 C CA . HIS B 1 87 ? 6.473 -3.119 -16.719 1 97.12 87 HIS B CA 1
ATOM 2489 C C . HIS B 1 87 ? 7.91 -3.535 -17.016 1 97.12 87 HIS B C 1
ATOM 2491 O O . HIS B 1 87 ? 8.82 -2.707 -16.984 1 97.12 87 HIS B O 1
ATOM 2497 N N . SER B 1 88 ? 8.141 -4.746 -17.266 1 96.56 88 SER B N 1
ATOM 2498 C CA . SER B 1 88 ? 9.453 -5.32 -17.562 1 96.56 88 SER B CA 1
ATOM 2499 C C . SER B 1 88 ? 9.32 -6.641 -18.312 1 96.56 88 SER B C 1
ATOM 2501 O O . SER B 1 88 ? 8.242 -7.238 -18.344 1 96.56 88 SER B O 1
ATOM 2503 N N . ASN B 1 89 ? 10.406 -7.012 -18.922 1 96.38 89 ASN B N 1
ATOM 2504 C CA . ASN B 1 89 ? 10.469 -8.344 -19.516 1 96.38 89 ASN B CA 1
ATOM 2505 C C . ASN B 1 89 ? 10.812 -9.406 -18.469 1 96.38 89 ASN B C 1
ATOM 2507 O O . ASN B 1 89 ? 11.945 -9.891 -18.422 1 96.38 89 ASN B O 1
ATOM 2511 N N . TRP B 1 90 ? 9.844 -9.797 -17.766 1 97.44 90 TRP B N 1
ATOM 2512 C CA . TRP B 1 90 ? 10.031 -10.727 -16.656 1 97.44 90 TRP B CA 1
ATOM 2513 C C . TRP B 1 90 ? 10.484 -12.094 -17.156 1 97.44 90 TRP B C 1
ATOM 2515 O O . TRP B 1 90 ? 10.078 -12.531 -18.234 1 97.44 90 TRP B O 1
ATOM 2525 N N . GLU B 1 91 ? 11.289 -12.711 -16.391 1 96.75 91 GLU B N 1
ATOM 2526 C CA . GLU B 1 91 ? 11.703 -14.086 -16.625 1 96.75 91 GLU B CA 1
ATOM 2527 C C . GLU B 1 91 ? 11.422 -14.961 -15.406 1 96.75 91 GLU B C 1
ATOM 2529 O O . GLU B 1 91 ? 11.578 -14.516 -14.266 1 96.75 91 GLU B O 1
ATOM 2534 N N . TRP B 1 92 ? 11.031 -16.188 -15.664 1 97.88 92 TRP B N 1
ATOM 2535 C CA . TRP B 1 92 ? 10.805 -17.203 -14.648 1 97.88 92 TRP B CA 1
ATOM 2536 C C . TRP B 1 92 ? 11.719 -18.406 -14.867 1 97.88 92 TRP B C 1
ATOM 2538 O O . TRP B 1 92 ? 11.961 -18.812 -16.016 1 97.88 92 TRP B O 1
ATOM 2548 N N . TYR B 1 93 ? 12.156 -18.953 -13.82 1 96.88 93 TYR B N 1
ATOM 2549 C CA . TYR B 1 93 ? 13.07 -20.094 -13.898 1 96.88 93 TYR B CA 1
ATOM 2550 C C . TYR B 1 93 ? 12.586 -21.234 -13.016 1 96.88 93 TYR B C 1
ATOM 2552 O O . TYR B 1 93 ? 12.047 -21 -11.93 1 96.88 93 TYR B O 1
ATOM 2560 N N . SER B 1 94 ? 12.82 -22.438 -13.461 1 96.25 94 SER B N 1
ATOM 2561 C CA . SER B 1 94 ? 12.477 -23.594 -12.648 1 96.25 94 SER B CA 1
ATOM 2562 C C . SER B 1 94 ? 13.602 -23.953 -11.68 1 96.25 94 SER B C 1
ATOM 2564 O O . SER B 1 94 ? 13.43 -24.797 -10.797 1 96.25 94 SER B O 1
ATOM 2566 N N . ASP B 1 95 ? 14.742 -23.266 -11.836 1 93.06 95 ASP B N 1
ATOM 2567 C CA . ASP B 1 95 ? 15.906 -23.516 -10.984 1 93.06 95 ASP B CA 1
ATOM 2568 C C . ASP B 1 95 ? 16.562 -22.203 -10.547 1 93.06 95 ASP B C 1
ATOM 2570 O O . ASP B 1 95 ? 16.5 -21.203 -11.273 1 93.06 95 ASP B O 1
ATOM 2574 N N . ILE B 1 96 ? 17.203 -22.234 -9.414 1 88.25 96 ILE B N 1
ATOM 2575 C CA . ILE B 1 96 ? 17.781 -21.031 -8.828 1 88.25 96 ILE B CA 1
ATOM 2576 C C . ILE B 1 96 ? 18.984 -20.578 -9.641 1 88.25 96 ILE B C 1
ATOM 2578 O O . ILE B 1 96 ? 19.375 -19.406 -9.594 1 88.25 96 ILE B O 1
ATOM 2582 N N . SER B 1 97 ? 19.656 -21.5 -10.398 1 91.19 97 SER B N 1
ATOM 2583 C CA . SER B 1 97 ? 20.875 -21.203 -11.156 1 91.19 97 SER B CA 1
ATOM 2584 C C . SER B 1 97 ? 20.547 -20.516 -12.477 1 91.19 97 SER B C 1
ATOM 2586 O O . SER B 1 97 ? 21.438 -20.188 -13.25 1 91.19 97 SER B O 1
ATOM 2588 N N . GLN B 1 98 ? 19.234 -20.312 -12.758 1 92.56 98 GLN B N 1
ATOM 2589 C CA . GLN B 1 98 ? 18.781 -19.594 -13.945 1 92.56 98 GLN B CA 1
ATOM 2590 C C . GLN B 1 98 ? 19.141 -20.359 -15.219 1 92.56 98 GLN B C 1
ATOM 2592 O O . GLN B 1 98 ? 19.484 -19.75 -16.234 1 92.56 98 GLN B O 1
ATOM 2597 N N . LYS B 1 99 ? 19.141 -21.609 -15.195 1 94.62 99 LYS B N 1
ATOM 2598 C CA . LYS B 1 99 ? 19.484 -22.438 -16.344 1 94.62 99 LYS B CA 1
ATOM 2599 C C . LYS B 1 99 ? 18.25 -22.797 -17.156 1 94.62 99 LYS B C 1
ATOM 2601 O O . LYS B 1 99 ? 18.312 -22.984 -18.375 1 94.62 99 LYS B O 1
ATOM 2606 N N . ASN B 1 100 ? 17.172 -22.922 -16.484 1 96.81 100 ASN B N 1
ATOM 2607 C CA . ASN B 1 100 ? 15.938 -23.375 -17.141 1 96.81 100 ASN B CA 1
ATOM 2608 C C . ASN B 1 100 ? 14.852 -22.312 -17.078 1 96.81 100 ASN B C 1
ATOM 2610 O O . ASN B 1 100 ? 14.133 -22.203 -16.078 1 96.81 100 ASN B O 1
ATOM 2614 N N . THR B 1 101 ? 14.633 -21.594 -18.156 1 97.44 101 THR B N 1
ATOM 2615 C CA . THR B 1 101 ? 13.609 -20.562 -18.25 1 97.44 101 THR B CA 1
ATOM 2616 C C . THR B 1 101 ? 12.242 -21.188 -18.516 1 97.44 101 THR B C 1
ATOM 2618 O O . THR B 1 101 ? 12.141 -22.188 -19.25 1 97.44 101 THR B O 1
ATOM 2621 N N . VAL B 1 102 ? 11.281 -20.688 -17.953 1 97.94 102 VAL B N 1
ATOM 2622 C CA . VAL B 1 102 ? 9.891 -21.031 -18.234 1 97.94 102 VAL B CA 1
ATOM 2623 C C . VAL B 1 102 ? 9.203 -19.891 -18.969 1 97.94 102 VAL B C 1
ATOM 2625 O O . VAL B 1 102 ? 9.109 -18.781 -18.438 1 97.94 102 VAL B O 1
ATOM 2628 N N . PRO B 1 103 ? 8.703 -20.109 -20.172 1 96 103 PRO B N 1
ATOM 2629 C CA . PRO B 1 103 ? 8.062 -19.031 -20.922 1 96 103 PRO B CA 1
ATOM 2630 C C . PRO B 1 103 ? 6.777 -18.531 -20.25 1 96 103 PRO B C 1
ATOM 2632 O O . PRO B 1 103 ? 6.062 -19.312 -19.625 1 96 103 PRO B O 1
ATOM 2635 N N . ALA B 1 104 ? 6.465 -17.25 -20.469 1 94.62 104 ALA B N 1
ATOM 2636 C CA . ALA B 1 104 ? 5.328 -16.578 -19.844 1 94.62 104 ALA B CA 1
ATOM 2637 C C . ALA B 1 104 ? 4.027 -17.312 -20.125 1 94.62 104 ALA B C 1
ATOM 2639 O O . ALA B 1 104 ? 3.16 -17.422 -19.25 1 94.62 104 ALA B O 1
ATOM 2640 N N . ASN B 1 105 ? 3.877 -17.719 -21.344 1 94.31 105 ASN B N 1
ATOM 2641 C CA . ASN B 1 105 ? 2.652 -18.422 -21.719 1 94.31 105 ASN B CA 1
ATOM 2642 C C . ASN B 1 105 ? 2.475 -19.703 -20.906 1 94.31 105 ASN B C 1
ATOM 2644 O O . ASN B 1 105 ? 1.349 -20.094 -20.578 1 94.31 105 ASN B O 1
ATOM 2648 N N . GLU B 1 106 ? 3.561 -20.406 -20.656 1 96.31 106 GLU B N 1
ATOM 2649 C CA . GLU B 1 106 ? 3.502 -21.594 -19.797 1 96.31 106 GLU B CA 1
ATOM 2650 C C . GLU B 1 106 ? 3.197 -21.219 -18.359 1 96.31 106 GLU B C 1
ATOM 2652 O O . GLU B 1 106 ? 2.396 -21.891 -17.688 1 96.31 106 GLU B O 1
ATOM 2657 N N . VAL B 1 107 ? 3.82 -20.188 -17.828 1 97.81 107 VAL B N 1
ATOM 2658 C CA . VAL B 1 107 ? 3.58 -19.719 -16.469 1 97.81 107 VAL B CA 1
ATOM 2659 C C . VAL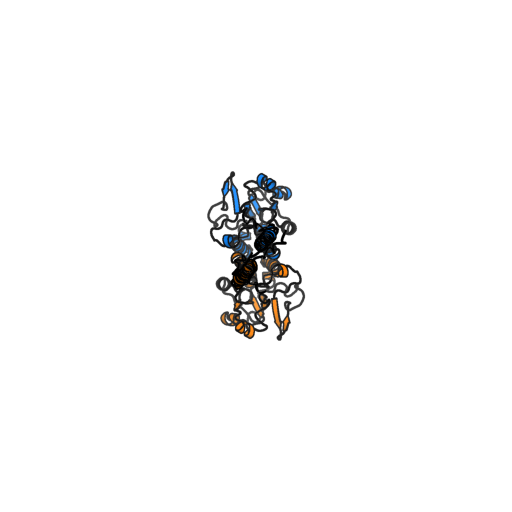 B 1 107 ? 2.107 -19.359 -16.297 1 97.81 107 VAL B C 1
ATOM 2661 O O . VAL B 1 107 ? 1.508 -19.641 -15.258 1 97.81 107 VAL B O 1
ATOM 2664 N N . GLN B 1 108 ? 1.488 -18.797 -17.297 1 95.75 108 GLN B N 1
ATOM 2665 C CA . GLN B 1 108 ? 0.106 -18.328 -17.266 1 95.75 108 GLN B CA 1
ATOM 2666 C C . GLN B 1 108 ? -0.86 -19.484 -17.047 1 95.75 108 GLN B C 1
ATOM 2668 O O . GLN B 1 108 ? -1.979 -19.281 -16.562 1 95.75 108 GLN B O 1
ATOM 2673 N N . HIS B 1 109 ? -0.407 -20.703 -17.359 1 96.12 109 HIS B N 1
ATOM 2674 C CA . HIS B 1 109 ? -1.271 -21.859 -17.172 1 96.12 109 HIS B CA 1
ATOM 2675 C C . HIS B 1 109 ? -1.362 -22.25 -15.695 1 96.12 109 HIS B C 1
ATOM 2677 O O . HIS B 1 109 ? -2.197 -23.078 -15.32 1 96.12 109 HIS B O 1
ATOM 2683 N N . GLY B 1 110 ? -0.488 -21.703 -14.891 1 97.5 110 GLY B N 1
ATOM 2684 C CA . GLY B 1 110 ? -0.604 -21.875 -13.445 1 97.5 110 GLY B CA 1
ATOM 2685 C C . GLY B 1 110 ? -0.322 -23.297 -12.984 1 97.5 110 GLY B C 1
ATOM 2686 O O . GLY B 1 110 ? -0.912 -23.766 -12.008 1 97.5 110 GLY B O 1
ATOM 2687 N N . GLN B 1 111 ? 0.562 -23.984 -13.711 1 96.19 111 GLN B N 1
ATOM 2688 C CA . GLN B 1 111 ? 0.794 -25.391 -13.406 1 96.19 111 GLN B CA 1
ATOM 2689 C C . GLN B 1 111 ? 2.008 -25.562 -12.5 1 96.19 111 GLN B C 1
ATOM 2691 O O . GLN B 1 111 ? 2.301 -26.672 -12.047 1 96.19 111 GLN B O 1
ATOM 2696 N N . HIS B 1 112 ? 2.74 -24.516 -12.258 1 96.06 112 HIS B N 1
ATOM 2697 C CA . HIS B 1 112 ? 3.941 -24.594 -11.438 1 96.06 112 HIS B CA 1
ATOM 2698 C C . HIS B 1 112 ? 3.643 -24.219 -9.984 1 96.06 112 HIS B C 1
ATOM 2700 O O . HIS B 1 112 ? 3.072 -23.156 -9.719 1 96.06 112 HIS B O 1
ATOM 2706 N N . ASP B 1 113 ? 4.121 -25.031 -9.055 1 94.44 113 ASP B N 1
ATOM 2707 C CA . ASP B 1 113 ? 3.936 -24.75 -7.633 1 94.44 113 ASP B CA 1
ATOM 2708 C C . ASP B 1 113 ? 4.863 -23.641 -7.16 1 94.44 113 ASP B C 1
ATOM 2710 O O . ASP B 1 113 ? 4.555 -22.938 -6.195 1 94.44 113 ASP B O 1
ATOM 2714 N N . ALA B 1 114 ? 5.988 -23.562 -7.777 1 94.75 114 ALA B N 1
ATOM 2715 C CA . ALA B 1 114 ? 6.98 -22.547 -7.441 1 94.75 114 ALA B CA 1
ATOM 2716 C C . ALA B 1 114 ? 7.875 -22.234 -8.641 1 94.75 114 ALA B C 1
ATOM 2718 O O . ALA B 1 114 ? 8.125 -23.109 -9.477 1 94.75 114 ALA B O 1
ATOM 2719 N N . LEU B 1 115 ? 8.273 -21.031 -8.727 1 96.12 115 LEU B N 1
ATOM 2720 C CA . LEU B 1 115 ? 9.273 -20.594 -9.703 1 96.12 115 LEU B CA 1
ATOM 2721 C C . LEU B 1 115 ? 10.234 -19.594 -9.086 1 96.12 115 LEU B C 1
ATOM 2723 O O . LEU B 1 115 ? 9.969 -19.031 -8.016 1 96.12 115 LEU B O 1
ATOM 2727 N N . TYR B 1 116 ? 11.359 -19.438 -9.734 1 94.62 116 TYR B N 1
ATOM 2728 C CA . TYR B 1 116 ? 12.336 -18.453 -9.312 1 94.62 116 TYR B CA 1
ATOM 2729 C C . TYR B 1 116 ? 12.258 -17.188 -10.18 1 94.62 116 TYR B C 1
ATOM 2731 O O . TYR B 1 116 ? 12.125 -17.281 -11.398 1 94.62 116 TYR B O 1
ATOM 2739 N N . VAL B 1 117 ? 12.297 -16.031 -9.523 1 95.75 117 VAL B N 1
ATOM 2740 C CA . VAL B 1 117 ? 12.211 -14.742 -10.195 1 95.75 117 VAL B CA 1
ATOM 2741 C C . VAL B 1 117 ? 13.258 -13.797 -9.625 1 95.75 117 VAL B C 1
ATOM 2743 O O . VAL B 1 117 ? 13.891 -14.094 -8.609 1 95.75 117 VAL B O 1
ATOM 2746 N N . SER B 1 118 ? 13.453 -12.703 -10.281 1 94.12 118 SER B N 1
ATOM 2747 C CA . SER B 1 118 ? 14.422 -11.719 -9.82 1 94.12 118 SER B CA 1
ATOM 2748 C C . SER B 1 118 ? 13.906 -10.953 -8.609 1 94.12 118 SER B C 1
ATOM 2750 O O . SER B 1 118 ? 12.695 -10.914 -8.359 1 94.12 118 SER B O 1
ATOM 2752 N N . TRP B 1 119 ? 14.812 -10.289 -7.863 1 94.31 119 TRP B N 1
ATOM 2753 C CA . TRP B 1 119 ? 14.414 -9.414 -6.766 1 94.31 119 TRP B CA 1
ATOM 2754 C C . TRP B 1 119 ? 13.602 -8.227 -7.281 1 94.31 119 TRP B C 1
ATOM 2756 O O . TRP B 1 119 ? 12.68 -7.762 -6.613 1 94.31 119 TRP B O 1
ATOM 2766 N N . ASP B 1 120 ? 13.93 -7.758 -8.453 1 95.25 120 ASP B N 1
ATOM 2767 C CA . ASP B 1 120 ? 13.141 -6.676 -9.039 1 95.25 120 ASP B CA 1
ATOM 2768 C C . ASP B 1 120 ? 11.68 -7.086 -9.203 1 95.25 120 ASP B C 1
ATOM 2770 O O . ASP B 1 120 ? 10.773 -6.285 -8.961 1 95.25 120 ASP B O 1
ATOM 2774 N N . TYR B 1 121 ? 11.5 -8.312 -9.68 1 96.62 121 TYR B N 1
ATOM 2775 C CA . TYR B 1 121 ? 10.141 -8.836 -9.75 1 96.62 121 TYR B CA 1
ATOM 2776 C C . TYR B 1 121 ? 9.43 -8.711 -8.406 1 96.62 121 TYR B C 1
ATOM 2778 O O . TYR B 1 121 ? 8.289 -8.258 -8.344 1 96.62 121 TYR B O 1
ATOM 2786 N N . HIS B 1 122 ? 10.117 -9.055 -7.332 1 96.56 122 HIS B N 1
ATOM 2787 C CA . HIS B 1 122 ? 9.516 -9.031 -6.004 1 96.56 122 HIS B CA 1
ATOM 2788 C C . HIS B 1 122 ? 9.18 -7.609 -5.574 1 96.56 122 HIS B C 1
ATOM 2790 O O . HIS B 1 122 ? 8.102 -7.355 -5.043 1 96.56 122 HIS B O 1
ATOM 2796 N N . PHE B 1 123 ? 10.094 -6.676 -5.801 1 97.25 123 PHE B N 1
ATOM 2797 C CA . PHE B 1 123 ? 9.852 -5.293 -5.406 1 97.25 123 PHE B CA 1
ATOM 2798 C C . PHE B 1 123 ? 8.664 -4.715 -6.168 1 97.25 123 PHE B C 1
ATOM 2800 O O . PHE B 1 123 ? 7.785 -4.078 -5.578 1 97.25 123 PHE B O 1
ATOM 2807 N N . VAL B 1 124 ? 8.664 -4.98 -7.449 1 98.19 124 VAL B N 1
ATOM 2808 C CA . VAL B 1 124 ? 7.57 -4.477 -8.273 1 98.19 124 VAL B CA 1
ATOM 2809 C C . VAL B 1 124 ? 6.266 -5.172 -7.891 1 98.19 124 VAL B C 1
ATOM 2811 O O . VAL B 1 124 ? 5.211 -4.535 -7.812 1 98.19 124 VAL B O 1
ATOM 2814 N N . HIS B 1 125 ? 6.312 -6.473 -7.68 1 97.94 125 HIS B N 1
ATOM 2815 C CA . HIS B 1 125 ? 5.172 -7.207 -7.141 1 97.94 125 HIS B CA 1
ATOM 2816 C C . HIS B 1 125 ? 4.59 -6.5 -5.922 1 97.94 125 HIS B C 1
ATOM 2818 O O . HIS B 1 125 ? 3.373 -6.324 -5.824 1 97.94 125 HIS B O 1
ATOM 2824 N N . CYS B 1 126 ? 5.402 -6.102 -4.996 1 98.19 126 CYS B N 1
ATOM 2825 C CA . CYS B 1 126 ? 4.945 -5.469 -3.766 1 98.19 126 CYS B CA 1
ATOM 2826 C C . CYS B 1 126 ? 4.164 -4.191 -4.066 1 98.19 126 CYS B C 1
ATOM 2828 O O . CYS B 1 126 ? 3.09 -3.971 -3.508 1 98.19 126 CYS B O 1
ATOM 2830 N N . THR B 1 127 ? 4.672 -3.336 -4.922 1 98.62 127 THR B N 1
ATOM 2831 C CA . THR B 1 127 ? 3.986 -2.086 -5.227 1 98.62 127 THR B CA 1
ATOM 2832 C C . THR B 1 127 ? 2.686 -2.352 -5.977 1 98.62 127 THR B C 1
ATOM 2834 O O . THR B 1 127 ? 1.702 -1.629 -5.805 1 98.62 127 THR B O 1
ATOM 2837 N N . TYR B 1 128 ? 2.619 -3.377 -6.797 1 98.62 128 TYR B N 1
ATOM 2838 C CA . TYR B 1 128 ? 1.402 -3.705 -7.531 1 98.62 128 TYR B CA 1
ATOM 2839 C C . TYR B 1 128 ? 0.363 -4.332 -6.609 1 98.62 128 TYR B C 1
ATOM 2841 O O . TYR B 1 128 ? -0.841 -4.207 -6.848 1 98.62 128 TYR B O 1
ATOM 2849 N N . MET B 1 129 ? 0.826 -5.055 -5.543 1 98.56 129 MET B N 1
ATOM 2850 C CA . MET B 1 129 ? -0.137 -5.543 -4.559 1 98.56 129 MET B CA 1
ATOM 2851 C C . MET B 1 129 ? -0.789 -4.379 -3.814 1 98.56 129 MET B C 1
ATOM 2853 O O . MET B 1 129 ? -1.973 -4.438 -3.479 1 98.56 129 MET B O 1
ATOM 2857 N N . TRP B 1 130 ? 0 -3.318 -3.598 1 98.75 130 TRP B N 1
ATOM 2858 C CA . TRP B 1 130 ? -0.567 -2.092 -3.045 1 98.75 130 TRP B CA 1
ATOM 2859 C C . TRP B 1 130 ? -1.606 -1.499 -3.99 1 98.75 130 TRP B C 1
ATOM 2861 O O . TRP B 1 130 ? -2.721 -1.176 -3.574 1 98.75 130 TRP B O 1
ATOM 2871 N N . GLN B 1 131 ? -1.251 -1.396 -5.223 1 98.5 131 GLN B N 1
ATOM 2872 C CA . GLN B 1 131 ? -2.18 -0.875 -6.223 1 98.5 131 GLN B CA 1
ATOM 2873 C C . GLN B 1 131 ? -3.436 -1.737 -6.309 1 98.5 131 GLN B C 1
ATOM 2875 O O . GLN B 1 131 ? -4.547 -1.215 -6.43 1 98.5 131 GLN B O 1
ATOM 2880 N N . LYS B 1 132 ? -3.264 -3.012 -6.285 1 98.5 132 LYS B N 1
ATOM 2881 C CA . LYS B 1 132 ? -4.398 -3.932 -6.344 1 98.5 132 LYS B CA 1
ATOM 2882 C C . LYS B 1 132 ? -5.363 -3.688 -5.188 1 98.5 132 LYS B C 1
ATOM 2884 O O . LYS B 1 132 ? -6.578 -3.613 -5.395 1 98.5 132 LYS B O 1
ATOM 2889 N N . MET B 1 133 ? -4.812 -3.596 -4 1 98.06 133 MET B N 1
ATOM 2890 C CA . MET B 1 133 ? -5.629 -3.289 -2.828 1 98.06 133 MET B CA 1
ATOM 2891 C C . MET B 1 133 ? -6.367 -1.969 -3.01 1 98.06 133 MET B C 1
ATOM 2893 O O . MET B 1 133 ? -7.57 -1.888 -2.762 1 98.06 133 MET B O 1
ATOM 2897 N N . HIS B 1 134 ? -5.637 -0.971 -3.428 1 98.25 134 HIS B N 1
ATOM 2898 C CA . HIS B 1 134 ? -6.215 0.36 -3.578 1 98.25 134 HIS B CA 1
ATOM 2899 C C . HIS B 1 134 ? -7.324 0.364 -4.621 1 98.25 134 HIS B C 1
ATOM 2901 O O . HIS B 1 134 ? -8.383 0.954 -4.402 1 98.25 134 HIS B O 1
ATOM 2907 N N . ARG B 1 135 ? -7.094 -0.291 -5.742 1 97.38 135 ARG B N 1
ATOM 2908 C CA . ARG B 1 135 ? -8.109 -0.379 -6.785 1 97.38 135 ARG B CA 1
ATOM 2909 C C . ARG B 1 135 ? -9.359 -1.1 -6.277 1 97.38 135 ARG B C 1
ATOM 2911 O O . ARG B 1 135 ? -10.477 -0.705 -6.594 1 97.38 135 ARG B O 1
ATOM 2918 N N . ALA B 1 136 ? -9.141 -2.176 -5.547 1 96.19 136 ALA B N 1
ATOM 2919 C CA . ALA B 1 136 ? -10.289 -2.879 -4.98 1 96.19 136 ALA B CA 1
ATOM 2920 C C . ALA B 1 136 ? -11.109 -1.957 -4.082 1 96.19 136 ALA B C 1
ATOM 2922 O O . ALA B 1 136 ? -12.336 -1.974 -4.125 1 96.19 136 ALA B O 1
ATOM 2923 N N . LEU B 1 137 ? -10.422 -1.165 -3.289 1 95 137 LEU B N 1
ATOM 2924 C CA . LEU B 1 137 ? -11.086 -0.214 -2.404 1 95 137 LEU B CA 1
ATOM 2925 C C . LEU B 1 137 ? -11.875 0.819 -3.205 1 95 137 LEU B C 1
ATOM 2927 O O . LEU B 1 137 ? -13.055 1.041 -2.949 1 95 137 LEU B O 1
ATOM 2931 N N . LEU B 1 138 ? -11.242 1.428 -4.207 1 95.56 138 LEU B N 1
ATOM 2932 C CA . LEU B 1 138 ? -11.836 2.516 -4.973 1 95.56 138 LEU B CA 1
ATOM 2933 C C . LEU B 1 138 ? -13.047 2.023 -5.766 1 95.56 138 LEU B C 1
ATOM 2935 O O . LEU B 1 138 ? -14.023 2.756 -5.93 1 95.56 138 LEU B O 1
ATOM 2939 N N . HIS B 1 139 ? -13.008 0.817 -6.18 1 94.25 139 HIS B N 1
ATOM 2940 C CA . HIS B 1 139 ? -14.062 0.3 -7.039 1 94.25 139 HIS B CA 1
ATOM 2941 C C . HIS B 1 139 ? -14.992 -0.638 -6.273 1 94.25 139 HIS B C 1
ATOM 2943 O O . HIS B 1 139 ? -15.828 -1.319 -6.871 1 94.25 139 HIS B O 1
ATOM 2949 N N . GLN B 1 140 ? -14.82 -0.671 -5.02 1 92 140 GLN B N 1
ATOM 2950 C CA . GLN B 1 140 ? -15.672 -1.452 -4.121 1 92 140 GLN B CA 1
ATOM 2951 C C . GLN B 1 140 ? -15.734 -2.912 -4.559 1 92 140 GLN B C 1
ATOM 2953 O O . GLN B 1 140 ? -16.812 -3.488 -4.66 1 92 140 GLN B O 1
ATOM 2958 N N . ARG B 1 141 ? -14.609 -3.451 -4.934 1 94.19 141 ARG B N 1
ATOM 2959 C CA . ARG B 1 141 ? -14.469 -4.871 -5.242 1 94.19 141 ARG B CA 1
ATOM 2960 C C . ARG B 1 141 ? -13.945 -5.645 -4.035 1 94.19 141 ARG B C 1
ATOM 2962 O O . ARG B 1 141 ? -13.281 -5.074 -3.166 1 94.19 141 ARG B O 1
ATOM 2969 N N . PRO B 1 142 ? -14.273 -6.914 -4 1 94.44 142 PRO B N 1
ATOM 2970 C CA . PRO B 1 142 ? -13.75 -7.699 -2.881 1 94.44 142 PRO B CA 1
ATOM 2971 C C . PRO B 1 142 ? -12.227 -7.832 -2.914 1 94.44 142 PRO B C 1
ATOM 2973 O O . PRO B 1 142 ? -11.633 -7.895 -3.994 1 94.44 142 PRO B O 1
ATOM 2976 N N . MET B 1 143 ? -11.664 -7.93 -1.73 1 94.62 143 MET B N 1
ATOM 2977 C CA . MET B 1 143 ? -10.234 -8.141 -1.553 1 94.62 143 MET B CA 1
ATOM 2978 C C . MET B 1 143 ? -9.914 -9.625 -1.394 1 94.62 143 MET B C 1
ATOM 2980 O O . MET B 1 143 ? -10.664 -10.359 -0.746 1 94.62 143 MET B O 1
ATOM 2984 N N . ASP B 1 144 ? -8.852 -10.047 -1.962 1 96.44 144 ASP B N 1
ATOM 2985 C CA . ASP B 1 144 ? -8.469 -11.438 -1.727 1 96.44 144 ASP B CA 1
ATOM 2986 C C . ASP B 1 144 ? -7.676 -11.578 -0.427 1 96.44 144 ASP B C 1
ATOM 2988 O O . ASP B 1 144 ? -7.102 -10.602 0.064 1 96.44 144 ASP B O 1
ATOM 2992 N N . GLY B 1 145 ? -7.637 -12.773 0.083 1 95.06 145 GLY B N 1
ATOM 2993 C CA . GLY B 1 145 ? -7.051 -13.023 1.391 1 95.06 145 GLY B CA 1
ATOM 2994 C C . GLY B 1 145 ? -5.535 -12.977 1.388 1 95.06 145 GLY B C 1
ATOM 2995 O O . GLY B 1 145 ? -4.91 -12.891 2.445 1 95.06 145 GLY B O 1
ATOM 2996 N N . TYR B 1 146 ? -4.891 -13.078 0.242 1 95.19 146 TYR B N 1
ATOM 2997 C CA . TYR B 1 146 ? -3.438 -13.008 0.159 1 95.19 146 TYR B CA 1
ATOM 2998 C C . TYR B 1 146 ? -2.943 -11.609 0.499 1 95.19 146 TYR B C 1
ATOM 3000 O O . TYR B 1 146 ? -2.014 -11.445 1.294 1 95.19 146 TYR B O 1
ATOM 3008 N N . ILE B 1 147 ? -3.633 -10.578 -0.07 1 96.31 147 ILE B N 1
ATOM 3009 C CA . ILE B 1 147 ? -3.182 -9.211 0.177 1 96.31 147 ILE B CA 1
ATOM 3010 C C . ILE B 1 147 ? -4 -8.602 1.309 1 96.31 147 ILE B C 1
ATOM 3012 O O . ILE B 1 147 ? -3.721 -7.48 1.747 1 96.31 147 ILE B O 1
ATOM 3016 N N . GLY B 1 148 ? -4.98 -9.312 1.834 1 94.5 148 GLY B N 1
ATOM 3017 C CA . GLY B 1 148 ? -5.922 -8.766 2.795 1 94.5 148 GLY B CA 1
ATOM 3018 C C . GLY B 1 148 ? -5.395 -8.766 4.215 1 94.5 148 GLY B C 1
ATOM 3019 O O . GLY B 1 148 ? -5.922 -8.062 5.082 1 94.5 148 GLY B O 1
ATOM 3020 N N . ASN B 1 149 ? -4.445 -9.57 4.457 1 91.19 149 ASN B N 1
ATOM 3021 C CA . ASN B 1 149 ? -3.857 -9.617 5.789 1 91.19 149 ASN B CA 1
ATOM 3022 C C . ASN B 1 149 ? -2.676 -8.664 5.918 1 91.19 149 ASN B C 1
ATOM 3024 O O . ASN B 1 149 ? -1.858 -8.555 5.004 1 91.19 149 ASN B O 1
ATOM 3028 N N . MET B 1 150 ? -2.52 -8.055 7.121 1 93.69 150 MET B N 1
ATOM 3029 C CA . MET B 1 150 ? -1.494 -7.043 7.352 1 93.69 150 MET B CA 1
ATOM 3030 C C . MET B 1 150 ? -0.097 -7.641 7.223 1 93.69 150 MET B C 1
ATOM 3032 O O . MET B 1 150 ? 0.862 -6.926 6.922 1 93.69 150 MET B O 1
ATOM 3036 N N . HIS B 1 151 ? -0.018 -8.922 7.398 1 91.69 151 HIS B N 1
ATOM 3037 C CA . HIS B 1 151 ? 1.28 -9.578 7.297 1 91.69 151 HIS B CA 1
ATOM 3038 C C . HIS B 1 151 ? 1.898 -9.367 5.918 1 91.69 151 HIS B C 1
ATOM 3040 O O . HIS B 1 151 ? 3.105 -9.141 5.805 1 91.69 151 HIS B O 1
ATOM 3046 N N . HIS B 1 152 ? 1.099 -9.477 4.895 1 94.56 152 HIS B N 1
ATOM 3047 C CA . HIS B 1 152 ? 1.627 -9.266 3.549 1 94.56 152 HIS B CA 1
ATOM 3048 C C . HIS B 1 152 ? 2.139 -7.844 3.371 1 94.56 152 HIS B C 1
ATOM 3050 O O . HIS B 1 152 ? 3.24 -7.633 2.859 1 94.56 152 HIS B O 1
ATOM 3056 N N . THR B 1 153 ? 1.339 -6.871 3.787 1 96.44 153 THR B N 1
ATOM 3057 C CA . THR B 1 153 ? 1.729 -5.469 3.699 1 96.44 153 THR B CA 1
ATOM 3058 C C . THR B 1 153 ? 3.018 -5.215 4.477 1 96.44 153 THR B C 1
ATOM 3060 O O . THR B 1 153 ? 3.932 -4.559 3.975 1 96.44 153 THR B O 1
ATOM 3063 N N . ALA B 1 154 ? 3.109 -5.75 5.664 1 94.56 154 ALA B N 1
ATOM 3064 C CA . ALA B 1 154 ? 4.305 -5.578 6.488 1 94.56 154 ALA B CA 1
ATOM 3065 C C . ALA B 1 154 ? 5.527 -6.199 5.82 1 94.56 154 ALA B C 1
ATOM 3067 O O . ALA B 1 154 ? 6.602 -5.598 5.801 1 94.56 154 ALA B O 1
ATOM 3068 N N . HIS B 1 155 ? 5.402 -7.379 5.277 1 94.12 155 HIS B N 1
ATOM 3069 C CA . HIS B 1 155 ? 6.48 -8.062 4.574 1 94.12 155 HIS B CA 1
ATOM 3070 C C . HIS B 1 155 ? 6.969 -7.242 3.385 1 94.12 155 HIS B C 1
ATOM 3072 O O . HIS B 1 155 ? 8.172 -7.023 3.225 1 94.12 155 HIS B O 1
ATOM 3078 N N . CYS B 1 156 ? 6.039 -6.785 2.578 1 96.94 156 CYS B N 1
ATOM 3079 C CA . CYS B 1 156 ? 6.391 -6 1.399 1 96.94 156 CYS B CA 1
ATOM 3080 C C . CYS B 1 156 ? 7.051 -4.684 1.796 1 96.94 156 CYS B C 1
ATOM 3082 O O . CYS B 1 156 ? 8.008 -4.246 1.151 1 96.94 156 CYS B O 1
ATOM 3084 N N . ALA B 1 157 ? 6.461 -4.016 2.855 1 97 157 ALA B N 1
ATOM 3085 C CA . ALA B 1 157 ? 7.059 -2.771 3.334 1 97 157 ALA B CA 1
ATOM 3086 C C . ALA B 1 157 ? 8.523 -2.975 3.715 1 97 157 ALA B C 1
ATOM 3088 O O . ALA B 1 157 ? 9.391 -2.203 3.303 1 97 157 ALA B O 1
ATOM 3089 N N . ASP B 1 158 ? 8.797 -3.973 4.461 1 95.62 158 ASP B N 1
ATOM 3090 C CA . ASP B 1 158 ? 10.148 -4.285 4.898 1 95.62 158 ASP B CA 1
ATOM 3091 C C . ASP B 1 158 ? 11.062 -4.559 3.705 1 95.62 158 ASP B C 1
ATOM 3093 O O . ASP B 1 158 ? 12.195 -4.07 3.654 1 95.62 158 ASP B O 1
ATOM 3097 N N . LEU B 1 159 ? 10.547 -5.312 2.791 1 95.69 159 LEU B N 1
ATOM 3098 C CA . LEU B 1 159 ? 11.336 -5.668 1.616 1 95.69 159 LEU B CA 1
ATOM 3099 C C . LEU B 1 159 ? 11.664 -4.43 0.787 1 95.69 159 LEU B C 1
ATOM 3101 O O . LEU B 1 159 ? 12.797 -4.27 0.326 1 95.69 159 LEU B O 1
ATOM 3105 N N . LEU B 1 160 ? 10.688 -3.605 0.59 1 97.31 160 LEU B N 1
ATOM 3106 C CA . LEU B 1 160 ? 10.883 -2.4 -0.209 1 97.31 160 LEU B CA 1
ATOM 3107 C C . LEU B 1 160 ? 11.914 -1.479 0.444 1 97.31 160 LEU B C 1
ATOM 3109 O O . LEU B 1 160 ? 12.68 -0.813 -0.25 1 97.31 160 LEU B O 1
ATOM 3113 N N . LEU B 1 161 ? 11.914 -1.464 1.764 1 96.88 161 LEU B N 1
ATOM 3114 C CA . LEU B 1 161 ? 12.844 -0.589 2.469 1 96.88 161 LEU B CA 1
ATOM 3115 C C . LEU B 1 161 ? 14.227 -1.225 2.555 1 96.88 161 LEU B C 1
ATOM 3117 O O . LEU B 1 161 ? 15.211 -0.542 2.852 1 96.88 161 LEU B O 1
ATOM 3121 N N . SER B 1 162 ? 14.359 -2.535 2.238 1 94.12 162 SER B N 1
ATOM 3122 C CA . SER B 1 162 ? 15.625 -3.248 2.375 1 94.12 162 SER B CA 1
ATOM 3123 C C . SER B 1 162 ? 16.141 -3.725 1.021 1 94.12 162 SER B C 1
ATOM 3125 O O . SER B 1 162 ? 16.828 -4.742 0.936 1 94.12 162 SER B O 1
ATOM 3127 N N . GLN B 1 163 ? 15.812 -3.07 -0.016 1 93.62 163 GLN B N 1
ATOM 3128 C CA . GLN B 1 163 ? 16.125 -3.521 -1.369 1 93.62 163 GLN B CA 1
ATOM 3129 C C . GLN B 1 163 ? 17.625 -3.721 -1.553 1 93.62 163 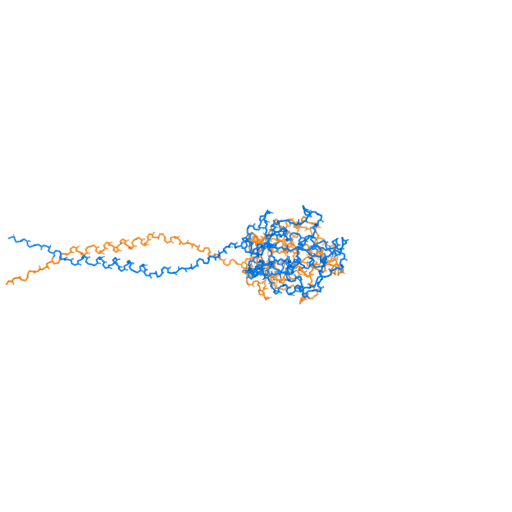GLN B C 1
ATOM 3131 O O . GLN B 1 163 ? 18.047 -4.695 -2.172 1 93.62 163 GLN B O 1
ATOM 3136 N N . ALA B 1 164 ? 18.406 -2.756 -1.053 1 91.06 164 ALA B N 1
ATOM 3137 C CA . ALA B 1 164 ? 19.859 -2.84 -1.221 1 91.06 164 ALA B CA 1
ATOM 3138 C C . ALA B 1 164 ? 20.406 -4.113 -0.586 1 91.06 164 ALA B C 1
ATOM 3140 O O . ALA B 1 164 ? 21.234 -4.801 -1.183 1 91.06 164 ALA B O 1
ATOM 3141 N N . ASP B 1 165 ? 19.953 -4.434 0.569 1 91.38 165 ASP B N 1
ATOM 3142 C CA . ASP B 1 165 ? 20.391 -5.637 1.273 1 91.38 165 ASP B CA 1
ATOM 3143 C C . ASP B 1 165 ? 19.953 -6.898 0.537 1 91.38 165 ASP B C 1
ATOM 3145 O O . ASP B 1 165 ? 20.719 -7.844 0.392 1 91.38 165 ASP B O 1
ATOM 3149 N N . MET B 1 166 ? 18.734 -6.895 0.021 1 91.31 166 MET B N 1
ATOM 3150 C CA . MET B 1 166 ? 18.203 -8.078 -0.65 1 91.31 166 MET B CA 1
ATOM 3151 C C . MET B 1 166 ? 18.969 -8.375 -1.93 1 91.31 166 MET B C 1
ATOM 3153 O O . MET B 1 166 ? 19.234 -9.531 -2.252 1 91.31 166 MET B O 1
ATOM 3157 N N . ARG B 1 167 ? 19.328 -7.328 -2.611 1 88.12 167 ARG B N 1
ATOM 3158 C CA . ARG B 1 167 ? 20.047 -7.496 -3.869 1 88.12 167 ARG B CA 1
ATOM 3159 C C . ARG B 1 167 ? 21.438 -8.109 -3.635 1 88.12 167 ARG B C 1
ATOM 3161 O O . ARG B 1 167 ? 22.016 -8.695 -4.547 1 88.12 167 ARG B O 1
ATOM 3168 N N . THR B 1 168 ? 21.969 -8.016 -2.43 1 90.44 168 THR B N 1
ATOM 3169 C CA . THR B 1 168 ? 23.281 -8.57 -2.125 1 90.44 168 THR B CA 1
ATOM 3170 C C . THR B 1 168 ? 23.172 -10.055 -1.777 1 90.44 168 THR B C 1
ATOM 3172 O O . THR B 1 168 ? 24.172 -10.766 -1.745 1 90.44 168 THR B O 1
ATOM 3175 N N . THR B 1 169 ? 22.016 -10.578 -1.458 1 85.62 169 THR B N 1
ATOM 3176 C CA . THR B 1 169 ? 21.828 -11.961 -1.028 1 85.62 169 THR B CA 1
ATOM 3177 C C . THR B 1 169 ? 21.859 -12.906 -2.225 1 85.62 169 THR B C 1
ATOM 3179 O O . THR B 1 169 ? 22.031 -14.117 -2.061 1 85.62 169 THR B O 1
ATOM 3182 N N . GLY B 1 170 ? 21.688 -12.383 -3.365 1 83.25 170 GLY B N 1
ATOM 3183 C CA . GLY B 1 170 ? 21.625 -13.172 -4.586 1 83.25 170 GLY B CA 1
ATOM 3184 C C . GLY B 1 170 ? 20.781 -12.531 -5.672 1 83.25 170 GLY B C 1
ATOM 3185 O O . GLY B 1 170 ? 20.328 -11.398 -5.527 1 83.25 170 GLY B O 1
ATOM 3186 N N . LYS B 1 171 ? 20.531 -13.453 -6.664 1 80.75 171 LYS B N 1
ATOM 3187 C CA . LYS B 1 171 ? 19.875 -12.875 -7.832 1 80.75 171 LYS B CA 1
ATOM 3188 C C . LYS B 1 171 ? 18.375 -13.195 -7.844 1 80.75 171 LYS B C 1
ATOM 3190 O O . LYS B 1 171 ? 17.594 -12.523 -8.523 1 80.75 171 LYS B O 1
ATOM 3195 N N . MET B 1 172 ? 18.141 -14.281 -7.051 1 90.62 172 MET B N 1
ATOM 3196 C CA . MET B 1 172 ? 16.781 -14.781 -7.266 1 90.62 172 MET B CA 1
ATOM 3197 C C . MET B 1 172 ? 16.047 -14.945 -5.941 1 90.62 172 MET B C 1
ATOM 3199 O O . MET B 1 172 ? 16.672 -15.031 -4.883 1 90.62 172 MET B O 1
ATOM 3203 N N . THR B 1 173 ? 14.75 -14.883 -6.035 1 92 173 THR B N 1
ATOM 3204 C CA . THR B 1 173 ? 13.828 -15.273 -4.973 1 92 173 THR B CA 1
ATOM 3205 C C . THR B 1 173 ? 12.758 -16.219 -5.508 1 92 173 THR B C 1
ATOM 3207 O O . THR B 1 173 ? 12.617 -16.391 -6.723 1 92 173 THR B O 1
ATOM 3210 N N . VAL B 1 174 ? 12.078 -16.891 -4.625 1 93 174 VAL B N 1
ATOM 3211 C CA . VAL B 1 174 ? 11.109 -17.906 -5.031 1 93 174 VAL B CA 1
ATOM 3212 C C . VAL B 1 174 ? 9.695 -17.344 -4.867 1 93 174 VAL B C 1
ATOM 3214 O O . VAL B 1 174 ? 9.422 -16.594 -3.932 1 93 174 VAL B O 1
ATOM 3217 N N . ILE B 1 175 ? 8.867 -17.688 -5.801 1 94.81 175 ILE B N 1
ATOM 3218 C CA . ILE B 1 175 ? 7.445 -17.359 -5.711 1 94.81 175 ILE B CA 1
ATOM 3219 C C . ILE B 1 175 ? 6.621 -18.641 -5.762 1 94.81 175 ILE B C 1
ATOM 3221 O O . ILE B 1 175 ? 6.859 -19.516 -6.605 1 94.81 175 ILE B O 1
ATOM 3225 N N . PHE B 1 176 ? 5.672 -18.75 -4.875 1 95.44 176 PHE B N 1
ATOM 3226 C CA . PHE B 1 176 ? 4.844 -19.953 -4.762 1 95.44 176 PHE B CA 1
ATOM 3227 C C . PHE B 1 176 ? 3.424 -19.672 -5.242 1 95.44 176 PHE B C 1
ATOM 3229 O O . PHE B 1 176 ? 2.879 -18.594 -4.992 1 95.44 176 PHE B O 1
ATOM 3236 N N . ALA B 1 177 ? 2.891 -20.688 -5.879 1 96.62 177 ALA B N 1
ATOM 3237 C CA . ALA B 1 177 ? 1.481 -20.578 -6.25 1 96.62 177 ALA B CA 1
ATOM 3238 C C . ALA B 1 177 ? 0.582 -20.672 -5.023 1 96.62 177 ALA B C 1
ATOM 3240 O O . ALA B 1 177 ? 0.812 -21.5 -4.137 1 96.62 177 ALA B O 1
ATOM 3241 N N . LYS B 1 178 ? -0.451 -19.828 -5.027 1 96.94 178 LYS B N 1
ATOM 3242 C CA . LYS B 1 178 ? -1.347 -19.766 -3.877 1 96.94 178 LYS B CA 1
ATOM 3243 C C . LYS B 1 178 ? -2.809 -19.797 -4.316 1 96.94 178 LYS B C 1
ATOM 3245 O O . LYS B 1 178 ? -3.121 -19.516 -5.473 1 96.94 178 LYS B O 1
ATOM 3250 N N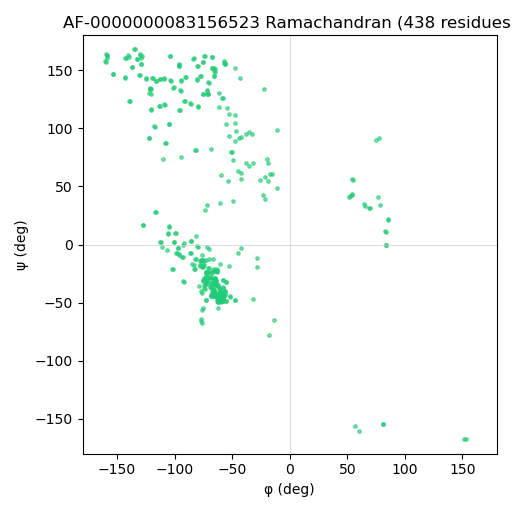 . TYR B 1 179 ? -3.604 -20.156 -3.377 1 97.5 179 TYR B N 1
ATOM 3251 C CA . TYR B 1 179 ? -5.059 -20.125 -3.488 1 97.5 179 TYR B CA 1
ATOM 3252 C C . TYR B 1 179 ? -5.672 -19.266 -2.398 1 97.5 179 TYR B C 1
ATOM 3254 O O . TYR B 1 179 ? -5.953 -19.734 -1.297 1 97.5 179 TYR B O 1
ATOM 3262 N N . PRO B 1 180 ? -5.871 -17.969 -2.719 1 96.81 180 PRO B N 1
ATOM 3263 C CA . PRO B 1 180 ? -6.422 -17.047 -1.712 1 96.81 180 PRO B CA 1
ATOM 3264 C C . PRO B 1 180 ? -7.938 -17.156 -1.582 1 96.81 180 PRO B C 1
ATOM 3266 O O . PRO B 1 180 ? -8.617 -17.547 -2.537 1 96.81 180 PRO B O 1
ATOM 3269 N N . SER B 1 181 ? -8.391 -16.797 -0.392 1 95.31 181 SER B N 1
ATOM 3270 C CA . SER B 1 181 ? -9.812 -16.5 -0.251 1 95.31 181 SER B CA 1
ATOM 3271 C C . SER B 1 181 ? -10.188 -15.234 -1.005 1 95.31 181 SER B C 1
ATOM 3273 O O . SER B 1 181 ? -9.312 -14.453 -1.386 1 95.31 181 SER B O 1
ATOM 3275 N N . CYS B 1 182 ? -11.477 -15.086 -1.256 1 96.19 182 CYS B N 1
ATOM 3276 C CA . CYS B 1 182 ? -11.961 -13.891 -1.945 1 96.19 182 CYS B CA 1
ATOM 3277 C C . CYS B 1 182 ? -13.258 -13.391 -1.323 1 96.19 182 CYS B C 1
ATOM 3279 O O . CYS B 1 182 ? -14.227 -14.133 -1.219 1 96.19 182 CYS B O 1
ATOM 3281 N N . GLY B 1 183 ? -13.188 -12.062 -0.886 1 92 183 GLY B N 1
ATOM 3282 C CA . GLY B 1 183 ? -14.398 -11.414 -0.408 1 92 183 GLY B CA 1
ATOM 3283 C C . GLY B 1 183 ? -14.68 -11.68 1.059 1 92 183 GLY B C 1
ATOM 3284 O O . GLY B 1 183 ? -15.836 -11.656 1.488 1 92 183 GLY B O 1
ATOM 3285 N N . GLU B 1 184 ? -13.68 -12.023 1.745 1 91.19 184 GLU B N 1
ATOM 3286 C CA . GLU B 1 184 ? -13.836 -12.172 3.189 1 91.19 184 GLU B CA 1
ATOM 3287 C C . GLU B 1 184 ? -14.094 -10.82 3.855 1 91.19 184 GLU B C 1
ATOM 3289 O O . GLU B 1 184 ? -13.68 -9.781 3.344 1 91.19 184 GLU B O 1
ATOM 3294 N N . ASP B 1 185 ? -14.812 -10.945 4.969 1 89.38 185 ASP B N 1
ATOM 3295 C CA . ASP B 1 185 ? -14.938 -9.758 5.805 1 89.38 185 ASP B CA 1
ATOM 3296 C C . ASP B 1 185 ? -13.57 -9.242 6.246 1 89.38 185 ASP B C 1
ATOM 3298 O O . ASP B 1 185 ? -12.781 -9.992 6.824 1 89.38 185 ASP B O 1
ATOM 3302 N N . PRO B 1 186 ? -13.336 -7.938 5.965 1 90 186 PRO B N 1
ATOM 3303 C CA . PRO B 1 186 ? -12.031 -7.391 6.352 1 90 186 PRO B CA 1
ATOM 3304 C C . PRO B 1 186 ? -11.758 -7.539 7.848 1 90 186 PRO B C 1
ATOM 3306 O O . PRO B 1 186 ? -10.602 -7.691 8.25 1 90 186 PRO B O 1
ATOM 3309 N N . ARG B 1 187 ? -12.719 -7.523 8.688 1 89.44 187 ARG B N 1
ATOM 3310 C CA . ARG B 1 187 ? -12.523 -7.645 10.125 1 89.44 187 ARG B CA 1
ATOM 3311 C C . ARG B 1 187 ? -11.961 -9.016 10.492 1 89.44 187 ARG B C 1
ATOM 3313 O O . ARG B 1 187 ? -11.234 -9.156 11.477 1 89.44 187 ARG B O 1
ATOM 3320 N N . LEU B 1 188 ? -12.281 -9.984 9.688 1 88.81 188 LEU B N 1
ATOM 3321 C CA . LEU B 1 188 ? -11.719 -11.32 9.891 1 88.81 188 LEU B CA 1
ATOM 3322 C C . LEU B 1 188 ? -10.25 -11.352 9.5 1 88.81 188 LEU B C 1
ATOM 3324 O O . LEU B 1 188 ? -9.445 -12.031 10.141 1 88.81 188 LEU B O 1
ATOM 3328 N N . MET B 1 189 ? -9.93 -10.57 8.539 1 91.12 189 MET B N 1
ATOM 3329 C CA . MET B 1 189 ? -8.562 -10.562 8.039 1 91.12 189 MET B CA 1
ATOM 3330 C C . MET B 1 189 ? -7.637 -9.797 8.977 1 91.12 189 MET B C 1
ATOM 3332 O O . MET B 1 189 ? -6.414 -9.898 8.875 1 91.12 189 MET B O 1
ATOM 3336 N N . ALA B 1 190 ? -8.219 -9.031 9.898 1 90 190 ALA B N 1
ATOM 3337 C CA . ALA B 1 190 ? -7.438 -8.242 10.852 1 90 190 ALA B CA 1
ATOM 3338 C C . ALA B 1 190 ? -6.836 -9.141 11.93 1 90 190 ALA B C 1
ATOM 3340 O O . ALA B 1 190 ? -5.922 -8.727 12.648 1 90 190 ALA B O 1
ATOM 3341 N N . ASP B 1 191 ? -7.348 -10.367 11.977 1 89.25 191 ASP B N 1
ATOM 3342 C CA . ASP B 1 191 ? -6.867 -11.305 12.984 1 89.25 191 ASP B CA 1
ATOM 3343 C C . ASP B 1 191 ? -5.457 -11.789 12.656 1 89.25 191 ASP B C 1
ATOM 3345 O O . ASP B 1 191 ? -5.18 -12.18 11.516 1 89.25 191 ASP B O 1
ATOM 3349 N N . GLU B 1 192 ? -4.574 -11.773 13.602 1 83.19 192 GLU B N 1
ATOM 3350 C CA . GLU B 1 192 ? -3.178 -12.156 13.398 1 83.19 192 GLU B CA 1
ATOM 3351 C C . GLU B 1 192 ? -3.062 -13.625 13 1 83.19 192 GLU B C 1
ATOM 3353 O O . GLU B 1 192 ? -2.082 -14.023 12.367 1 83.19 192 GLU B O 1
ATOM 3358 N N . ASN B 1 193 ? -4.055 -14.398 13.344 1 84.31 193 ASN B N 1
ATOM 3359 C CA . ASN B 1 193 ? -4.027 -15.828 13.047 1 84.31 193 ASN B CA 1
ATOM 3360 C C . ASN B 1 193 ? -4.828 -16.156 11.789 1 84.31 193 ASN B C 1
ATOM 3362 O O . ASN B 1 193 ? -5.039 -17.328 11.469 1 84.31 193 ASN B O 1
ATOM 3366 N N . HIS B 1 194 ? -5.215 -15.133 11.094 1 86.31 194 HIS B N 1
ATOM 3367 C CA . HIS B 1 194 ? -6.016 -15.32 9.883 1 86.31 194 HIS B CA 1
ATOM 3368 C C . HIS B 1 194 ? -5.176 -15.898 8.75 1 86.31 194 HIS B C 1
ATOM 3370 O O . HIS B 1 194 ? -4.066 -15.43 8.492 1 86.31 194 HIS B O 1
ATOM 3376 N N . HIS B 1 195 ? -5.723 -16.984 8.141 1 88.62 195 HIS B N 1
ATOM 3377 C CA . HIS B 1 195 ? -5.125 -17.516 6.922 1 88.62 195 HIS B CA 1
ATOM 3378 C C . HIS B 1 195 ? -5.953 -17.156 5.695 1 88.62 195 HIS B C 1
ATOM 3380 O O . HIS B 1 195 ? -6.965 -17.797 5.406 1 88.62 195 HIS B O 1
ATOM 3386 N N . GLY B 1 196 ? -5.527 -16.266 4.984 1 93 196 GLY B N 1
ATOM 3387 C CA . GLY B 1 196 ? -6.281 -15.781 3.844 1 93 196 GLY B CA 1
ATOM 3388 C C . GLY B 1 196 ? -5.938 -16.484 2.549 1 93 196 GLY B C 1
ATOM 3389 O O . GLY B 1 196 ? -6.484 -16.172 1.492 1 93 196 GLY B O 1
ATOM 3390 N N . TRP B 1 197 ? -4.984 -17.5 2.621 1 94.94 197 TRP B N 1
ATOM 3391 C CA . TRP B 1 197 ? -4.566 -18.266 1.451 1 94.94 197 TRP B CA 1
ATOM 3392 C C . TRP B 1 197 ? -3.936 -19.594 1.865 1 94.94 197 TRP B C 1
ATOM 3394 O O . TRP B 1 197 ? -3.662 -19.812 3.047 1 94.94 197 TRP B O 1
ATOM 3404 N N . TYR B 1 198 ? -3.83 -20.469 0.961 1 95.69 198 TYR B N 1
ATOM 3405 C CA . TYR B 1 198 ? -3.111 -21.719 1.158 1 95.69 198 TYR B CA 1
ATOM 3406 C C . TYR B 1 198 ? -2.363 -22.125 -0.106 1 95.69 198 TYR B C 1
ATOM 3408 O O . TYR B 1 198 ? -2.57 -21.547 -1.172 1 95.69 198 TYR B O 1
ATOM 3416 N N . ARG B 1 199 ? -1.434 -22.953 0.044 1 95.94 199 ARG B N 1
ATOM 3417 C CA . ARG B 1 199 ? -0.81 -23.703 -1.041 1 95.94 199 ARG B CA 1
ATOM 3418 C C . ARG B 1 199 ? -1.294 -25.141 -1.055 1 95.94 199 ARG B C 1
ATOM 3420 O O . ARG B 1 199 ? -1.935 -25.594 -0.104 1 95.94 199 ARG B O 1
ATOM 3427 N N . VAL B 1 200 ? -1.049 -25.703 -2.186 1 96.06 200 VAL B N 1
ATOM 3428 C CA . VAL B 1 200 ? -1.377 -27.125 -2.256 1 96.06 200 VAL B CA 1
ATOM 3429 C C . VAL B 1 200 ? -0.098 -27.953 -2.414 1 96.06 200 VAL B C 1
ATOM 3431 O O . VAL B 1 200 ? 0.681 -27.719 -3.344 1 96.06 200 VAL B O 1
ATOM 3434 N N . GLU B 1 201 ? 0.183 -28.812 -1.505 1 91.88 201 GLU B N 1
ATOM 3435 C CA . GLU B 1 201 ? 1.296 -29.75 -1.529 1 91.88 201 GLU B CA 1
ATOM 3436 C C . GLU B 1 201 ? 0.8 -31.203 -1.459 1 91.88 201 GLU B C 1
ATOM 3438 O O . GLU B 1 201 ? 0.208 -31.609 -0.458 1 91.88 201 GLU B O 1
ATOM 3443 N N . ASN B 1 202 ? 1.051 -31.953 -2.518 1 89.75 202 ASN B N 1
ATOM 3444 C CA . ASN B 1 202 ? 0.614 -33.344 -2.598 1 89.75 202 ASN B CA 1
ATOM 3445 C C . ASN B 1 202 ? -0.876 -33.469 -2.299 1 89.75 202 ASN B C 1
ATOM 3447 O O . ASN B 1 202 ? -1.279 -34.344 -1.5 1 89.75 202 ASN B O 1
ATOM 3451 N N . GLY B 1 203 ? -1.65 -32.562 -2.816 1 90 203 GLY B N 1
ATOM 3452 C CA . GLY B 1 203 ? -3.1 -32.625 -2.725 1 90 203 GLY B CA 1
ATOM 3453 C C . GLY B 1 203 ? -3.641 -32.062 -1.416 1 90 203 GLY B C 1
ATOM 3454 O O . GLY B 1 203 ? -4.855 -32.031 -1.214 1 90 203 GLY B O 1
ATOM 3455 N N . THR B 1 204 ? -2.781 -31.625 -0.566 1 93.44 204 THR B N 1
ATOM 3456 C CA . THR B 1 204 ? -3.201 -31.141 0.742 1 93.44 204 THR B CA 1
ATOM 3457 C C . THR B 1 204 ? -2.957 -29.641 0.859 1 93.44 204 THR B C 1
ATOM 3459 O O . THR B 1 204 ? -1.927 -29.125 0.408 1 93.44 204 THR B O 1
ATOM 3462 N N . ARG B 1 205 ? -3.877 -28.984 1.524 1 95 205 ARG B N 1
ATOM 3463 C CA . ARG B 1 205 ? -3.727 -27.562 1.767 1 95 205 ARG B CA 1
ATOM 3464 C C . ARG B 1 205 ? -2.705 -27.297 2.867 1 95 205 ARG B C 1
ATOM 3466 O O . ARG B 1 205 ? -2.752 -27.922 3.928 1 95 205 ARG B O 1
ATOM 3473 N N . VAL B 1 206 ? -1.823 -26.453 2.584 1 93.62 206 VAL B N 1
ATOM 3474 C CA . VAL B 1 206 ? -0.83 -25.984 3.543 1 93.62 206 VAL B CA 1
ATOM 3475 C C . VAL B 1 206 ? -0.933 -24.469 3.688 1 93.62 206 VAL B C 1
ATOM 3477 O O . VAL B 1 206 ? -0.917 -23.75 2.691 1 93.62 206 VAL B O 1
ATOM 3480 N N . PHE B 1 207 ? -0.992 -23.953 4.852 1 90.56 207 PHE B N 1
ATOM 3481 C CA . PHE B 1 207 ? -1.299 -22.547 5.094 1 90.56 207 PHE B CA 1
ATOM 3482 C C . PHE B 1 207 ? -0.04 -21.781 5.473 1 90.56 207 PHE B C 1
ATOM 3484 O O . PHE B 1 207 ? -0.122 -20.703 6.066 1 90.56 207 PHE B O 1
ATOM 3491 N N . THR B 1 208 ? 1.171 -22.453 5.195 1 84.31 208 THR B N 1
ATOM 3492 C CA . THR B 1 208 ? 2.453 -21.812 5.488 1 84.31 208 THR B CA 1
ATOM 3493 C C . THR B 1 208 ? 3.363 -21.844 4.262 1 84.31 208 THR B C 1
ATOM 3495 O O . THR B 1 208 ? 3.088 -22.562 3.297 1 84.31 208 THR B O 1
ATOM 3498 N N . MET B 1 209 ? 4.34 -21.031 4.254 1 82.88 209 MET B N 1
ATOM 3499 C CA . MET B 1 209 ? 5.383 -21.109 3.234 1 82.88 209 MET B CA 1
ATOM 3500 C C . MET B 1 209 ? 6.367 -22.234 3.549 1 82.88 209 MET B C 1
ATOM 3502 O O . MET B 1 209 ? 6.562 -22.594 4.715 1 82.88 209 MET B O 1
ATOM 3506 N N . PRO B 1 210 ? 6.887 -22.906 2.463 1 74.75 210 PRO B N 1
ATOM 3507 C CA . PRO B 1 210 ? 7.91 -23.922 2.75 1 74.75 210 PRO B CA 1
ATOM 3508 C C . PRO B 1 210 ? 9.109 -23.359 3.508 1 74.75 210 PRO B C 1
ATOM 3510 O O . PRO B 1 210 ? 9.523 -22.219 3.246 1 74.75 210 PRO B O 1
ATOM 3513 N N . GLY B 1 211 ? 9.906 -24.359 4.312 1 58.62 211 GLY B N 1
ATOM 3514 C CA . GLY B 1 211 ? 11.086 -24.031 5.098 1 58.62 211 GLY B CA 1
ATOM 3515 C C . GLY B 1 211 ? 10.75 -23.344 6.41 1 58.62 211 GLY B C 1
ATOM 3516 O O . GLY B 1 211 ? 11.625 -23.156 7.258 1 58.62 211 GLY B O 1
ATOM 3517 N N . GLY B 1 212 ? 9.852 -23.547 7.254 1 44.19 212 GLY B N 1
ATOM 3518 C CA . GLY B 1 212 ? 9.461 -23.172 8.602 1 44.19 212 GLY B CA 1
ATOM 3519 C C . GLY B 1 212 ? 9.32 -21.672 8.789 1 44.19 212 GLY B C 1
ATOM 3520 O O . GLY B 1 212 ? 9.383 -20.922 7.824 1 44.19 212 GLY B O 1
ATOM 3521 N N . PRO B 1 213 ? 9.469 -21.203 10.18 1 39.66 213 PRO B N 1
ATOM 3522 C CA . PRO B 1 213 ? 9.305 -19.797 10.547 1 39.66 213 PRO B CA 1
ATOM 3523 C C . PRO B 1 213 ? 10.07 -18.844 9.617 1 39.66 213 PRO B C 1
ATOM 3525 O O . PRO B 1 213 ? 11.016 -19.266 8.953 1 39.66 213 PRO B O 1
ATOM 3528 N N . PRO B 1 214 ? 9.617 -17.562 9.422 1 38.84 214 PRO B N 1
ATOM 3529 C CA . PRO B 1 214 ? 9.93 -16.547 8.406 1 38.84 214 PRO B CA 1
ATOM 3530 C C . PRO B 1 214 ? 11.43 -16.422 8.148 1 38.84 214 PRO B C 1
ATOM 3532 O O . PRO B 1 214 ? 11.859 -15.508 7.441 1 38.84 214 PRO B O 1
ATOM 3535 N N . ASN B 1 215 ? 12.344 -17.047 8.875 1 36.88 215 ASN B N 1
ATOM 3536 C CA . ASN B 1 215 ? 13.688 -16.484 8.797 1 36.88 215 ASN B CA 1
ATOM 3537 C C . ASN B 1 215 ? 14.375 -16.859 7.484 1 36.88 215 ASN B C 1
ATOM 3539 O O . ASN B 1 215 ? 15.281 -16.141 7.039 1 36.88 215 ASN B O 1
ATOM 3543 N N . ASP B 1 216 ? 14.539 -18.109 7.098 1 40.38 216 ASP B N 1
ATOM 3544 C CA . ASP B 1 216 ? 15.508 -18.406 6.047 1 40.38 216 ASP B CA 1
ATOM 3545 C C . ASP B 1 216 ? 14.969 -18.016 4.676 1 40.38 216 ASP B C 1
ATOM 3547 O O . ASP B 1 216 ? 15.719 -17.531 3.82 1 40.38 216 ASP B O 1
ATOM 3551 N N . TYR B 1 217 ? 13.898 -18.734 4.172 1 45.69 217 TYR B N 1
ATOM 3552 C CA . TYR B 1 217 ? 13.445 -18.203 2.893 1 45.69 217 TYR B CA 1
ATOM 3553 C C . TYR B 1 217 ? 12.688 -16.891 3.088 1 45.69 217 TYR B C 1
ATOM 3555 O O . TYR B 1 217 ? 11.461 -16.859 2.953 1 45.69 217 TYR B O 1
ATOM 3563 N N . GLY B 1 218 ? 13.039 -16.188 4.074 1 51.47 218 GLY B N 1
ATOM 3564 C CA . GLY B 1 218 ? 12.508 -15.039 4.797 1 51.47 218 GLY B CA 1
ATOM 3565 C C . GLY B 1 218 ? 11.719 -14.094 3.916 1 51.47 218 GLY B C 1
ATOM 3566 O O . GLY B 1 218 ? 10.703 -13.547 4.34 1 51.47 218 GLY B O 1
ATOM 3567 N N . HIS B 1 219 ? 12.32 -13.805 2.793 1 61.38 219 HIS B N 1
ATOM 3568 C CA . HIS B 1 219 ? 11.586 -12.883 1.932 1 61.38 219 HIS B CA 1
ATOM 3569 C C . HIS B 1 219 ? 11.062 -13.594 0.686 1 61.38 219 HIS B C 1
ATOM 3571 O O . HIS B 1 219 ? 11.828 -13.883 -0.236 1 61.38 219 HIS B O 1
ATOM 3577 N N . HIS B 1 220 ? 9.977 -14.453 0.846 1 66 220 HIS B N 1
ATOM 3578 C CA . HIS B 1 220 ? 9.266 -15.086 -0.259 1 66 220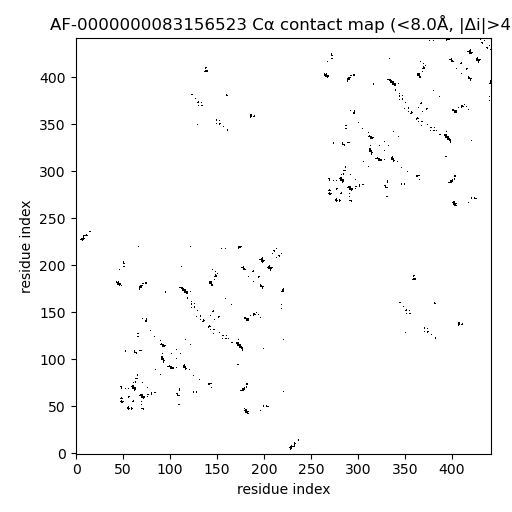 HIS B CA 1
ATOM 3579 C C . HIS B 1 220 ? 8.023 -14.289 -0.639 1 66 220 HIS B C 1
ATOM 3581 O O . HIS B 1 220 ? 7.613 -13.391 0.094 1 66 220 HIS B O 1
ATOM 3587 N N . HIS B 1 221 ? 7.637 -14.539 -2.084 1 70.38 221 HIS B N 1
ATOM 3588 C CA . HIS B 1 221 ? 6.32 -14.07 -2.502 1 70.38 221 HIS B CA 1
ATOM 3589 C C . HIS B 1 221 ? 5.227 -15.016 -2.027 1 70.38 221 HIS B C 1
ATOM 3591 O O . HIS B 1 221 ? 5.402 -16.234 -2.039 1 70.38 221 HIS B O 1
#

Solvent-accessible surface area (backbone atoms only — not comparable to full-atom values): 24892 Å² total; per-residue (Å²): 145,80,76,86,72,85,33,48,31,74,69,45,58,55,62,59,54,51,54,55,47,50,57,52,47,56,62,62,59,46,69,72,62,72,56,65,70,67,70,63,69,68,59,63,72,57,54,63,31,68,70,42,54,67,47,13,50,74,62,59,25,43,56,36,80,67,76,32,26,40,24,47,64,74,51,49,56,64,69,59,41,52,52,55,59,67,72,47,90,79,66,37,14,78,38,86,85,66,78,42,74,49,56,68,74,60,58,55,63,44,78,58,64,56,37,27,29,41,56,66,55,52,51,52,34,39,44,48,52,50,48,50,52,50,50,23,56,33,66,72,40,45,50,32,23,56,74,51,24,62,65,46,54,52,52,37,42,52,48,55,76,37,46,75,63,53,59,71,77,46,67,60,38,50,37,40,40,33,39,31,20,42,42,62,63,45,61,58,31,61,41,89,82,52,74,27,36,28,29,64,56,95,80,37,81,34,76,66,67,83,84,60,75,66,68,78,70,44,82,57,95,142,84,85,76,78,79,40,57,15,70,69,43,61,59,65,63,56,55,56,56,48,51,57,54,50,56,60,60,62,46,66,73,64,74,56,65,66,67,70,62,75,62,77,60,62,61,52,66,28,70,72,43,55,68,47,14,50,75,60,59,26,43,56,37,81,66,76,32,26,39,24,48,63,76,50,50,58,65,70,59,42,52,51,55,61,69,69,45,89,80,64,36,14,78,37,87,85,64,78,42,74,49,57,66,74,60,57,54,63,44,78,59,64,56,36,27,30,40,56,66,55,52,51,51,34,40,44,48,53,50,49,50,52,50,50,22,55,31,66,72,40,44,51,32,23,58,74,51,24,64,65,45,54,51,52,39,41,52,46,54,75,37,46,74,63,54,60,72,76,45,67,62,38,49,37,40,39,32,40,30,20,38,46,60,61,44,61,56,30,60,39,90,83,51,74,28,37,29,30,64,57,95,80,35,80,35,77,66,70,84,86,64,74,68,69,78,72,44,78,59,96

Radius of gyration: 33.3 Å; Cα contacts (8 Å, |Δi|>4): 680; chains: 2; bounding box: 128×66×52 Å

Organism: NCBI:txid41062